Protein AF-0000000068979422 (afdb_homodimer)

Foldseek 3Di:
DPPCVLQQLQVLLQVVLVVVCVVVVDDPDDDDDDGFDDDPDDDPPADDAQDWDAEPVGFTEGEHDSLQVSLVRCLNVQLVVVVVQVVDPPDEAEGEGQGDPVCCVVPNQAEKEKEKAAVQVVVCVQVLLQVLQVVVPHHYDYDYADPLLLVQQADPDDPGGGYSAGHADVPHDPPRVNNSVSVSCVSSVVVCQGPPHPHHYIYIYINCSRNLDDVPDDGPSPPSSSCCSRPPVVVVVD/DPPCVLQQLQVLLQVVLVVVCVVVVDDPDDDDDDGFDDDPDDDPPQDDAQDWDAEPVGFTEGEHDSLQVSLVRCLNVQLVVVVVQVVDPPDEAEGEGQGDPVCCVVPNQAEKEKEKAAVQVVVCVQVLLQVLQVVVPHHYDYDYADPLLLVQQADPDDPGGGYSAGHDDVPHDPPRVNNSVSVSCVSSVVVCQGPPHPHHYIYIYINCSRNLDDVPDDGPSPPSSSCCSRPPVVVVVD

Organism: Fasciola gigantica (NCBI:txid46835)

Nearest PDB structures (foldseek):
  6wvv-assembly2_H  TM=9.192E-01  e=1.329E-12  Plasmodium vivax
  4zy2-assembly1_E  TM=9.187E-01  e=1.016E-11  Plasmodium falciparum FcB1/Columbia
  8svm-assembly1_B  TM=9.261E-01  e=2.810E-11  Plasmodium falciparum
  6eee-assembly1_B  TM=8.766E-01  e=3.915E-12  Plasmodium falciparum HB3
  4x2t-assembly2_H  TM=9.197E-01  e=3.191E-11  Plasmodium falciparum 3D7

pLDDT: mean 90.64, std 10.04, range [38.56, 98.81]

Sequence (476 aa):
MATMHRDKCGAAAVAGFFKILNLLKPTNINVRGSLAFVRNSIGENAYVSDEIITSRAGVRVRVTNTDAEGRMVMTDLLCEAKEKALEVSNPHLMTFATLTGHVILSYGPHYTALVSNGPAQRSGVNEELRDAGSLLGDMHEISTLRREDFEAHASQDEYSDLVNSARPVNGRRCRGHQSPAAFMITASGLDAHMCNGKRPLPYTHFDIAGSQGPSPGFPTGVPILTLCSRYLLRQFWRMATMHRDKCGAAAVAGFFKILNLLKPTNINVRGSLAFVRNSIGENAYVSDEIITSRAGVRVRVTNTDAEGRMVMTDLLCEAKEKALEVSNPHLMTFATLTGHVILSYGPHYTALVSNGPAQRSGVNEELRDAGSLLGDMHEISTLRREDFEAHASQDEYSDLVNSARPVNGRRCRGHQSPAAFMITASGLDAHMCNGKRPLPYTHFDIAGSQGPSPGFPTGVPILTLCSRYLLRQFWR

Solvent-accessible surface area (backbone atoms only — not comparable to full-atom values): 26122 Å² total; per-residue (Å²): 122,91,69,52,79,55,56,46,43,25,46,49,21,53,53,52,43,50,52,51,44,67,72,66,57,70,84,89,67,88,86,86,86,85,73,78,85,77,83,93,54,94,51,94,84,42,85,53,81,69,39,72,47,67,38,79,56,66,37,32,29,26,30,75,41,82,86,46,46,66,57,60,61,45,19,46,56,50,24,51,49,52,60,56,41,74,75,50,81,88,55,71,47,73,47,55,33,47,76,29,72,42,38,21,39,50,65,22,63,64,26,26,38,39,35,37,42,60,32,22,55,73,70,44,48,60,60,49,46,34,55,28,5,50,77,73,70,43,44,55,41,75,43,82,66,53,74,64,37,46,56,32,20,49,44,91,56,91,86,36,57,27,33,62,46,67,57,58,55,94,86,34,76,42,29,54,56,46,27,53,51,35,47,36,33,53,43,20,46,48,62,67,18,30,70,85,31,97,60,54,50,26,32,39,34,36,38,34,44,11,28,38,46,54,83,81,70,67,66,64,51,53,59,36,65,21,52,39,34,53,73,72,39,46,80,74,76,107,121,92,68,52,80,55,55,47,43,25,46,48,20,53,54,51,42,50,52,50,42,67,72,64,57,68,85,88,67,88,87,85,86,85,72,78,86,78,82,94,54,94,50,96,84,42,86,52,81,70,38,73,46,69,37,81,58,64,38,33,31,26,30,75,42,82,85,46,45,68,55,60,61,45,19,45,56,49,24,52,50,50,61,55,41,73,75,50,80,87,57,72,47,72,47,56,34,48,74,29,72,44,39,22,39,50,65,23,63,63,27,25,40,38,35,39,43,60,34,21,53,72,69,45,49,59,60,49,46,32,54,27,4,50,77,73,70,42,44,55,40,74,41,80,65,53,72,64,36,45,55,31,20,48,43,91,54,91,85,35,57,28,34,61,46,65,56,59,56,96,84,34,75,42,29,53,58,46,27,56,51,35,46,35,33,53,43,20,47,48,64,67,18,30,69,86,32,97,59,54,52,27,31,40,32,35,37,33,45,11,29,37,45,56,83,81,68,67,66,62,53,53,60,35,65,22,53,39,34,54,73,71,40,47,80,74,76,108

Secondary structure (DSSP, 8-state):
-TTGGGGGHHHHHHHHHHHHHHHH--SS--------------STTS--TT-EEE-TTS-EEE-S-TT-HHHHHHHHHHHHHHHHHTTSSS--EEEEE---THHHHHH-TT-EEEEE-HHHHHHTHHHHHHHHHHTTT--EEEEE--HHHHHTTB-SSSS-SEESSPPPBTTB--STTTHHHHHHHHHTTGGGGSTTSSS---EEEEE-TTTT--SSS----TTHHHHHHHHTSHHHH-/-TTGGGGGHHHHHHHHHHHHHHHH--SS--------------STTS--TT-EEE-TTS-EEE-S-TT-HHHHHHHHHHHHHHHHHTTSSS--EEEEE---THHHHHH-TT-EEEEE-HHHHHHTHHHHHHHHHHTTT--EEEEE--HHHHHTTB-SSSS-SEESSPPPBTTB--STTTHHHHHHHHHTTGGGGSTTSSS---EEEEE-TTTT--SSS----TTHHHHHHHHTSHHHH-

InterPro domains:
  IPR000819 Peptidase M17, leucyl aminopeptidase, C-terminal [PF00883] (1-227)
  IPR000819 Peptidase M17, leucyl aminopeptidase, C-terminal [PS00631] (65-72)
  IPR011356 Peptidase M17, leucine aminopeptidase/peptidase B [PR00481] (1-21)
  IPR011356 Peptidase M17, leucine aminopeptidase/peptidase B [PR00481] (39-60)
  IPR011356 Peptidase M17, leucine aminopeptidase/peptidase B [PR00481] (61-81)
  IPR011356 Peptidase M17, leucine aminopeptidase/peptidase B [PR00481] (93-108)
  IPR011356 Peptidase M17, leucine aminopeptidase/peptidase B [PTHR11963] (1-232)

Radius of gyration: 23.61 Å; Cα contacts (8 Å, |Δi|>4): 892; chains: 2; bounding box: 50×64×62 Å

Structure (mmCIF, N/CA/C/O backbone):
data_AF-0000000068979422-model_v1
#
loop_
_entity.id
_entity.type
_entity.pdbx_description
1 polymer 'Leucine aminopeptidase'
#
loop_
_atom_site.group_PDB
_atom_site.id
_atom_site.type_symbol
_atom_site.label_atom_id
_atom_site.label_alt_id
_atom_site.label_comp_id
_atom_site.label_asym_id
_atom_site.label_entity_id
_atom_site.label_seq_id
_atom_site.pdbx_PDB_ins_code
_atom_site.Cartn_x
_atom_site.Cartn_y
_atom_site.Cartn_z
_atom_site.occupancy
_atom_site.B_iso_or_equiv
_atom_site.auth_seq_id
_atom_site.auth_comp_id
_atom_site.auth_asym_id
_atom_site.auth_atom_id
_atom_site.pdbx_PDB_model_num
ATOM 1 N N . MET A 1 1 ? -17.766 5.691 22 1 38.56 1 MET A N 1
ATOM 2 C CA . MET A 1 1 ? -17.078 4.84 21.031 1 38.56 1 MET A CA 1
ATOM 3 C C . MET A 1 1 ? -15.898 4.117 21.672 1 38.56 1 MET A C 1
ATOM 5 O O . MET A 1 1 ? -15.008 4.758 22.234 1 38.56 1 MET A O 1
ATOM 9 N N . ALA A 1 2 ? -16.047 2.846 22.062 1 47.03 2 ALA A N 1
ATOM 10 C CA . ALA A 1 2 ? -15.125 1.943 22.734 1 47.03 2 ALA A CA 1
ATOM 11 C C . ALA A 1 2 ? -13.797 1.857 22 1 47.03 2 ALA A C 1
ATOM 13 O O . ALA A 1 2 ? -13.766 1.935 20.766 1 47.03 2 ALA A O 1
ATOM 14 N N . THR A 1 3 ? -12.617 1.956 22.594 1 52.59 3 THR A N 1
ATOM 15 C CA . THR A 1 3 ? -11.234 1.749 22.188 1 52.59 3 THR A CA 1
ATOM 16 C C . THR A 1 3 ? -10.609 3.059 21.719 1 52.59 3 THR A C 1
ATOM 18 O O . THR A 1 3 ? -9.469 3.074 21.25 1 52.59 3 THR A O 1
ATOM 21 N N . MET A 1 4 ? -11.484 4.152 21.922 1 56.34 4 MET A N 1
ATOM 22 C CA . MET A 1 4 ? -10.992 5.438 21.438 1 56.34 4 MET A CA 1
ATOM 23 C C . MET A 1 4 ? -9.836 5.945 22.281 1 56.34 4 MET A C 1
ATOM 25 O O . MET A 1 4 ? -9.102 6.844 21.875 1 56.34 4 MET A O 1
ATOM 29 N N . HIS A 1 5 ? -9.695 5.293 23.453 1 55.19 5 HIS A N 1
ATOM 30 C CA . HIS A 1 5 ? -8.531 5.676 24.25 1 55.19 5 HIS A CA 1
ATOM 31 C C . HIS A 1 5 ? -7.234 5.43 23.484 1 55.19 5 HIS A C 1
ATOM 33 O O . HIS A 1 5 ? -6.199 6.023 23.812 1 55.19 5 HIS A O 1
ATOM 39 N N . ARG A 1 6 ? -7.301 4.609 22.438 1 64.31 6 ARG A N 1
ATOM 40 C CA . ARG A 1 6 ? -6.113 4.324 21.641 1 64.31 6 ARG A CA 1
ATOM 41 C C . ARG A 1 6 ? -5.836 5.449 20.641 1 64.31 6 ARG A C 1
ATOM 43 O O . ARG A 1 6 ? -4.746 5.527 20.078 1 64.31 6 ARG A O 1
ATOM 50 N N . ASP A 1 7 ? -6.785 6.32 20.609 1 67.19 7 ASP A N 1
ATOM 51 C CA . ASP A 1 7 ? -6.602 7.441 19.688 1 67.19 7 ASP A CA 1
ATOM 52 C C . ASP A 1 7 ? -5.496 8.375 20.172 1 67.19 7 ASP A C 1
ATOM 54 O O . ASP A 1 7 ? -4.992 9.203 19.422 1 67.19 7 ASP A O 1
ATOM 58 N N . LYS A 1 8 ? -4.957 8.086 21.375 1 75.5 8 LYS A N 1
ATOM 59 C CA . LYS A 1 8 ? -3.906 8.914 21.953 1 75.5 8 LYS A CA 1
ATOM 60 C C . LYS A 1 8 ? -2.523 8.352 21.641 1 75.5 8 LYS A C 1
ATOM 62 O O . LYS A 1 8 ? -1.507 8.938 22.016 1 75.5 8 LYS A O 1
ATOM 67 N N . CYS A 1 9 ? -2.531 7.293 20.891 1 80.56 9 CYS A N 1
ATOM 68 C CA . CYS A 1 9 ? -1.273 6.586 20.672 1 80.56 9 CYS A CA 1
ATOM 69 C C . CYS A 1 9 ? -0.303 7.426 19.859 1 80.56 9 CYS A C 1
ATOM 71 O O . CYS A 1 9 ? 0.914 7.309 20.016 1 80.56 9 CYS A O 1
ATOM 73 N N . GLY A 1 10 ? -0.815 8.281 19.031 1 87.06 10 GLY A N 1
ATOM 74 C CA . GLY A 1 10 ? 0.075 9.18 18.312 1 87.06 10 GLY A CA 1
ATOM 75 C C . GLY A 1 10 ? 0.829 10.125 19.219 1 87.06 10 GLY A C 1
ATOM 76 O O . GLY A 1 10 ? 2.053 10.242 19.141 1 87.06 10 GLY A O 1
ATOM 77 N N . ALA A 1 11 ? 0.092 10.742 20.094 1 87.69 11 ALA A N 1
ATOM 78 C CA . ALA A 1 11 ? 0.703 11.641 21.078 1 87.69 11 ALA A CA 1
ATOM 79 C C . ALA A 1 11 ? 1.656 10.883 22 1 87.69 11 ALA A C 1
ATOM 81 O O . ALA A 1 11 ? 2.738 11.375 22.328 1 87.69 11 ALA A O 1
ATOM 82 N N . ALA A 1 12 ? 1.293 9.68 22.375 1 89 12 ALA A N 1
ATOM 83 C CA . ALA A 1 12 ? 2.135 8.844 23.234 1 89 12 ALA A CA 1
ATOM 84 C C . ALA A 1 12 ? 3.453 8.508 22.547 1 89 12 ALA A C 1
ATOM 86 O O . ALA A 1 12 ? 4.504 8.469 23.188 1 89 12 ALA A O 1
ATOM 87 N N . ALA A 1 13 ? 3.406 8.25 21.297 1 91.81 13 ALA A N 1
ATOM 88 C CA . ALA A 1 13 ? 4.613 7.953 20.531 1 91.81 13 ALA A CA 1
ATOM 89 C C . ALA A 1 13 ? 5.582 9.133 20.547 1 91.81 13 ALA A C 1
ATOM 91 O O . ALA A 1 13 ? 6.789 8.953 20.734 1 91.81 13 ALA A O 1
ATOM 92 N N . VAL A 1 14 ? 5.043 10.344 20.406 1 94.12 14 VAL A N 1
ATOM 93 C CA . VAL A 1 14 ? 5.867 11.539 20.438 1 94.12 14 VAL A CA 1
ATOM 94 C C . VAL A 1 14 ? 6.508 11.695 21.812 1 94.12 14 VAL A C 1
ATOM 96 O O . VAL A 1 14 ? 7.723 11.875 21.922 1 94.12 14 VAL A O 1
ATOM 99 N N . ALA A 1 15 ? 5.676 11.547 22.812 1 94.88 15 ALA A N 1
ATOM 100 C CA . ALA A 1 15 ? 6.18 11.672 24.188 1 94.88 15 ALA A CA 1
ATOM 101 C C . ALA A 1 15 ? 7.25 10.617 24.469 1 94.88 15 ALA A C 1
ATOM 103 O O . ALA A 1 15 ? 8.281 10.914 25.062 1 94.88 15 ALA A O 1
ATOM 104 N N . GLY A 1 16 ? 7.02 9.414 24.047 1 95.38 16 GLY A N 1
ATOM 105 C CA . GLY A 1 16 ? 7.98 8.344 24.25 1 95.38 16 GLY A CA 1
ATOM 106 C C . GLY A 1 16 ? 9.305 8.594 23.547 1 95.38 16 GLY A C 1
ATOM 107 O O . GLY A 1 16 ? 10.367 8.344 24.109 1 95.38 16 GLY A O 1
ATOM 108 N N . PHE A 1 17 ? 9.258 9.062 22.391 1 97 17 PHE A N 1
ATOM 109 C CA . PHE A 1 17 ? 10.484 9.359 21.656 1 97 17 PHE A CA 1
ATOM 110 C C . PHE A 1 17 ? 11.281 10.453 22.359 1 97 17 PHE A C 1
ATOM 112 O O . PHE A 1 17 ? 12.508 10.375 22.453 1 97 17 PHE A O 1
ATOM 119 N N . PHE A 1 18 ? 10.594 11.43 22.844 1 97.31 18 PHE A N 1
ATOM 120 C CA . PHE A 1 18 ? 11.281 12.516 23.547 1 97.31 18 PHE A CA 1
ATOM 121 C C . PHE A 1 18 ? 11.914 12.008 24.844 1 97.31 18 PHE A C 1
ATOM 123 O O . PHE A 1 18 ? 12.969 12.5 25.25 1 97.31 18 PHE A O 1
ATOM 130 N N . LYS A 1 19 ? 11.273 11.031 25.5 1 97.44 19 LYS A N 1
ATOM 131 C CA . LYS A 1 19 ? 11.906 10.414 26.672 1 97.44 19 LYS A CA 1
ATOM 132 C C . LYS A 1 19 ? 13.234 9.766 26.297 1 97.44 19 LYS A C 1
ATOM 134 O O . LYS A 1 19 ? 14.227 9.914 27.016 1 97.44 19 LYS A O 1
ATOM 139 N N . ILE A 1 20 ? 13.227 9.125 25.188 1 97.06 20 ILE A N 1
ATOM 140 C CA . ILE A 1 20 ? 14.445 8.469 24.719 1 97.06 20 ILE A CA 1
ATOM 141 C C . ILE A 1 20 ? 15.5 9.523 24.391 1 97.06 20 ILE A C 1
ATOM 143 O O . ILE A 1 20 ? 16.672 9.367 24.75 1 97.06 20 ILE A O 1
ATOM 147 N N . LEU A 1 21 ? 15.086 10.594 23.766 1 96.81 21 LEU A N 1
ATOM 148 C CA . LEU A 1 21 ? 16.016 11.68 23.453 1 96.81 21 LEU A CA 1
ATOM 149 C C . LEU A 1 21 ? 16.609 12.266 24.719 1 96.81 21 LEU A C 1
ATOM 151 O O . LEU A 1 21 ? 17.812 12.57 24.766 1 96.81 21 LEU A O 1
ATOM 155 N N . ASN A 1 22 ? 15.805 12.398 25.688 1 97.38 22 ASN A N 1
ATOM 156 C CA . ASN A 1 22 ? 16.266 12.938 26.969 1 97.38 22 ASN A CA 1
ATOM 157 C C . ASN A 1 22 ? 17.281 12.016 27.625 1 97.38 22 ASN A C 1
ATOM 159 O O . ASN A 1 22 ? 18.203 12.484 28.297 1 97.38 22 ASN A O 1
ATOM 163 N N . LEU A 1 23 ? 17.078 10.766 27.469 1 96.81 23 LEU A N 1
ATOM 164 C CA . LEU A 1 23 ? 17.969 9.781 28.062 1 96.81 23 LEU A CA 1
ATOM 165 C C . LEU A 1 23 ? 19.297 9.711 27.312 1 96.81 23 LEU A C 1
ATOM 167 O O . LEU A 1 23 ? 20.359 9.648 27.938 1 96.81 23 LEU A O 1
ATOM 171 N N . LEU A 1 24 ? 19.203 9.781 26 1 95.12 24 LEU A N 1
ATOM 172 C CA . LEU A 1 24 ? 20.391 9.539 25.172 1 95.12 24 LEU A CA 1
ATOM 173 C C . LEU A 1 24 ? 21.109 10.844 24.859 1 95.12 24 LEU A C 1
ATOM 175 O O . LEU A 1 24 ? 22.312 10.836 24.547 1 95.12 24 LEU A O 1
ATOM 179 N N . LYS A 1 25 ? 20.438 11.953 24.844 1 95.88 25 LYS A N 1
ATOM 180 C CA . LYS A 1 25 ? 20.938 13.305 24.594 1 95.88 25 LYS A CA 1
ATOM 181 C C . LYS A 1 25 ? 21.812 13.344 23.344 1 95.88 25 LYS A C 1
ATOM 183 O O . LYS A 1 25 ? 22.953 13.805 23.406 1 95.88 25 LYS A O 1
ATOM 188 N N . PRO A 1 26 ? 21.234 12.883 22.234 1 94.19 26 PRO A N 1
ATOM 189 C CA . PRO A 1 26 ? 22.031 12.977 21 1 94.19 26 PRO A CA 1
ATOM 190 C C . PRO A 1 26 ? 22.359 14.422 20.625 1 94.19 26 PRO A C 1
ATOM 192 O O . PRO A 1 26 ? 21.578 15.328 20.906 1 94.19 26 PRO A O 1
ATOM 195 N N . THR A 1 27 ? 23.516 14.719 19.891 1 92.38 27 THR A N 1
ATOM 196 C CA . THR A 1 27 ? 23.969 16.078 19.641 1 92.38 27 THR A CA 1
ATOM 197 C C . THR A 1 27 ? 23.781 16.453 18.172 1 92.38 27 THR A C 1
ATOM 199 O O . THR A 1 27 ? 23.859 17.641 17.812 1 92.38 27 THR A O 1
ATOM 202 N N . ASN A 1 28 ? 23.484 15.57 17.344 1 91.06 28 ASN A N 1
ATOM 203 C CA . ASN A 1 28 ? 23.469 15.852 15.922 1 91.06 28 ASN A CA 1
ATOM 204 C C . ASN A 1 28 ? 22.047 15.922 15.375 1 91.06 28 ASN A C 1
ATOM 206 O O . ASN A 1 28 ? 21.828 15.711 14.18 1 91.06 28 ASN A O 1
ATOM 210 N N . ILE A 1 29 ? 21.047 16.172 16.266 1 93.69 29 ILE A N 1
ATOM 211 C CA . ILE A 1 29 ? 19.672 16.234 15.812 1 93.69 29 ILE A CA 1
ATOM 212 C C . ILE A 1 29 ? 18.906 17.281 16.625 1 93.69 29 ILE A C 1
ATOM 214 O O . ILE A 1 29 ? 19.141 17.438 17.828 1 93.69 29 ILE A O 1
ATOM 218 N N . ASN A 1 30 ? 18.078 18.062 15.977 1 95.81 30 ASN A N 1
ATOM 219 C CA . ASN A 1 30 ? 17.109 18.969 16.594 1 95.81 30 ASN A CA 1
ATOM 220 C C . ASN A 1 30 ? 15.68 18.469 16.406 1 95.81 30 ASN A C 1
ATOM 222 O O . ASN A 1 30 ? 15.227 18.281 15.273 1 95.81 30 ASN A O 1
ATOM 226 N N . VAL A 1 31 ? 15.039 18.156 17.484 1 96.81 31 VAL A N 1
ATOM 227 C CA . VAL A 1 31 ? 13.695 17.594 17.422 1 96.81 31 VAL A CA 1
ATOM 228 C C . VAL A 1 31 ? 12.711 18.516 18.141 1 96.81 31 VAL A C 1
ATOM 230 O O . VAL A 1 31 ? 12.961 18.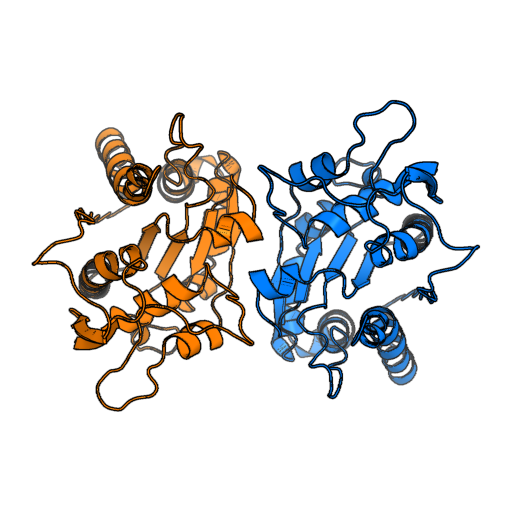938 19.266 1 96.81 31 VAL A O 1
ATOM 233 N N . ARG A 1 32 ? 11.625 18.859 17.453 1 96.69 32 ARG A N 1
ATOM 234 C CA . ARG A 1 32 ? 10.508 19.609 18.031 1 96.69 32 ARG A CA 1
ATOM 235 C C . ARG A 1 32 ? 9.227 18.781 17.984 1 96.69 32 ARG A C 1
ATOM 237 O O . ARG A 1 32 ? 8.93 18.141 16.969 1 96.69 32 ARG A O 1
ATOM 244 N N . GLY A 1 33 ? 8.531 18.688 19.062 1 95.94 33 GLY A N 1
ATOM 245 C CA . GLY A 1 33 ? 7.312 17.906 19.156 1 95.94 33 GLY A CA 1
ATOM 246 C C . GLY A 1 33 ? 6.121 18.719 19.625 1 95.94 33 GLY A C 1
ATOM 247 O O . GLY A 1 33 ? 6.266 19.609 20.469 1 95.94 33 GLY A O 1
ATOM 248 N N . SER A 1 34 ? 5.016 18.5 19.078 1 95.06 34 SER A N 1
ATOM 249 C CA . SER A 1 34 ? 3.74 19.062 19.516 1 95.06 34 SER A CA 1
ATOM 250 C C . SER A 1 34 ? 2.699 17.969 19.719 1 95.06 34 SER A C 1
ATOM 252 O O . SER A 1 34 ? 2.639 17 18.953 1 95.06 34 SER A O 1
ATOM 254 N N . LEU A 1 35 ? 1.948 18.062 20.766 1 92.19 35 LEU A N 1
ATOM 255 C CA . LEU A 1 35 ? 0.917 17.094 21.094 1 92.19 35 LEU A CA 1
ATOM 256 C C . LEU A 1 35 ? -0.458 17.75 21.156 1 92.19 35 LEU A C 1
ATOM 258 O O . LEU A 1 35 ? -0.608 18.844 21.703 1 92.19 35 LEU A O 1
ATOM 262 N N . ALA A 1 36 ? -1.378 17.094 20.469 1 84.31 36 ALA A N 1
ATOM 263 C CA . ALA A 1 36 ? -2.768 17.547 20.547 1 84.31 36 ALA A CA 1
ATOM 264 C C . ALA A 1 36 ? -3.582 16.656 21.484 1 84.31 36 ALA A C 1
ATOM 266 O O . ALA A 1 36 ? -3.613 15.438 21.312 1 84.31 36 ALA A O 1
ATOM 267 N N . PHE A 1 37 ? -4.18 17.266 22.5 1 81.5 37 PHE A N 1
ATOM 268 C CA . PHE A 1 37 ? -5.09 16.578 23.406 1 81.5 37 PHE A CA 1
ATOM 269 C C . PHE A 1 37 ? -6.484 17.188 23.344 1 81.5 37 PHE A C 1
ATOM 271 O O . PHE A 1 37 ? -6.664 18.359 23.672 1 81.5 37 PHE A O 1
ATOM 278 N N . VAL A 1 38 ? -7.359 16.406 22.781 1 74.94 38 VAL A N 1
ATOM 279 C CA . VAL A 1 38 ? -8.719 16.922 22.688 1 74.94 38 VAL A CA 1
ATOM 280 C C . VAL A 1 38 ? -9.703 15.922 23.266 1 74.94 38 VAL A C 1
ATOM 282 O O . VAL A 1 38 ? -9.445 14.719 23.266 1 74.94 38 VAL A O 1
ATOM 285 N N . ARG A 1 39 ? -10.664 16.422 23.938 1 70.88 39 ARG A N 1
ATOM 286 C CA . ARG A 1 39 ? -11.773 15.586 24.391 1 70.88 39 ARG A CA 1
ATOM 287 C C . ARG A 1 39 ? -12.883 15.539 23.344 1 70.88 39 ARG A C 1
ATOM 289 O O . ARG A 1 39 ? -13.32 16.578 22.844 1 70.88 39 ARG A O 1
ATOM 296 N N . ASN A 1 40 ? -13.07 14.258 22.844 1 64.5 40 ASN A N 1
ATOM 297 C CA . ASN A 1 40 ? -14.141 14.078 21.875 1 64.5 40 ASN A CA 1
ATOM 298 C C . ASN A 1 40 ? -15.492 13.875 22.562 1 64.5 40 ASN A C 1
ATOM 300 O O . ASN A 1 40 ? -15.898 12.742 22.812 1 64.5 40 ASN A O 1
ATOM 304 N N . SER A 1 41 ? -15.984 14.945 23.062 1 64.19 41 SER A N 1
ATOM 305 C CA . SER A 1 41 ? -17.281 14.836 23.734 1 64.19 41 SER A CA 1
ATOM 306 C C . SER A 1 41 ? -18.344 15.625 22.984 1 64.19 41 SER A C 1
ATOM 308 O O . SER A 1 41 ? -18.078 16.688 22.422 1 64.19 41 SER A O 1
ATOM 310 N N . ILE A 1 42 ? -19.406 14.789 22.812 1 65.75 42 ILE A N 1
ATOM 311 C CA . ILE A 1 42 ? -20.578 15.477 22.25 1 65.75 42 ILE A CA 1
ATOM 312 C C . ILE A 1 42 ? -21.156 16.438 23.281 1 65.75 42 ILE A C 1
ATOM 314 O O . ILE A 1 42 ? -21.312 16.078 24.453 1 65.75 42 ILE A O 1
ATOM 318 N N . GLY A 1 43 ? -21.016 17.688 22.891 1 64.62 43 GLY A N 1
ATOM 319 C CA . GLY A 1 43 ? -21.609 18.703 23.75 1 64.62 43 GLY A CA 1
ATOM 320 C C . GLY A 1 43 ? -21.844 20.031 23.031 1 64.62 43 GLY A C 1
ATOM 321 O O . GLY A 1 43 ? -21.672 20.109 21.812 1 64.62 43 GLY A O 1
ATOM 322 N N . GLU A 1 44 ? -22.281 20.984 23.844 1 66.06 44 GLU A N 1
ATOM 323 C CA . GLU A 1 44 ? -22.656 22.297 23.297 1 66.06 44 GLU A CA 1
ATOM 324 C C . GLU A 1 44 ? -21.484 22.984 22.625 1 66.06 44 GLU A C 1
ATOM 326 O O . GLU A 1 44 ? -21.672 23.812 21.734 1 66.06 44 GLU A O 1
ATOM 331 N N . ASN A 1 45 ? -20.266 22.547 22.969 1 69.31 45 ASN A N 1
ATOM 332 C CA . ASN A 1 45 ? -19.078 23.219 22.438 1 69.31 45 ASN A CA 1
ATOM 333 C C . ASN A 1 45 ? -18.469 22.422 21.281 1 69.31 45 ASN A C 1
ATOM 335 O O . ASN A 1 45 ? -17.422 22.812 20.75 1 69.31 45 ASN A O 1
ATOM 339 N N . ALA A 1 46 ? -19.094 21.406 20.891 1 74.5 46 ALA A N 1
ATOM 340 C CA . ALA A 1 46 ? -18.609 20.594 19.781 1 74.5 46 ALA A CA 1
ATOM 341 C C . ALA A 1 46 ? -18.969 21.219 18.438 1 74.5 46 ALA A C 1
ATOM 343 O O . ALA A 1 46 ? -19.953 21.969 18.328 1 74.5 46 ALA A O 1
ATOM 344 N N . TYR A 1 47 ? -17.938 21.047 17.516 1 76.81 47 TYR A N 1
ATOM 345 C CA . TYR A 1 47 ? -18.391 21.484 16.188 1 76.81 47 TYR A CA 1
ATOM 346 C C . TYR A 1 47 ? -19.453 20.547 15.641 1 76.81 47 TYR A C 1
ATOM 348 O O . TYR A 1 47 ? -19.547 19.391 16.047 1 76.81 47 TYR A O 1
ATOM 356 N N . VAL A 1 48 ? -20.375 21.219 14.812 1 78.56 48 VAL A N 1
ATOM 357 C CA . VAL A 1 48 ? -21.516 20.469 14.281 1 78.56 48 VAL A CA 1
ATOM 358 C C . VAL A 1 48 ? -21.391 20.344 12.766 1 78.56 48 VAL A C 1
ATOM 360 O O . VAL A 1 48 ? -20.578 21.031 12.141 1 78.56 48 VAL A O 1
ATOM 363 N N . SER A 1 49 ? -22.141 19.469 12.273 1 82.94 49 SER A N 1
ATOM 364 C CA . SER A 1 49 ? -22.156 19.266 10.828 1 82.94 49 SER A CA 1
ATOM 365 C C . SER A 1 49 ? -22.469 20.562 10.086 1 82.94 49 SER A C 1
ATOM 367 O O . SER A 1 49 ? -23.328 21.328 10.516 1 82.94 49 SER A O 1
ATOM 369 N N . ASP A 1 50 ? -21.672 20.766 9.008 1 85.69 50 ASP A N 1
ATOM 370 C CA . ASP A 1 50 ? -21.828 21.859 8.062 1 85.69 50 ASP A CA 1
ATOM 371 C C . ASP A 1 50 ? -21.266 23.156 8.625 1 85.69 50 ASP A C 1
ATOM 373 O O . ASP A 1 50 ? -21.359 24.203 7.977 1 85.69 50 ASP A O 1
ATOM 377 N N . GLU A 1 51 ? -20.766 23.078 9.727 1 89.38 51 GLU A N 1
ATOM 378 C CA . GLU A 1 51 ? -20 24.234 10.203 1 89.38 51 GLU A CA 1
ATOM 379 C C . GLU A 1 51 ? -18.734 24.438 9.383 1 89.38 51 GLU A C 1
ATOM 381 O O . GLU A 1 51 ? -18.156 23.484 8.875 1 89.38 51 GLU A O 1
ATOM 386 N N . ILE A 1 52 ? -18.484 25.703 9.18 1 93.5 52 ILE A N 1
ATOM 387 C CA . ILE A 1 52 ? -17.234 26.031 8.484 1 93.5 52 ILE A CA 1
ATOM 388 C C . ILE A 1 52 ? -16.219 26.578 9.477 1 93.5 52 ILE A C 1
ATOM 390 O O . ILE A 1 52 ? -16.484 27.562 10.172 1 93.5 52 ILE A O 1
ATOM 394 N N . ILE A 1 53 ? -15.086 25.953 9.594 1 94.06 53 ILE A N 1
ATOM 395 C CA . ILE A 1 53 ? -14.008 26.344 10.5 1 94.06 53 ILE A CA 1
ATOM 396 C C . ILE A 1 53 ? -12.789 26.766 9.688 1 94.06 53 ILE A C 1
ATOM 398 O O . ILE A 1 53 ? -12.383 26.078 8.75 1 94.06 53 ILE A O 1
ATOM 402 N N . THR A 1 54 ? -12.211 27.891 10.023 1 96.88 54 THR A N 1
ATOM 403 C CA . THR A 1 54 ? -11.016 28.359 9.328 1 96.88 54 THR A CA 1
ATOM 404 C C . THR A 1 54 ? -9.75 27.875 10.031 1 96.88 54 THR A C 1
ATOM 406 O O . THR A 1 54 ? -9.57 28.109 11.227 1 96.88 54 THR A O 1
ATOM 409 N N . SER A 1 55 ? -8.906 27.219 9.312 1 97.19 55 SER A N 1
ATOM 410 C CA . SER A 1 55 ? -7.668 26.703 9.883 1 97.19 55 SER A CA 1
ATOM 411 C C . SER A 1 55 ? -6.664 27.812 10.148 1 97.19 55 SER A C 1
ATOM 413 O O . SER A 1 55 ? -6.863 28.953 9.711 1 97.19 55 SER A O 1
ATOM 415 N N . ARG A 1 56 ? -5.59 27.453 10.859 1 97.38 56 ARG A N 1
ATOM 416 C CA . ARG A 1 56 ? -4.5 28.375 11.117 1 97.38 56 ARG A CA 1
ATOM 417 C C . ARG A 1 56 ? -3.91 28.906 9.812 1 97.38 56 ARG A C 1
ATOM 419 O O . ARG A 1 56 ? -3.498 30.062 9.734 1 97.38 56 ARG A O 1
ATOM 426 N N . ALA A 1 57 ? -3.898 28.156 8.758 1 98.06 57 ALA A N 1
ATOM 427 C CA . ALA A 1 57 ? -3.324 28.547 7.477 1 98.06 57 ALA A CA 1
ATOM 428 C C . ALA A 1 57 ? -4.312 29.375 6.664 1 98.06 57 ALA A C 1
ATOM 430 O O . ALA A 1 57 ? -4.023 29.75 5.527 1 98.06 57 ALA A O 1
ATOM 431 N N . GLY A 1 58 ? -5.566 29.547 7.195 1 98.06 58 GLY A N 1
ATOM 432 C CA . GLY A 1 58 ? -6.551 30.391 6.531 1 98.06 58 GLY A CA 1
ATOM 433 C C . GLY A 1 58 ? -7.453 29.625 5.59 1 98.06 58 GLY A C 1
ATOM 434 O O . GLY A 1 58 ? -8.18 30.219 4.789 1 98.06 58 GLY A O 1
ATOM 435 N N . VAL A 1 59 ? -7.438 28.328 5.656 1 97.88 59 VAL A N 1
ATOM 436 C CA . VAL A 1 59 ? -8.258 27.5 4.789 1 97.88 59 VAL A CA 1
ATOM 437 C C . VAL A 1 59 ? -9.633 27.281 5.422 1 97.88 59 VAL A C 1
ATOM 439 O O . VAL A 1 59 ? -9.734 26.891 6.586 1 97.88 59 VAL A O 1
ATOM 442 N N . ARG A 1 60 ? -10.758 27.578 4.707 1 97.25 60 ARG A N 1
ATOM 443 C CA . ARG A 1 60 ? -12.117 27.375 5.195 1 97.25 60 ARG A CA 1
ATOM 444 C C . ARG A 1 60 ? -12.539 25.906 5.027 1 97.25 60 ARG A C 1
ATOM 446 O O . ARG A 1 60 ? -12.719 25.438 3.904 1 97.25 60 ARG A O 1
ATOM 453 N N . VAL A 1 61 ? -12.68 25.219 6.129 1 96.69 61 VAL A N 1
ATOM 454 C CA . VAL A 1 61 ? -12.977 23.781 6.121 1 96.69 61 VAL A CA 1
ATOM 455 C C . VAL A 1 61 ? -14.422 23.547 6.539 1 96.69 61 VAL A C 1
ATOM 457 O O . VAL A 1 61 ? -14.828 23.938 7.637 1 96.69 61 VAL A O 1
ATOM 460 N N . ARG A 1 62 ? -15.195 22.953 5.691 1 95.25 62 ARG A N 1
ATOM 461 C CA . ARG A 1 62 ? -16.547 22.516 6.039 1 95.25 62 ARG A CA 1
ATOM 462 C C . ARG A 1 62 ? -16.531 21.156 6.711 1 95.25 62 ARG A C 1
ATOM 464 O O . ARG A 1 62 ? -15.93 20.203 6.195 1 95.25 62 ARG A O 1
ATOM 471 N N . VAL A 1 63 ? -17.203 21.094 7.824 1 92.44 63 VAL A N 1
ATOM 472 C CA . VAL A 1 63 ? -17.297 19.828 8.555 1 92.44 63 VAL A CA 1
ATOM 473 C C . VAL A 1 63 ? -18.422 18.969 7.984 1 92.44 63 VAL A C 1
ATOM 475 O O . VAL A 1 63 ? -19.594 19.297 8.141 1 92.44 63 VAL A O 1
ATOM 478 N N . THR A 1 64 ? -17.984 17.891 7.34 1 91.62 64 THR A N 1
ATOM 479 C CA . THR A 1 64 ? -18.969 16.984 6.77 1 91.62 64 THR A CA 1
ATOM 480 C C . THR A 1 64 ? -19.062 15.695 7.582 1 91.62 64 THR A C 1
ATOM 482 O O . THR A 1 64 ? -20.031 14.938 7.449 1 91.62 64 THR A O 1
ATOM 485 N N . ASN A 1 65 ? -18.062 15.414 8.352 1 88.5 65 ASN A N 1
ATOM 486 C CA . ASN A 1 65 ? -18 14.258 9.242 1 88.5 65 ASN A CA 1
ATOM 487 C C . ASN A 1 65 ? -17.375 14.617 10.586 1 88.5 65 ASN A C 1
ATOM 489 O O . ASN A 1 65 ? -16.172 14.859 10.664 1 88.5 65 ASN A O 1
ATOM 493 N N . THR A 1 66 ? -18.109 14.531 11.609 1 80.94 66 THR A N 1
ATOM 494 C CA . THR A 1 66 ? -17.641 14.961 12.922 1 80.94 66 THR A CA 1
ATOM 495 C C . THR A 1 66 ? -16.719 13.914 13.531 1 80.94 66 THR A C 1
ATOM 497 O O . THR A 1 66 ? -16.016 14.188 14.508 1 80.94 66 THR A O 1
ATOM 500 N N . ASP A 1 67 ? -16.688 12.711 12.984 1 78.62 67 ASP A N 1
ATOM 501 C CA . ASP A 1 67 ? -15.812 11.641 13.461 1 78.62 67 ASP A CA 1
ATOM 502 C C . ASP A 1 67 ? -14.438 11.727 12.797 1 78.62 67 ASP A C 1
ATOM 504 O O . ASP A 1 67 ? -13.539 10.945 13.117 1 78.62 67 ASP A O 1
ATOM 508 N N . ALA A 1 68 ? -14.234 12.641 11.953 1 84.38 68 ALA A N 1
ATOM 509 C CA . ALA A 1 68 ? -12.93 12.914 11.367 1 84.38 68 ALA A CA 1
ATOM 510 C C . ALA A 1 68 ? -12.172 13.961 12.172 1 84.38 68 ALA A C 1
ATOM 512 O O . ALA A 1 68 ? -11.633 14.914 11.609 1 84.38 68 ALA A O 1
ATOM 513 N N . GLU A 1 69 ? -12.133 13.758 13.453 1 81.12 69 GLU A N 1
ATOM 514 C CA . GLU A 1 69 ? -11.656 14.781 14.383 1 81.12 69 GLU A CA 1
ATOM 515 C C . GLU A 1 69 ? -10.133 14.766 14.492 1 81.12 69 GLU A C 1
ATOM 517 O O . GLU A 1 69 ? -9.508 15.805 14.703 1 81.12 69 GLU A O 1
ATOM 522 N N . GLY A 1 70 ? -9.461 13.633 14.32 1 85.62 70 GLY A N 1
ATOM 523 C CA . GLY A 1 70 ? -8.016 13.531 14.453 1 85.62 70 GLY A CA 1
ATOM 524 C C . GLY A 1 70 ? -7.266 14.445 13.508 1 85.62 70 GLY A C 1
ATOM 525 O O . GLY A 1 70 ? -6.391 15.203 13.93 1 85.62 70 GLY A O 1
ATOM 526 N N . ARG A 1 71 ? -7.688 14.367 12.289 1 90.25 71 ARG A N 1
ATOM 527 C CA . ARG A 1 71 ? -7.016 15.188 11.289 1 90.25 71 ARG A CA 1
ATOM 528 C C . ARG A 1 71 ? -7.281 16.672 11.539 1 90.25 71 ARG A C 1
ATOM 530 O O . ARG A 1 71 ? -6.414 17.516 11.289 1 90.25 71 ARG A O 1
ATOM 537 N N . MET A 1 72 ? -8.445 17 12.062 1 89.94 72 MET A N 1
ATOM 538 C CA . MET A 1 72 ? -8.797 18.391 12.344 1 89.94 72 MET A CA 1
ATOM 539 C C . MET A 1 72 ? -7.918 18.953 13.453 1 89.94 72 MET A C 1
ATOM 541 O O . MET A 1 72 ? -7.43 20.078 13.352 1 89.94 72 MET A O 1
ATOM 545 N N . VAL A 1 73 ? -7.691 18.156 14.422 1 89.12 73 VAL A N 1
ATOM 546 C CA . VAL A 1 73 ? -6.973 18.656 15.594 1 89.12 73 VAL A CA 1
ATOM 547 C C . VAL A 1 73 ? -5.484 18.75 15.281 1 89.12 73 VAL A C 1
ATOM 549 O O . VAL A 1 73 ? -4.789 19.625 15.805 1 89.12 73 VAL A O 1
ATOM 552 N N . MET A 1 74 ? -4.984 17.984 14.391 1 94.19 74 MET A N 1
ATOM 553 C CA . MET A 1 74 ? -3.555 17.953 14.102 1 94.19 74 MET A CA 1
ATOM 554 C C . MET A 1 74 ? -3.176 19.016 13.07 1 94.19 74 MET A C 1
ATOM 556 O O . MET A 1 74 ? -2.008 19.391 12.961 1 94.19 74 MET A O 1
ATOM 560 N N . THR A 1 75 ? -4.102 19.484 12.328 1 96.06 75 THR A N 1
ATOM 561 C CA . THR A 1 75 ? -3.859 20.344 11.188 1 96.06 75 THR A CA 1
ATOM 562 C C . THR A 1 75 ? -3.176 21.641 11.625 1 96.06 75 THR A C 1
ATOM 564 O O . THR A 1 75 ? -2.176 22.047 11.031 1 96.06 75 THR A O 1
ATOM 567 N N . ASP A 1 76 ? -3.695 22.312 12.625 1 96.56 76 ASP A N 1
ATOM 568 C CA . ASP A 1 76 ? -3.125 23.578 13.047 1 96.56 76 ASP A CA 1
ATOM 569 C C . ASP A 1 76 ? -1.729 23.391 13.641 1 96.56 76 ASP A C 1
ATOM 571 O O . ASP A 1 76 ? -0.865 24.25 13.5 1 96.56 76 ASP A O 1
ATOM 575 N N . LEU A 1 77 ? -1.544 22.281 14.344 1 96.88 77 LEU A N 1
ATOM 576 C CA . LEU A 1 77 ? -0.206 21.969 14.836 1 96.88 77 LEU A CA 1
ATOM 577 C C . LEU A 1 77 ? 0.757 21.734 13.68 1 96.88 77 LEU A C 1
ATOM 579 O O . LEU A 1 77 ? 1.921 22.141 13.742 1 96.88 77 LEU A O 1
ATOM 583 N N . LEU A 1 78 ? 0.308 21.094 12.664 1 98.19 78 LEU A N 1
ATOM 584 C CA . LEU A 1 78 ? 1.126 20.875 11.477 1 98.19 78 LEU A CA 1
ATOM 585 C C . LEU A 1 78 ? 1.469 22.203 10.805 1 98.19 78 LEU A C 1
ATOM 587 O O . LEU A 1 78 ? 2.596 22.391 10.336 1 98.19 78 LEU A O 1
ATOM 591 N N . CYS A 1 79 ? 0.503 23.062 10.773 1 98.5 79 CYS A N 1
ATOM 592 C CA . CYS A 1 79 ? 0.753 24.391 10.227 1 98.5 79 CYS A CA 1
ATOM 593 C C . CYS A 1 79 ? 1.848 25.094 11.016 1 98.5 79 CYS A C 1
ATOM 595 O O . CYS A 1 79 ? 2.771 25.672 10.422 1 98.5 79 CYS A O 1
ATOM 597 N N . GLU A 1 80 ? 1.691 25.078 12.281 1 98.25 80 GLU A N 1
ATOM 598 C CA . GLU A 1 80 ? 2.709 25.703 13.117 1 98.25 80 GLU A CA 1
ATOM 599 C C . GLU A 1 80 ? 4.082 25.078 12.867 1 98.25 80 GLU A C 1
ATOM 601 O O . GLU A 1 80 ? 5.078 25.797 12.75 1 98.25 80 GLU A O 1
ATOM 606 N N . ALA A 1 81 ? 4.16 23.797 12.844 1 98.31 81 ALA A N 1
ATOM 607 C CA . ALA A 1 81 ? 5.41 23.094 12.578 1 98.31 81 ALA A CA 1
ATOM 608 C C . ALA A 1 81 ? 5.992 23.5 11.227 1 98.31 81 ALA A C 1
ATOM 610 O O . ALA A 1 81 ? 7.203 23.672 11.094 1 98.31 81 ALA A O 1
ATOM 611 N N . LYS A 1 82 ? 5.113 23.578 10.227 1 98.25 82 LYS A N 1
ATOM 612 C CA . LYS A 1 82 ? 5.516 24.031 8.898 1 98.25 82 LYS A CA 1
ATOM 613 C C . LYS A 1 82 ? 6.172 25.406 8.969 1 98.25 82 LYS A C 1
ATOM 615 O O . LYS A 1 82 ? 7.234 25.609 8.375 1 98.25 82 LYS A O 1
ATOM 620 N N . GLU A 1 83 ? 5.602 26.281 9.688 1 98.06 83 GLU A N 1
ATOM 621 C CA . GLU A 1 83 ? 6.137 27.625 9.828 1 98.06 83 GLU A CA 1
ATOM 622 C C . GLU A 1 83 ? 7.523 27.609 10.469 1 98.06 83 GLU A C 1
ATOM 624 O O . GLU A 1 83 ? 8.43 28.312 10.016 1 98.06 83 GLU A O 1
ATOM 629 N N . LYS A 1 84 ? 7.688 26.812 11.43 1 97.69 84 LYS A N 1
ATOM 630 C CA . LYS A 1 84 ? 8.977 26.688 12.102 1 97.69 84 LYS A CA 1
ATOM 631 C C . LYS A 1 84 ? 10 26 11.195 1 97.69 84 LYS A C 1
ATOM 633 O O . LYS A 1 84 ? 11.188 26.312 11.234 1 97.69 84 LYS A O 1
ATOM 638 N N . ALA A 1 85 ? 9.555 25.031 10.406 1 97.75 85 ALA A N 1
ATOM 639 C CA . ALA A 1 85 ? 10.422 24.25 9.523 1 97.75 85 ALA A CA 1
ATOM 640 C C . ALA A 1 85 ? 11.078 25.156 8.477 1 97.75 85 ALA A C 1
ATOM 642 O O . ALA A 1 85 ? 12.188 24.859 8.016 1 97.75 85 ALA A O 1
ATOM 643 N N . LEU A 1 86 ? 10.43 26.219 8.156 1 96.44 86 LEU A N 1
ATOM 644 C CA . LEU A 1 86 ? 10.945 27.141 7.152 1 96.44 86 LEU A CA 1
ATOM 645 C C . LEU A 1 86 ? 12.188 27.859 7.664 1 96.44 86 LEU A C 1
ATOM 647 O O . LEU A 1 86 ? 12.945 28.422 6.879 1 96.44 86 LEU A O 1
ATOM 651 N N . GLU A 1 87 ? 12.477 27.781 8.922 1 95.75 87 GLU A N 1
ATOM 652 C CA . GLU A 1 87 ? 13.562 28.531 9.539 1 95.75 87 GLU A CA 1
ATOM 653 C C . GLU A 1 87 ? 14.758 27.625 9.844 1 95.75 87 GLU A C 1
ATOM 655 O O . GLU A 1 87 ? 15.742 28.062 10.445 1 95.75 87 GLU A O 1
ATOM 660 N N . VAL A 1 88 ? 14.664 26.422 9.508 1 95.5 88 VAL A N 1
ATOM 661 C CA . VAL A 1 88 ? 15.742 25.5 9.859 1 95.5 88 VAL A CA 1
ATOM 662 C C . VAL A 1 88 ? 16.219 24.781 8.602 1 95.5 88 VAL A C 1
ATOM 664 O O . VAL A 1 88 ? 15.539 24.766 7.578 1 95.5 88 VAL A O 1
ATOM 667 N N . SER A 1 89 ? 17.391 24.156 8.789 1 93.25 89 SER A N 1
ATOM 668 C CA . SER A 1 89 ? 17.984 23.406 7.684 1 93.25 89 SER A CA 1
ATOM 669 C C . SER A 1 89 ? 17.547 21.953 7.707 1 93.25 89 SER A C 1
ATOM 671 O O . SER A 1 89 ? 17.438 21.344 8.773 1 93.25 89 SER A O 1
ATOM 673 N N . ASN A 1 90 ? 17.219 21.375 6.547 1 94.12 90 ASN A N 1
ATOM 674 C CA . ASN A 1 90 ? 16.938 19.953 6.312 1 94.12 90 ASN A CA 1
ATOM 675 C C . ASN A 1 90 ? 15.805 19.469 7.211 1 94.12 90 ASN A C 1
ATOM 677 O O . ASN A 1 90 ? 15.953 18.453 7.906 1 94.12 90 ASN A O 1
ATOM 681 N N . PRO A 1 91 ? 14.719 20.109 7.262 1 97.06 91 PRO A N 1
ATOM 682 C CA . PRO A 1 91 ? 13.602 19.672 8.094 1 97.06 91 PRO A CA 1
ATOM 683 C C . PRO A 1 91 ? 12.875 18.469 7.512 1 97.06 91 PRO A C 1
ATOM 685 O O . PRO A 1 91 ? 12.922 18.234 6.301 1 97.06 91 PRO A O 1
ATOM 688 N N . HIS A 1 92 ? 12.273 17.719 8.344 1 98 92 HIS A N 1
ATOM 689 C CA . HIS A 1 92 ? 11.32 16.688 7.988 1 98 92 HIS A CA 1
ATOM 690 C C . HIS A 1 92 ? 10.109 16.703 8.922 1 98 92 HIS A C 1
ATOM 692 O O . HIS A 1 92 ? 10.25 16.453 10.125 1 98 92 HIS A O 1
ATOM 698 N N . LEU A 1 93 ? 8.984 17.078 8.383 1 98.62 93 LEU A N 1
ATOM 699 C CA . LEU A 1 93 ? 7.742 17.109 9.148 1 98.62 93 LEU A CA 1
ATOM 700 C C . LEU A 1 93 ? 7.113 15.734 9.227 1 98.62 93 LEU A C 1
ATOM 702 O O . LEU A 1 93 ? 7.113 14.984 8.25 1 98.62 93 LEU A O 1
ATOM 706 N N . MET A 1 94 ? 6.57 15.391 10.43 1 98.25 94 MET A N 1
ATOM 707 C CA . MET A 1 94 ? 5.926 14.094 10.617 1 98.25 94 MET A CA 1
ATOM 708 C C . MET A 1 94 ? 4.672 14.227 11.477 1 98.25 94 MET A C 1
ATOM 710 O O . MET A 1 94 ? 4.641 15.023 12.414 1 98.25 94 MET A O 1
ATOM 714 N N . THR A 1 95 ? 3.666 13.5 11.172 1 97.25 95 THR A N 1
ATOM 715 C CA . THR A 1 95 ? 2.506 13.336 12.039 1 97.25 95 THR A CA 1
ATOM 716 C C . THR A 1 95 ? 2.256 11.859 12.336 1 97.25 95 THR A C 1
ATOM 718 O O . THR A 1 95 ? 2.504 11 11.492 1 97.25 95 THR A O 1
ATOM 721 N N . PHE A 1 96 ? 1.79 11.57 13.508 1 95.62 96 PHE A N 1
ATOM 722 C CA . PHE A 1 96 ? 1.459 10.227 13.977 1 95.62 96 PHE A CA 1
ATOM 723 C C . PHE A 1 96 ? 0.009 10.156 14.438 1 95.62 96 PHE A C 1
ATOM 725 O O . PHE A 1 96 ? -0.409 10.922 15.312 1 95.62 96 PHE A O 1
ATOM 732 N N . ALA A 1 97 ? -0.741 9.234 13.805 1 90.06 97 ALA A N 1
ATOM 733 C CA . ALA A 1 97 ? -2.15 9.203 14.188 1 90.06 97 ALA A CA 1
ATOM 734 C C . ALA A 1 97 ? -2.742 7.809 13.984 1 90.06 97 ALA A C 1
ATOM 736 O O . ALA A 1 97 ? -2.199 7 13.227 1 90.06 97 ALA A O 1
ATOM 737 N N . THR A 1 98 ? -3.834 7.535 14.727 1 81.38 98 THR A N 1
ATOM 738 C CA . THR A 1 98 ? -4.684 6.367 14.516 1 81.38 98 THR A CA 1
ATOM 739 C C . THR A 1 98 ? -5.934 6.746 13.727 1 81.38 98 THR A C 1
ATOM 741 O O . THR A 1 98 ? -7.051 6.633 14.227 1 81.38 98 THR A O 1
ATOM 744 N N . LEU A 1 99 ? -5.801 7.082 12.594 1 69.12 99 LEU A N 1
ATOM 745 C CA . LEU A 1 99 ? -6.867 7.789 11.891 1 69.12 99 LEU A CA 1
ATOM 746 C C . LEU A 1 99 ? -7.801 6.809 11.188 1 69.12 99 LEU A C 1
ATOM 748 O O . LEU A 1 99 ? -8.984 7.098 11.008 1 69.12 99 LEU A O 1
ATOM 752 N N . THR A 1 100 ? -7.219 5.793 10.773 1 73.75 100 THR A N 1
ATOM 753 C CA . THR A 1 100 ? -8.086 5.168 9.781 1 73.75 100 THR A CA 1
ATOM 754 C C . THR A 1 100 ? -8.086 3.65 9.945 1 73.75 100 THR A C 1
ATOM 756 O O . THR A 1 100 ? -7.031 3.02 9.961 1 73.75 100 THR A O 1
ATOM 759 N N . GLY A 1 101 ? -9.234 3.143 10.023 1 83.06 101 GLY A N 1
ATOM 760 C CA . GLY A 1 101 ? -9.398 1.699 9.953 1 83.06 101 GLY A CA 1
ATOM 761 C C . GLY A 1 101 ? -9.008 1.119 8.609 1 83.06 101 GLY A C 1
ATOM 762 O O . GLY A 1 101 ? -8.773 -0.085 8.492 1 83.06 101 GLY A O 1
ATOM 763 N N . HIS A 1 102 ? -8.891 1.976 7.676 1 88.38 102 HIS A N 1
ATOM 764 C CA . HIS A 1 102 ? -8.586 1.537 6.32 1 88.38 102 HIS A CA 1
ATOM 765 C C . HIS A 1 102 ? -7.184 0.952 6.227 1 88.38 102 HIS A C 1
ATOM 767 O O . HIS A 1 102 ? -6.914 0.102 5.375 1 88.38 102 HIS A O 1
ATOM 773 N N . VAL A 1 103 ? -6.324 1.437 7.066 1 92 103 VAL A N 1
ATOM 774 C CA . VAL A 1 103 ? -4.973 0.886 7.09 1 92 103 VAL A CA 1
ATOM 775 C C . VAL A 1 103 ? -5.027 -0.601 7.43 1 92 103 VAL A C 1
ATOM 777 O O . VAL A 1 103 ? -4.289 -1.403 6.855 1 92 103 VAL A O 1
ATOM 780 N N . ILE A 1 104 ? -5.875 -0.936 8.328 1 90.62 104 ILE A N 1
ATOM 781 C CA . ILE A 1 104 ? -6.008 -2.328 8.75 1 90.62 104 ILE A CA 1
ATOM 782 C C . ILE A 1 104 ? -6.574 -3.16 7.602 1 90.62 104 ILE A C 1
ATOM 784 O O . ILE A 1 104 ? -6.098 -4.266 7.336 1 90.62 104 ILE A O 1
ATOM 788 N N . LEU A 1 105 ? -7.52 -2.631 6.934 1 89.5 105 LEU A N 1
ATOM 789 C CA . LEU A 1 105 ? -8.102 -3.33 5.793 1 89.5 105 LEU A CA 1
ATOM 790 C C . LEU A 1 105 ? -7.059 -3.572 4.711 1 89.5 105 LEU A C 1
ATOM 792 O O . LEU A 1 105 ? -7 -4.656 4.129 1 89.5 105 LEU A O 1
ATOM 796 N N . SER A 1 106 ? -6.266 -2.613 4.496 1 92.5 106 SER A N 1
ATOM 797 C CA . SER A 1 106 ? -5.324 -2.637 3.381 1 92.5 106 SER A CA 1
ATOM 798 C C . SER A 1 106 ? -4.086 -3.463 3.721 1 92.5 106 SER A C 1
ATOM 800 O O . SER A 1 106 ? -3.588 -4.219 2.885 1 92.5 106 SER A O 1
ATOM 802 N N . TYR A 1 107 ? -3.611 -3.279 4.992 1 93.38 107 TYR A N 1
ATOM 803 C CA . TYR A 1 107 ? -2.279 -3.801 5.277 1 93.38 107 TYR A CA 1
ATOM 804 C C . TYR A 1 107 ? -2.32 -4.805 6.422 1 93.38 107 TYR A C 1
ATOM 806 O O . TYR A 1 107 ? -1.353 -5.535 6.652 1 93.38 107 TYR A O 1
ATOM 814 N N . GLY A 1 108 ? -3.434 -4.883 7.172 1 90.31 108 GLY A N 1
ATOM 815 C CA . GLY A 1 108 ? -3.545 -5.77 8.32 1 90.31 108 GLY A CA 1
ATOM 816 C C . GLY 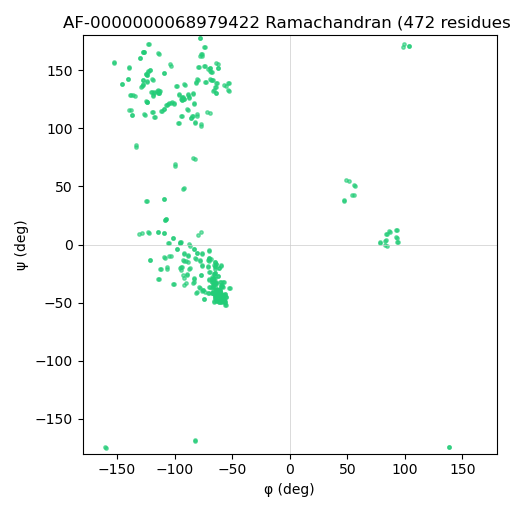A 1 108 ? -3.311 -5.066 9.641 1 90.31 108 GLY A C 1
ATOM 817 O O . GLY A 1 108 ? -2.91 -3.9 9.672 1 90.31 108 GLY A O 1
ATOM 818 N N . PRO A 1 109 ? -3.512 -5.695 10.836 1 88.69 109 PRO A N 1
ATOM 819 C CA . PRO A 1 109 ? -3.527 -5.082 12.172 1 88.69 109 PRO A CA 1
ATOM 820 C C . PRO A 1 109 ? -2.127 -4.836 12.719 1 88.69 109 PRO A C 1
ATOM 822 O O . PRO A 1 109 ? -1.978 -4.289 13.82 1 88.69 109 PRO A O 1
ATOM 825 N N . HIS A 1 110 ? -1.056 -5.004 11.984 1 90.88 110 HIS A N 1
ATOM 826 C CA . HIS A 1 110 ? 0.268 -4.914 12.594 1 90.88 110 HIS A CA 1
ATOM 827 C C . HIS A 1 110 ? 1.163 -3.951 11.82 1 90.88 110 HIS A C 1
ATOM 829 O O . HIS A 1 110 ? 2.348 -3.812 12.133 1 90.88 110 HIS A O 1
ATOM 835 N N . TYR A 1 111 ? 0.578 -3.299 10.969 1 94.44 111 TYR A N 1
ATOM 836 C CA . TYR A 1 111 ? 1.448 -2.561 10.062 1 94.44 111 TYR A CA 1
ATOM 837 C C . TYR A 1 111 ? 1.097 -1.076 10.062 1 94.44 111 TYR A C 1
ATOM 839 O O . TYR A 1 111 ? -0.063 -0.706 10.258 1 94.44 111 TYR A O 1
ATOM 847 N N . THR A 1 112 ? 2.092 -0.222 9.883 1 96.31 112 THR A N 1
ATOM 848 C CA . THR A 1 112 ? 1.967 1.227 9.773 1 96.31 112 THR A CA 1
ATOM 849 C C . THR A 1 112 ? 1.978 1.66 8.312 1 96.31 112 THR A C 1
ATOM 851 O O . THR A 1 112 ? 2.762 1.145 7.508 1 96.31 112 THR A O 1
ATOM 854 N N . ALA A 1 113 ? 1.099 2.564 7.949 1 97.12 113 ALA A N 1
ATOM 855 C CA . ALA A 1 113 ? 1.158 3.168 6.621 1 97.12 113 ALA A CA 1
ATOM 856 C C . ALA A 1 113 ? 1.955 4.469 6.645 1 97.12 113 ALA A C 1
ATOM 858 O O . ALA A 1 113 ? 1.677 5.359 7.453 1 97.12 113 ALA A O 1
ATOM 859 N N . LEU A 1 114 ? 2.963 4.543 5.805 1 97.75 114 LEU A N 1
ATOM 860 C CA . LEU A 1 114 ? 3.676 5.789 5.543 1 97.75 114 LEU A CA 1
ATOM 861 C C . LEU A 1 114 ? 3.1 6.504 4.328 1 97.75 114 LEU A C 1
ATOM 863 O O . LEU A 1 114 ? 3.193 6 3.205 1 97.75 114 LEU A O 1
ATOM 867 N N . VAL A 1 115 ? 2.455 7.617 4.582 1 97.81 115 VAL A N 1
ATOM 868 C CA . VAL A 1 115 ? 1.913 8.438 3.506 1 97.81 115 VAL A CA 1
ATOM 869 C C . VAL A 1 115 ? 2.695 9.75 3.416 1 97.81 115 VAL A C 1
ATOM 871 O O . VAL A 1 115 ? 2.623 10.586 4.32 1 97.81 115 VAL A O 1
ATOM 874 N N . SER A 1 116 ? 3.396 9.938 2.297 1 97.94 116 SER A N 1
ATOM 875 C CA . SER A 1 116 ? 4.316 11.07 2.209 1 97.94 116 SER A CA 1
ATOM 876 C C . SER A 1 116 ? 3.961 11.984 1.039 1 97.94 116 SER A C 1
ATOM 878 O O . SER A 1 116 ? 3.363 11.539 0.057 1 97.94 116 SER A O 1
ATOM 880 N N . ASN A 1 117 ? 4.289 13.289 1.232 1 98.06 117 ASN A N 1
ATOM 881 C CA . ASN A 1 117 ? 4.145 14.211 0.108 1 98.06 117 ASN A CA 1
ATOM 882 C C . ASN A 1 117 ? 5.297 14.07 -0.882 1 98.06 117 ASN A C 1
ATOM 884 O O . ASN A 1 117 ? 6.188 13.242 -0.689 1 98.06 117 ASN A O 1
ATOM 888 N N . GLY A 1 118 ? 5.223 14.82 -1.95 1 96.62 118 GLY A N 1
ATOM 889 C CA . GLY A 1 118 ? 6.18 14.727 -3.039 1 96.62 118 GLY A CA 1
ATOM 890 C C . GLY A 1 118 ? 7.617 14.922 -2.588 1 96.62 118 GLY A C 1
ATOM 891 O O . GLY A 1 118 ? 8.477 14.086 -2.875 1 96.62 118 GLY A O 1
ATOM 892 N N . PRO A 1 119 ? 7.918 15.977 -1.876 1 97.88 119 PRO A N 1
ATOM 893 C CA . PRO A 1 119 ? 9.289 16.219 -1.415 1 97.88 119 PRO A CA 1
ATOM 894 C C . PRO A 1 119 ? 9.852 15.055 -0.599 1 97.88 119 PRO A C 1
ATOM 896 O O . PRO A 1 119 ? 11.016 14.68 -0.769 1 97.88 119 PRO A O 1
ATOM 899 N N . ALA A 1 120 ? 9.055 14.516 0.267 1 98.06 120 ALA A N 1
ATOM 900 C CA . ALA A 1 120 ? 9.508 13.367 1.056 1 98.06 120 ALA A CA 1
ATOM 901 C C . ALA A 1 120 ? 9.766 12.156 0.165 1 98.06 120 ALA A C 1
ATOM 903 O O . ALA A 1 120 ? 10.773 11.469 0.323 1 98.06 120 ALA A O 1
ATOM 904 N N . GLN A 1 121 ? 8.875 11.898 -0.749 1 95.31 121 GLN A N 1
ATOM 905 C CA . GLN A 1 121 ? 9.047 10.781 -1.669 1 95.31 121 GLN A CA 1
ATOM 906 C C . GLN A 1 121 ? 10.344 10.922 -2.463 1 95.31 121 GLN A C 1
ATOM 908 O O . GLN A 1 121 ? 11.102 9.953 -2.6 1 95.31 121 GLN A O 1
ATOM 913 N N . ARG A 1 122 ? 10.578 12.094 -2.951 1 94.06 122 ARG A N 1
ATOM 914 C CA . ARG A 1 122 ? 11.742 12.359 -3.797 1 94.06 122 ARG A CA 1
ATOM 915 C C . ARG A 1 122 ? 13.039 12.203 -3.01 1 94.06 122 ARG A C 1
ATOM 917 O O . ARG A 1 122 ? 14.062 11.82 -3.568 1 94.06 122 ARG A O 1
ATOM 924 N N . SER A 1 123 ? 13.008 12.469 -1.815 1 95.06 123 SER A N 1
ATOM 925 C CA . SER A 1 123 ? 14.211 12.406 -0.992 1 95.06 123 SER A CA 1
ATOM 926 C C . SER A 1 123 ? 14.578 10.969 -0.658 1 95.06 123 SER A C 1
ATOM 928 O O . SER A 1 123 ? 15.688 10.695 -0.193 1 95.06 123 SER A O 1
ATOM 930 N N . GLY A 1 124 ? 13.656 10 -0.799 1 94.06 124 GLY A N 1
ATOM 931 C CA . GLY A 1 124 ? 13.891 8.602 -0.476 1 94.06 124 GLY A CA 1
ATOM 932 C C . GLY A 1 124 ? 13.641 8.273 0.984 1 94.06 124 GLY A C 1
ATOM 933 O O . GLY A 1 124 ? 13.906 7.156 1.431 1 94.06 124 GLY A O 1
ATOM 934 N N . VAL A 1 125 ? 13.039 9.18 1.694 1 95.25 125 VAL A N 1
ATOM 935 C CA . VAL A 1 125 ? 12.914 9.031 3.139 1 95.25 125 VAL A CA 1
ATOM 936 C C . VAL A 1 125 ? 11.93 7.906 3.453 1 95.25 125 VAL A C 1
ATOM 938 O O . VAL A 1 125 ? 12.062 7.223 4.469 1 95.25 125 VAL A O 1
ATOM 941 N N . ASN A 1 126 ? 10.961 7.668 2.637 1 95.31 126 ASN A N 1
ATOM 942 C CA . ASN A 1 126 ? 10 6.59 2.871 1 95.31 126 ASN A CA 1
ATOM 943 C C . ASN A 1 126 ? 10.695 5.234 2.971 1 95.31 126 ASN A C 1
ATOM 945 O O . ASN A 1 126 ? 10.438 4.465 3.898 1 95.31 126 ASN A O 1
ATOM 949 N N . GLU A 1 127 ? 11.531 4.996 2.021 1 93.75 127 GLU A N 1
ATOM 950 C CA . GLU A 1 127 ? 12.289 3.744 2.006 1 93.75 127 GLU A CA 1
ATOM 951 C C . GLU A 1 127 ? 13.227 3.65 3.207 1 93.75 127 GLU A C 1
ATOM 953 O O . GLU A 1 127 ? 13.367 2.586 3.811 1 93.75 127 GLU A O 1
ATOM 958 N N . GLU A 1 128 ? 13.797 4.758 3.521 1 95.69 128 GLU A N 1
ATOM 959 C CA . GLU A 1 128 ? 14.711 4.781 4.664 1 95.69 128 GLU A CA 1
ATOM 960 C C . GLU A 1 128 ? 13.977 4.465 5.961 1 95.69 128 GLU A C 1
ATOM 962 O O . GLU A 1 128 ? 14.469 3.705 6.793 1 95.69 128 GLU A O 1
ATOM 967 N N . LEU A 1 129 ? 12.828 5.062 6.141 1 97.31 129 LEU A N 1
ATOM 968 C CA . LEU A 1 129 ? 12.023 4.82 7.332 1 97.31 129 LEU A CA 1
ATOM 969 C C . LEU A 1 129 ? 11.547 3.373 7.383 1 97.31 129 LEU A C 1
ATOM 971 O O . LEU A 1 129 ? 11.617 2.725 8.43 1 97.31 129 LEU A O 1
ATOM 975 N N . ARG A 1 130 ? 11.055 2.889 6.258 1 95.94 130 ARG A N 1
ATOM 976 C CA . ARG A 1 130 ? 10.617 1.5 6.16 1 95.94 130 ARG A CA 1
ATOM 977 C C . ARG A 1 130 ? 11.742 0.542 6.539 1 95.94 130 ARG A C 1
ATOM 979 O O . ARG A 1 130 ? 11.547 -0.354 7.363 1 95.94 130 ARG A O 1
ATOM 986 N N . ASP A 1 131 ? 12.898 0.765 5.941 1 94.69 131 ASP A N 1
ATOM 987 C CA . ASP A 1 131 ? 14.031 -0.125 6.172 1 94.69 131 ASP A CA 1
ATOM 988 C C . ASP A 1 131 ? 14.508 -0.04 7.621 1 94.69 131 ASP A C 1
ATOM 990 O O . ASP A 1 131 ? 14.797 -1.063 8.25 1 94.69 131 ASP A O 1
ATOM 994 N N . ALA A 1 132 ? 14.562 1.141 8.125 1 96.69 132 ALA A N 1
ATOM 995 C CA . ALA A 1 132 ? 14.977 1.334 9.508 1 96.69 132 ALA A CA 1
ATOM 996 C C . ALA A 1 132 ? 14.031 0.628 10.477 1 96.69 132 ALA A C 1
ATOM 998 O O . ALA A 1 132 ? 14.469 -0.003 11.438 1 96.69 132 ALA A O 1
ATOM 999 N N . GLY A 1 133 ? 12.727 0.797 10.258 1 96.81 133 GLY A N 1
ATOM 1000 C CA . GLY A 1 133 ? 11.742 0.135 11.102 1 96.81 133 GLY A CA 1
ATOM 1001 C C . GLY A 1 133 ? 11.836 -1.378 11.047 1 96.81 133 GLY A C 1
ATOM 1002 O O . GLY A 1 133 ? 11.727 -2.047 12.078 1 96.81 133 GLY A O 1
ATOM 1003 N N . SER A 1 134 ? 12.094 -1.916 9.883 1 93.94 134 SER A N 1
ATOM 1004 C CA . SER A 1 134 ? 12.141 -3.363 9.695 1 93.94 134 SER A CA 1
ATOM 1005 C C . SER A 1 134 ? 13.289 -3.99 10.484 1 93.94 134 SER A C 1
ATOM 1007 O O . SER A 1 134 ? 13.195 -5.141 10.914 1 93.94 134 SER A O 1
ATOM 1009 N N . LEU A 1 135 ? 14.336 -3.27 10.703 1 94.5 135 LEU A N 1
ATOM 1010 C CA . LEU A 1 135 ? 15.5 -3.764 11.422 1 94.5 135 LEU A CA 1
ATOM 1011 C C . LEU A 1 135 ? 15.148 -4.074 12.875 1 94.5 135 LEU A C 1
ATOM 1013 O O . LEU A 1 135 ? 15.82 -4.879 13.523 1 94.5 135 LEU A O 1
ATOM 1017 N N . LEU A 1 136 ? 14.117 -3.424 13.359 1 94.69 136 LEU A N 1
ATOM 1018 C CA . LEU A 1 136 ? 13.773 -3.604 14.773 1 94.69 136 LEU A CA 1
ATOM 1019 C C . LEU A 1 136 ? 12.344 -4.102 14.922 1 94.69 136 LEU A C 1
ATOM 1021 O O . LEU A 1 136 ? 11.758 -3.992 16 1 94.69 136 LEU A O 1
ATOM 1025 N N . GLY A 1 137 ? 11.75 -4.473 13.867 1 92.81 137 GLY A N 1
ATOM 1026 C CA . GLY A 1 137 ? 10.461 -5.148 13.93 1 92.81 137 GLY A CA 1
ATOM 1027 C C . GLY A 1 137 ? 9.289 -4.199 13.812 1 92.81 137 GLY A C 1
ATOM 1028 O O . GLY A 1 137 ? 8.141 -4.586 14.055 1 92.81 137 GLY A O 1
ATOM 1029 N N . ASP A 1 138 ? 9.484 -2.889 13.617 1 95.06 138 ASP A N 1
ATOM 1030 C CA . ASP A 1 138 ? 8.422 -1.96 13.242 1 95.06 138 ASP A CA 1
ATOM 1031 C C . ASP A 1 138 ? 8.164 -1.995 11.734 1 95.06 138 ASP A C 1
ATOM 1033 O O . ASP A 1 138 ? 8.875 -1.348 10.961 1 95.06 138 ASP A O 1
ATOM 1037 N N . MET A 1 139 ? 7.105 -2.609 11.383 1 95.44 139 MET A N 1
ATOM 1038 C CA . MET A 1 139 ? 6.891 -2.869 9.961 1 95.44 139 MET A CA 1
ATOM 1039 C C . MET A 1 139 ? 6.004 -1.797 9.336 1 95.44 139 MET A C 1
ATOM 1041 O O . MET A 1 139 ? 4.93 -1.495 9.859 1 95.44 139 MET A O 1
ATOM 1045 N N . HIS A 1 140 ? 6.465 -1.237 8.234 1 96.81 140 HIS A N 1
ATOM 1046 C CA . HIS A 1 140 ? 5.762 -0.152 7.559 1 96.81 140 HIS A CA 1
ATOM 1047 C C . HIS A 1 140 ? 5.449 -0.515 6.109 1 96.81 140 HIS A C 1
ATOM 1049 O O . HIS A 1 140 ? 6.148 -1.326 5.504 1 96.81 140 HIS A O 1
ATOM 1055 N N . GLU A 1 141 ? 4.398 0.011 5.668 1 96.31 141 GLU A N 1
ATOM 1056 C CA . GLU A 1 141 ? 4.039 0.016 4.254 1 96.31 141 GLU A CA 1
ATOM 1057 C C . GLU A 1 141 ? 4.062 1.431 3.684 1 96.31 141 GLU A C 1
ATOM 1059 O O . GLU A 1 141 ? 3.586 2.371 4.32 1 96.31 141 GLU A O 1
ATOM 1064 N N . ILE A 1 142 ? 4.711 1.562 2.541 1 95.75 142 ILE A N 1
ATOM 1065 C CA . ILE A 1 142 ? 4.688 2.855 1.863 1 95.75 142 ILE A CA 1
ATOM 1066 C C . ILE A 1 142 ? 3.408 2.982 1.039 1 95.75 142 ILE A C 1
ATOM 1068 O O . ILE A 1 142 ? 3.094 2.107 0.23 1 95.75 142 ILE A O 1
ATOM 1072 N N . SER A 1 143 ? 2.656 3.969 1.33 1 95.75 143 SER A N 1
ATOM 1073 C CA . SER A 1 143 ? 1.415 4.258 0.62 1 95.75 143 SER A CA 1
ATOM 1074 C C . SER A 1 143 ? 1.511 5.57 -0.148 1 95.75 143 SER A C 1
ATOM 1076 O O . SER A 1 143 ? 1.818 6.613 0.431 1 95.75 143 SER A O 1
ATOM 1078 N N . THR A 1 144 ? 1.154 5.57 -1.408 1 95.19 144 THR A N 1
ATOM 1079 C CA . THR A 1 144 ? 1.426 6.699 -2.287 1 95.19 144 THR A CA 1
ATOM 1080 C C . THR A 1 144 ? 0.242 7.664 -2.314 1 95.19 144 THR A C 1
ATOM 1082 O O . THR A 1 144 ? -0.896 7.25 -2.541 1 95.19 144 THR A O 1
ATOM 1085 N N . LEU A 1 145 ? 0.534 8.875 -2.055 1 95.75 145 LEU A N 1
ATOM 1086 C CA . LEU A 1 145 ? -0.46 9.93 -2.244 1 95.75 145 LEU A CA 1
ATOM 1087 C C . LEU A 1 145 ? -0.674 10.219 -3.727 1 95.75 145 LEU A C 1
ATOM 1089 O O . LEU A 1 145 ? 0.283 10.234 -4.504 1 95.75 145 LEU A O 1
ATOM 1093 N N . ARG A 1 146 ? -1.899 10.422 -4.043 1 94.81 146 ARG A N 1
ATOM 1094 C CA . ARG A 1 146 ? -2.275 10.688 -5.426 1 94.81 146 ARG A CA 1
ATOM 1095 C C . ARG A 1 146 ? -3.109 11.961 -5.531 1 94.81 146 ARG A C 1
ATOM 1097 O O . ARG A 1 146 ? -3.596 12.477 -4.523 1 94.81 146 ARG A O 1
ATOM 1104 N N . ARG A 1 147 ? -3.273 12.477 -6.77 1 93.38 147 ARG A N 1
ATOM 1105 C CA . ARG A 1 147 ? -4.047 13.695 -7.012 1 93.38 147 ARG A CA 1
ATOM 1106 C C . ARG A 1 147 ? -5.488 13.531 -6.539 1 93.38 147 ARG A C 1
ATOM 1108 O O . ARG A 1 147 ? -6.094 14.484 -6.047 1 93.38 147 ARG A O 1
ATOM 1115 N N . GLU A 1 148 ? -6.031 12.344 -6.676 1 93.06 148 GLU A N 1
ATOM 1116 C CA . GLU A 1 148 ? -7.426 12.094 -6.32 1 93.06 148 GLU A CA 1
ATOM 1117 C C . GLU A 1 148 ? -7.645 12.242 -4.82 1 93.06 148 GLU A C 1
ATOM 1119 O O . GLU A 1 148 ? -8.758 12.547 -4.375 1 93.06 148 GLU A O 1
ATOM 1124 N N . ASP A 1 149 ? -6.605 12.039 -4.066 1 95.5 149 ASP A N 1
ATOM 1125 C CA . ASP A 1 149 ? -6.734 12.211 -2.621 1 95.5 149 ASP A CA 1
ATOM 1126 C C . ASP A 1 149 ? -7.035 13.664 -2.266 1 95.5 149 ASP A C 1
ATOM 1128 O O . ASP A 1 149 ? -7.836 13.938 -1.367 1 95.5 149 ASP A O 1
ATOM 1132 N N . PHE A 1 150 ? -6.383 14.594 -2.941 1 96.44 150 PHE A N 1
ATOM 1133 C CA . PHE A 1 150 ? -6.617 16.016 -2.742 1 96.44 150 PHE A CA 1
ATOM 1134 C C . PHE A 1 150 ? -7.98 16.422 -3.283 1 96.44 150 PHE A C 1
ATOM 1136 O O . PHE A 1 150 ? -8.734 17.141 -2.615 1 96.44 150 PHE A O 1
ATOM 1143 N N . GLU A 1 151 ? -8.32 15.883 -4.434 1 94.81 151 GLU A N 1
ATOM 1144 C CA . GLU A 1 151 ? -9.594 16.203 -5.082 1 94.81 151 GLU A CA 1
ATOM 1145 C C . GLU A 1 151 ? -10.773 15.742 -4.23 1 94.81 151 GLU A C 1
ATOM 1147 O O . GLU A 1 151 ? -11.82 16.391 -4.215 1 94.81 151 GLU A O 1
ATOM 1152 N N . ALA A 1 152 ? -10.57 14.695 -3.555 1 94.19 152 ALA A N 1
ATOM 1153 C CA . ALA A 1 152 ? -11.641 14.117 -2.748 1 94.19 152 ALA A CA 1
ATOM 1154 C C . ALA A 1 152 ? -12.039 15.055 -1.613 1 94.19 152 ALA A C 1
ATOM 1156 O O . ALA A 1 152 ? -13.141 14.945 -1.065 1 94.19 152 ALA A O 1
ATOM 1157 N N . HIS A 1 153 ? -11.211 15.977 -1.254 1 96 153 HIS A N 1
ATOM 1158 C CA . HIS A 1 153 ? -11.484 16.891 -0.155 1 96 153 HIS A CA 1
ATOM 1159 C C . HIS A 1 153 ? -11.867 18.281 -0.673 1 96 153 HIS A C 1
ATOM 1161 O O . HIS A 1 153 ? -12.281 19.141 0.102 1 96 153 HIS A O 1
ATOM 1167 N N . ALA A 1 154 ? -11.695 18.469 -1.946 1 95.25 154 ALA A N 1
ATOM 1168 C CA . ALA A 1 154 ? -12.016 19.781 -2.512 1 95.25 154 ALA A CA 1
ATOM 1169 C C . ALA A 1 154 ? -13.508 20.094 -2.381 1 95.25 154 ALA A C 1
ATOM 1171 O O . ALA A 1 154 ? -14.344 19.25 -2.709 1 95.25 154 ALA A O 1
ATOM 1172 N N . SER A 1 155 ? -13.75 21.266 -1.881 1 94.25 155 SER A N 1
ATOM 1173 C CA . SER A 1 155 ? -15.141 21.672 -1.751 1 94.25 155 SER A CA 1
ATOM 1174 C C . SER A 1 155 ? -15.773 21.922 -3.117 1 94.25 155 SER A C 1
ATOM 1176 O O . SER A 1 155 ? -15.086 22.281 -4.074 1 94.25 155 SER A O 1
ATOM 1178 N N . GLN A 1 156 ? -17.062 21.719 -3.139 1 89.88 156 GLN A N 1
ATOM 1179 C CA . GLN A 1 156 ? -17.828 21.953 -4.367 1 89.88 156 GLN A CA 1
ATOM 1180 C C . GLN A 1 156 ? -18.719 23.172 -4.238 1 89.88 156 GLN A C 1
ATOM 1182 O O . GLN A 1 156 ? -19.609 23.391 -5.062 1 89.88 156 GLN A O 1
ATOM 1187 N N . ASP A 1 157 ? -18.562 23.953 -3.186 1 88.19 157 ASP A N 1
ATOM 1188 C CA . ASP A 1 157 ? -19.328 25.172 -2.973 1 88.19 157 ASP A CA 1
ATOM 1189 C C . ASP A 1 157 ? -18.422 26.375 -2.84 1 88.19 157 ASP A C 1
ATOM 1191 O O . ASP A 1 157 ? -17.188 26.25 -2.828 1 88.19 157 ASP A O 1
ATOM 1195 N N . GLU A 1 158 ? -19.078 27.562 -2.803 1 89.56 158 GLU A N 1
ATOM 1196 C CA . GLU A 1 158 ? -18.312 28.797 -2.814 1 89.56 158 GLU A CA 1
ATOM 1197 C C . GLU A 1 158 ? -17.938 29.234 -1.399 1 89.56 158 GLU A C 1
ATOM 1199 O O . GLU A 1 158 ? -17.094 30.109 -1.213 1 89.56 158 GLU A O 1
ATOM 1204 N N . TYR A 1 159 ? -18.469 28.625 -0.4 1 92.06 159 TYR A N 1
ATOM 1205 C CA . TYR A 1 159 ? -18.344 29.141 0.96 1 92.06 159 TYR A CA 1
ATOM 1206 C C . TYR A 1 159 ? -17.172 28.469 1.688 1 92.06 159 TYR A C 1
ATOM 1208 O O . TYR A 1 159 ? -16.719 28.969 2.719 1 92.06 159 TYR A O 1
ATOM 1216 N N . SER A 1 160 ? -16.766 27.344 1.211 1 95.44 160 SER A N 1
ATOM 1217 C CA . SER A 1 160 ? -15.664 26.609 1.838 1 95.44 160 SER A CA 1
ATOM 1218 C C . SER A 1 160 ? -14.609 26.203 0.811 1 95.44 160 SER A C 1
ATOM 1220 O O . SER A 1 160 ? -14.859 26.266 -0.395 1 95.44 160 SER A O 1
ATOM 1222 N N . ASP A 1 161 ? -13.438 25.906 1.267 1 97 161 ASP A N 1
ATOM 1223 C CA . ASP A 1 161 ? -12.336 25.516 0.397 1 97 161 ASP A CA 1
ATOM 1224 C C . ASP A 1 161 ? -12.148 24 0.417 1 97 161 ASP A C 1
ATOM 1226 O O . ASP A 1 161 ? -11.734 23.406 -0.582 1 97 161 ASP A O 1
ATOM 1230 N N . LEU A 1 162 ? -12.414 23.438 1.592 1 97.12 162 LEU A N 1
ATOM 1231 C CA . LEU A 1 162 ? -12.148 22.016 1.835 1 97.12 162 LEU A CA 1
ATOM 1232 C C . LEU A 1 162 ? -13.273 21.375 2.648 1 97.12 162 LEU A C 1
ATOM 1234 O O . LEU A 1 162 ? -13.938 22.062 3.426 1 97.12 162 LEU A O 1
ATOM 1238 N N . VAL A 1 163 ? -13.445 20.078 2.445 1 95.69 163 VAL A N 1
ATOM 1239 C CA . VAL A 1 163 ? -14.281 19.297 3.354 1 95.69 163 VAL A CA 1
ATOM 1240 C C . VAL A 1 163 ? -13.406 18.375 4.195 1 95.69 163 VAL A C 1
ATOM 1242 O O . VAL A 1 163 ? -12.406 17.844 3.709 1 95.69 163 VAL A O 1
ATOM 1245 N N . ASN A 1 164 ? -13.82 18.109 5.418 1 94.06 164 ASN A N 1
ATOM 1246 C CA . ASN A 1 164 ? -12.93 17.438 6.355 1 94.06 164 ASN A CA 1
ATOM 1247 C C . ASN A 1 164 ? -12.945 15.93 6.148 1 94.06 164 ASN A C 1
ATOM 1249 O O . ASN A 1 164 ? -12.109 15.211 6.703 1 94.06 164 ASN A O 1
ATOM 1253 N N . SER A 1 165 ? -13.852 15.414 5.398 1 92.81 165 SER A N 1
ATOM 1254 C CA . SER A 1 165 ? -13.906 14 5.059 1 92.81 165 SER A CA 1
ATOM 1255 C C . SER A 1 165 ? -14.031 13.789 3.555 1 92.81 165 SER A C 1
ATOM 1257 O O . SER A 1 165 ? -14.805 14.484 2.889 1 92.81 165 SER A O 1
ATOM 1259 N N . ALA A 1 166 ? -13.234 12.844 3.08 1 91.75 166 ALA A N 1
ATOM 1260 C CA . ALA A 1 166 ? -13.156 12.602 1.642 1 91.75 166 ALA A CA 1
ATOM 1261 C C . ALA A 1 166 ? -14.5 12.133 1.089 1 91.75 166 ALA A C 1
ATOM 1263 O O . ALA A 1 166 ? -15.188 11.328 1.719 1 91.75 166 ALA A O 1
ATOM 1264 N N . ARG A 1 167 ? -14.82 12.633 -0.012 1 89.75 167 ARG A N 1
ATOM 1265 C CA . ARG A 1 167 ? -16 12.164 -0.716 1 89.75 167 ARG A CA 1
ATOM 1266 C C . ARG A 1 167 ? -15.812 10.734 -1.223 1 89.75 167 ARG A C 1
ATOM 1268 O O . ARG A 1 167 ? -14.727 10.383 -1.691 1 89.75 167 ARG A O 1
ATOM 1275 N N . PRO A 1 168 ? -16.906 9.945 -1.144 1 85.19 168 PRO A N 1
ATOM 1276 C CA . PRO A 1 168 ? -16.781 8.578 -1.652 1 85.19 168 PRO A CA 1
ATOM 1277 C C . PRO A 1 168 ? -16.641 8.523 -3.172 1 85.19 168 PRO A C 1
ATOM 1279 O O . PRO A 1 168 ? -17.062 9.461 -3.865 1 85.19 168 PRO A O 1
ATOM 1282 N N . VAL A 1 169 ? -15.977 7.578 -3.635 1 75.88 169 VAL A N 1
ATOM 1283 C CA . VAL A 1 169 ? -15.875 7.262 -5.055 1 75.88 169 VAL A CA 1
ATOM 1284 C C . VAL A 1 169 ? -16.812 6.109 -5.398 1 75.88 169 VAL A C 1
ATOM 1286 O O . VAL A 1 169 ? -16.656 4.996 -4.895 1 75.88 169 VAL A O 1
ATOM 1289 N N . ASN A 1 170 ? -17.719 6.34 -6.312 1 73.06 170 ASN A N 1
ATOM 1290 C CA . ASN A 1 170 ? -18.719 5.348 -6.691 1 73.06 170 ASN A CA 1
ATOM 1291 C C . ASN A 1 170 ? -19.375 4.719 -5.465 1 73.06 170 ASN A C 1
ATOM 1293 O O . ASN A 1 170 ? -19.516 3.496 -5.387 1 73.06 170 ASN A O 1
ATOM 1297 N N . GLY A 1 171 ? -19.578 5.496 -4.496 1 77.56 171 GLY A N 1
ATOM 1298 C CA . GLY A 1 171 ? -20.312 5.062 -3.312 1 77.56 171 GLY A CA 1
ATOM 1299 C C . GLY A 1 171 ? -19.438 4.348 -2.305 1 77.56 171 GLY A C 1
ATOM 1300 O O . GLY A 1 171 ? -19.906 3.895 -1.264 1 77.56 171 GLY A O 1
ATOM 1301 N N . ARG A 1 172 ? -18.172 4.176 -2.604 1 82.06 172 ARG A N 1
ATOM 1302 C CA . ARG A 1 172 ? -17.266 3.469 -1.701 1 82.06 172 ARG A CA 1
ATOM 1303 C C . ARG A 1 172 ? -16.125 4.371 -1.246 1 82.06 172 ARG A C 1
ATOM 1305 O O . ARG A 1 172 ? -15.664 5.227 -2.006 1 82.06 172 ARG A O 1
ATOM 1312 N N . ARG A 1 173 ? -15.812 4.172 0.034 1 83.19 173 ARG A N 1
ATOM 1313 C CA . ARG A 1 173 ? -14.625 4.855 0.53 1 83.19 173 ARG A CA 1
ATOM 1314 C C . ARG A 1 173 ? -13.352 4.145 0.073 1 83.19 173 ARG A C 1
ATOM 1316 O O . ARG A 1 173 ? -13.062 3.037 0.523 1 83.19 173 ARG A O 1
ATOM 1323 N N . CYS A 1 174 ? -12.758 4.734 -0.886 1 90.25 174 CYS A N 1
ATOM 1324 C CA . CYS A 1 174 ? -11.477 4.223 -1.362 1 90.25 174 CYS A CA 1
ATOM 1325 C C . CYS A 1 174 ? -10.328 5.094 -0.874 1 90.25 174 CYS A C 1
ATOM 1327 O O . CYS A 1 174 ? -10.531 6.242 -0.481 1 90.25 174 CYS A O 1
ATOM 1329 N N . ARG A 1 175 ? -9.172 4.457 -0.806 1 92.56 175 ARG A N 1
ATOM 1330 C CA . ARG A 1 175 ? -7.977 5.199 -0.426 1 92.56 175 ARG A CA 1
ATOM 1331 C C . ARG A 1 175 ? -8.18 5.922 0.901 1 92.56 175 ARG A C 1
ATOM 1333 O O . ARG A 1 175 ? -7.793 7.086 1.047 1 92.56 175 ARG A O 1
ATOM 1340 N N . GLY A 1 176 ? -8.773 5.254 1.811 1 91.62 176 GLY A N 1
ATOM 1341 C CA . GLY A 1 176 ? -9.203 5.836 3.072 1 91.62 176 GLY A CA 1
ATOM 1342 C C . GLY A 1 176 ? -8.055 6.273 3.953 1 91.62 176 GLY A C 1
ATOM 1343 O O . GLY A 1 176 ? -8.195 7.199 4.754 1 91.62 176 GLY A O 1
ATOM 1344 N N . HIS A 1 177 ? -6.934 5.648 3.879 1 92.69 177 HIS A N 1
ATOM 1345 C CA . HIS A 1 177 ? -5.84 5.996 4.777 1 92.69 177 HIS A CA 1
ATOM 1346 C C . HIS A 1 177 ? -4.926 7.043 4.152 1 92.69 177 HIS A C 1
ATOM 1348 O O . HIS A 1 177 ? -4.113 7.656 4.844 1 92.69 177 HIS A O 1
ATOM 1354 N N . GLN A 1 178 ? -5.02 7.297 2.867 1 95.81 178 GLN A N 1
ATOM 1355 C CA . GLN A 1 178 ? -4.242 8.336 2.193 1 95.81 178 GLN A CA 1
ATOM 1356 C C . GLN A 1 178 ? -4.898 9.703 2.346 1 95.81 178 GLN A C 1
ATOM 1358 O O . GLN A 1 178 ? -4.211 10.711 2.523 1 95.81 178 GLN A O 1
ATOM 1363 N N . SER A 1 179 ? -6.188 9.68 2.4 1 93.25 179 SER A N 1
ATOM 1364 C CA . SER A 1 179 ? -6.992 10.898 2.299 1 93.25 179 SER A CA 1
ATOM 1365 C C . SER A 1 179 ? -6.707 11.844 3.457 1 93.25 179 SER A C 1
ATOM 1367 O O . SER A 1 179 ? -6.594 13.055 3.26 1 93.25 179 SER A O 1
ATOM 1369 N N . PRO A 1 180 ? -6.598 11.359 4.645 1 94.69 180 PRO A N 1
ATOM 1370 C CA . PRO A 1 180 ? -6.332 12.297 5.742 1 94.69 180 PRO A CA 1
ATOM 1371 C C . PRO A 1 180 ? -5.027 13.062 5.559 1 94.69 180 PRO A C 1
ATOM 1373 O O . PRO A 1 180 ? -4.941 14.242 5.918 1 94.69 180 PRO A O 1
ATOM 1376 N N . ALA A 1 181 ? -4.062 12.43 5.039 1 96.94 181 ALA A N 1
ATOM 1377 C CA . ALA A 1 181 ? -2.799 13.117 4.781 1 96.94 181 ALA A CA 1
ATOM 1378 C C . ALA A 1 181 ? -2.982 14.242 3.773 1 96.94 181 ALA A C 1
ATOM 1380 O O . ALA A 1 181 ? -2.451 15.344 3.957 1 96.94 181 ALA A O 1
ATOM 1381 N N . ALA A 1 182 ? -3.727 13.961 2.73 1 97.56 182 ALA A N 1
ATOM 1382 C CA . ALA A 1 182 ? -4.004 14.984 1.724 1 97.56 182 ALA A CA 1
ATOM 1383 C C . ALA A 1 182 ? -4.746 16.172 2.336 1 97.56 182 ALA A C 1
ATOM 1385 O O . ALA A 1 182 ? -4.426 17.328 2.051 1 97.56 182 ALA A O 1
ATOM 1386 N N . PHE A 1 183 ? -5.738 15.859 3.158 1 97.75 183 PHE A N 1
ATOM 1387 C CA . PHE A 1 183 ? -6.48 16.906 3.859 1 97.75 183 PHE A CA 1
ATOM 1388 C C . PHE A 1 183 ? -5.547 17.781 4.684 1 97.75 183 PHE A C 1
ATOM 1390 O O . PHE A 1 183 ? -5.586 19 4.582 1 97.75 183 PHE A O 1
ATOM 1397 N N . MET A 1 184 ? -4.676 17.172 5.473 1 98.06 184 MET A N 1
ATOM 1398 C CA . MET A 1 184 ? -3.805 17.906 6.383 1 98.06 184 MET A CA 1
ATOM 1399 C C . MET A 1 184 ? -2.779 18.734 5.605 1 98.06 184 MET A C 1
ATOM 1401 O O . MET A 1 184 ? -2.43 19.844 6.012 1 98.06 184 MET A O 1
ATOM 1405 N N . ILE A 1 185 ? -2.285 18.172 4.508 1 98.62 185 ILE A N 1
ATOM 1406 C CA . ILE A 1 185 ? -1.347 18.906 3.658 1 98.62 185 ILE A CA 1
ATOM 1407 C C . ILE A 1 185 ? -1.992 20.203 3.17 1 98.62 185 ILE A C 1
ATOM 1409 O O . ILE A 1 185 ? -1.409 21.281 3.299 1 98.62 185 ILE A O 1
ATOM 1413 N N . THR A 1 186 ? -3.244 20.094 2.725 1 98.44 186 THR A N 1
ATOM 1414 C CA . THR A 1 186 ? -3.934 21.25 2.166 1 98.44 186 THR A CA 1
ATOM 1415 C C . THR A 1 186 ? -4.359 22.219 3.271 1 98.44 186 THR A C 1
ATOM 1417 O O . THR A 1 186 ? -4.098 23.422 3.193 1 98.44 186 THR A O 1
ATOM 1420 N N . ALA A 1 187 ? -4.957 21.719 4.332 1 98.5 187 ALA A N 1
ATOM 1421 C CA . ALA A 1 187 ? -5.547 22.531 5.395 1 98.5 187 ALA A CA 1
ATOM 1422 C C . ALA A 1 187 ? -4.465 23.234 6.211 1 98.5 187 ALA A C 1
ATOM 1424 O O . ALA A 1 187 ? -4.73 24.25 6.844 1 98.5 187 ALA A O 1
ATOM 1425 N N . SER A 1 188 ? -3.281 22.719 6.215 1 98.44 188 SER A N 1
ATOM 1426 C CA . SER A 1 188 ? -2.184 23.328 6.965 1 98.44 188 SER A CA 1
ATOM 1427 C C . SER A 1 188 ? -1.398 24.312 6.102 1 98.44 188 SER A C 1
ATOM 1429 O O . SER A 1 188 ? -0.5 25 6.594 1 98.44 188 SER A O 1
ATOM 1431 N N . GLY A 1 189 ? -1.673 24.359 4.832 1 98.06 189 GLY A N 1
ATOM 1432 C CA . GLY A 1 189 ? -0.93 25.219 3.928 1 98.06 189 GLY A CA 1
ATOM 1433 C C . GLY A 1 189 ? 0.357 24.594 3.428 1 98.06 189 GLY A C 1
ATOM 1434 O O . GLY A 1 189 ? 1.157 25.25 2.76 1 98.06 189 GLY A O 1
ATOM 1435 N N . LEU A 1 190 ? 0.561 23.375 3.689 1 98.25 190 LEU A N 1
ATOM 1436 C CA . LEU A 1 190 ? 1.775 22.672 3.287 1 98.25 190 LEU A CA 1
ATOM 1437 C C . LEU A 1 190 ? 1.805 22.453 1.778 1 98.25 190 LEU A C 1
ATOM 1439 O O . LEU A 1 190 ? 2.865 22.188 1.206 1 98.25 190 LEU A O 1
ATOM 1443 N N . ASP A 1 191 ? 0.649 22.547 1.136 1 97.5 191 ASP A N 1
ATOM 1444 C CA . ASP A 1 191 ? 0.578 22.344 -0.309 1 97.5 191 ASP A CA 1
ATOM 1445 C C . ASP A 1 191 ? 1.37 23.422 -1.047 1 97.5 191 ASP A C 1
ATOM 1447 O O . ASP A 1 191 ? 1.733 23.25 -2.211 1 97.5 191 ASP A O 1
ATOM 1451 N N . ALA A 1 192 ? 1.688 24.5 -0.394 1 97.31 192 ALA A N 1
ATOM 1452 C CA . ALA A 1 192 ? 2.52 25.562 -0.962 1 97.31 192 ALA A CA 1
ATOM 1453 C C . ALA A 1 192 ? 3.99 25.156 -0.977 1 97.31 192 ALA A C 1
ATOM 1455 O O . ALA A 1 192 ? 4.816 25.812 -1.615 1 97.31 192 ALA A O 1
ATOM 1456 N N . HIS A 1 193 ? 4.359 24.094 -0.385 1 98.19 193 HIS A N 1
ATOM 1457 C CA . HIS A 1 193 ? 5.75 23.672 -0.213 1 98.19 193 HIS A CA 1
ATOM 1458 C C . HIS A 1 193 ? 5.98 22.281 -0.773 1 98.19 193 HIS A C 1
ATOM 1460 O O . HIS A 1 193 ? 6.719 21.484 -0.187 1 98.19 193 HIS A O 1
ATOM 1466 N N . MET A 1 194 ? 5.332 22 -1.885 1 97.5 194 MET A N 1
ATOM 1467 C CA . MET A 1 194 ? 5.508 20.75 -2.598 1 97.5 194 MET A CA 1
ATOM 1468 C C . MET A 1 194 ? 6.742 20.781 -3.49 1 97.5 194 MET A C 1
ATOM 1470 O O . MET A 1 194 ? 7.594 21.672 -3.336 1 97.5 194 MET A O 1
ATOM 1474 N N . CYS A 1 195 ? 6.918 19.844 -4.355 1 96 195 CYS A N 1
ATOM 1475 C CA . CYS A 1 195 ? 8.148 19.641 -5.109 1 96 195 CYS A CA 1
ATOM 1476 C C . CYS A 1 195 ? 8.477 20.859 -5.961 1 96 195 CYS A C 1
ATOM 1478 O O . CYS A 1 195 ? 9.648 21.188 -6.168 1 96 195 CYS A O 1
ATOM 1480 N N . ASN A 1 196 ? 7.477 21.547 -6.422 1 93.81 196 ASN A N 1
ATOM 1481 C CA . ASN A 1 196 ? 7.699 22.672 -7.328 1 93.81 196 ASN A CA 1
ATOM 1482 C C . ASN A 1 196 ? 7.754 24 -6.578 1 93.81 196 ASN A C 1
ATOM 1484 O O . ASN A 1 196 ? 7.871 25.062 -7.195 1 93.81 196 ASN A O 1
ATOM 1488 N N . GLY A 1 197 ? 7.629 23.984 -5.293 1 93.81 197 GLY A N 1
ATOM 1489 C CA . GLY A 1 197 ? 7.688 25.203 -4.496 1 93.81 197 GLY A CA 1
ATOM 1490 C C . GLY A 1 197 ? 9.102 25.719 -4.309 1 93.81 197 GLY A C 1
ATOM 1491 O O . GLY A 1 197 ? 10.07 25.016 -4.59 1 93.81 197 GLY A O 1
ATOM 1492 N N . LYS A 1 198 ? 9.195 26.984 -3.879 1 94.44 198 LYS A N 1
ATOM 1493 C CA . LYS A 1 198 ? 10.484 27.625 -3.619 1 94.44 198 LYS A CA 1
ATOM 1494 C C . LYS A 1 198 ? 11.219 26.938 -2.473 1 94.44 198 LYS A C 1
ATOM 1496 O O . LYS A 1 198 ? 12.445 26.844 -2.484 1 94.44 198 LYS A O 1
ATOM 1501 N N . ARG A 1 199 ? 10.414 26.484 -1.562 1 96.19 199 ARG A N 1
ATOM 1502 C CA . ARG A 1 199 ? 10.961 25.797 -0.399 1 96.19 199 ARG A CA 1
ATOM 1503 C C . ARG A 1 199 ? 10.195 24.5 -0.13 1 96.19 199 ARG A C 1
ATOM 1505 O O . ARG A 1 199 ? 9.32 24.453 0.738 1 96.19 199 ARG A O 1
ATOM 1512 N N . PRO A 1 200 ? 10.57 23.484 -0.798 1 97.75 200 PRO A N 1
ATOM 1513 C CA . PRO A 1 200 ? 9.906 22.203 -0.546 1 97.75 200 PRO A CA 1
ATOM 1514 C C . PRO A 1 200 ? 10.133 21.688 0.875 1 97.75 200 PRO A C 1
ATOM 1516 O O . PRO A 1 200 ? 11.234 21.812 1.413 1 97.75 200 PRO A O 1
ATOM 1519 N N . LEU A 1 201 ? 9.117 21.234 1.481 1 98.44 201 LEU A N 1
ATOM 1520 C CA . LEU A 1 201 ? 9.188 20.672 2.828 1 98.44 201 LEU A CA 1
ATOM 1521 C C . LEU A 1 201 ? 8.742 19.219 2.84 1 98.44 201 LEU A C 1
ATOM 1523 O O . LEU A 1 201 ? 7.57 18.922 2.582 1 98.44 201 LEU A O 1
ATOM 1527 N N . PRO A 1 202 ? 9.648 18.266 3.137 1 98.56 202 PRO A N 1
ATOM 1528 C CA . PRO A 1 202 ? 9.234 16.875 3.248 1 98.56 202 PRO A CA 1
ATOM 1529 C C . PRO A 1 202 ? 8.289 16.625 4.426 1 98.56 202 PRO A C 1
ATOM 1531 O O . PRO A 1 202 ? 8.523 17.141 5.523 1 98.56 202 PRO A O 1
ATOM 1534 N N . TYR A 1 203 ? 7.266 15.938 4.141 1 98.81 203 TYR A N 1
ATOM 1535 C CA . TYR A 1 203 ? 6.25 15.594 5.133 1 98.81 203 TYR A CA 1
ATOM 1536 C C . TYR A 1 203 ? 5.844 14.133 5.008 1 98.81 203 TYR A C 1
ATOM 1538 O O . TYR A 1 203 ? 5.562 13.648 3.906 1 98.81 203 TYR A O 1
ATOM 1546 N N . THR A 1 204 ? 5.883 13.391 6.145 1 98.62 204 THR A N 1
ATOM 1547 C CA . THR A 1 204 ? 5.43 12 6.191 1 98.62 204 THR A CA 1
ATOM 1548 C C . THR A 1 204 ? 4.371 11.812 7.273 1 98.62 204 THR A C 1
ATOM 1550 O O . THR A 1 204 ? 4.598 12.164 8.438 1 98.62 204 THR A O 1
ATOM 1553 N N . HIS A 1 205 ? 3.217 11.328 6.902 1 98.06 205 HIS A N 1
ATOM 1554 C CA . HIS A 1 205 ? 2.182 10.953 7.859 1 98.06 205 HIS A CA 1
ATOM 1555 C C . HIS A 1 205 ? 2.256 9.461 8.188 1 98.06 205 HIS A C 1
ATOM 1557 O O . HIS A 1 205 ? 2.24 8.625 7.289 1 98.06 205 HIS A O 1
ATOM 1563 N N . PHE A 1 206 ? 2.354 9.164 9.477 1 97.31 206 PHE A N 1
ATOM 1564 C CA . PHE A 1 206 ? 2.297 7.797 9.984 1 97.31 206 PHE A CA 1
ATOM 1565 C C . PHE A 1 206 ? 0.886 7.449 10.445 1 97.31 206 PHE A C 1
ATOM 1567 O O . PHE A 1 206 ? 0.423 7.945 11.477 1 97.31 206 PHE A O 1
ATOM 1574 N N . ASP A 1 207 ? 0.218 6.699 9.688 1 96.19 207 ASP A N 1
ATOM 1575 C CA . ASP A 1 207 ? -1.015 6.113 10.203 1 96.19 207 ASP A CA 1
ATOM 1576 C C . ASP A 1 207 ? -0.731 4.816 10.961 1 96.19 207 ASP A C 1
ATOM 1578 O O . ASP A 1 207 ? -0.434 3.787 10.352 1 96.19 207 ASP A O 1
ATOM 1582 N N . ILE A 1 208 ? -0.876 4.863 12.242 1 94.56 208 ILE A N 1
ATOM 1583 C CA . ILE A 1 208 ? -0.454 3.744 13.078 1 94.56 208 ILE A CA 1
ATOM 1584 C C . ILE A 1 208 ? -1.681 3.02 13.633 1 94.56 208 ILE A C 1
ATOM 1586 O O . ILE A 1 208 ? -1.599 2.338 14.656 1 94.56 208 ILE A O 1
ATOM 1590 N N . ALA A 1 209 ? -2.793 3.195 12.984 1 90.69 209 ALA A N 1
ATOM 1591 C CA . ALA A 1 209 ? -4.027 2.564 13.438 1 90.69 209 ALA A CA 1
ATOM 1592 C C . ALA A 1 209 ? -3.881 1.046 13.5 1 90.69 209 ALA A C 1
ATOM 1594 O O . ALA A 1 209 ? -4.414 0.398 14.398 1 90.69 209 ALA A O 1
ATOM 1595 N N . GLY A 1 210 ? -3.182 0.512 12.609 1 89.75 210 GLY A N 1
ATOM 1596 C CA . GLY A 1 210 ? -2.984 -0.929 12.578 1 89.75 210 GLY A CA 1
ATOM 1597 C C . GLY A 1 210 ? -1.952 -1.408 13.586 1 89.75 210 GLY A C 1
ATOM 1598 O O . GLY A 1 210 ? -2.146 -2.434 14.242 1 89.75 210 GLY A O 1
ATOM 1599 N N . SER A 1 211 ? -0.979 -0.682 13.758 1 91.81 211 SER A N 1
ATOM 1600 C CA . SER A 1 211 ? 0.209 -1.154 14.461 1 91.81 211 SER A CA 1
ATOM 1601 C C . SER A 1 211 ? 0.194 -0.722 15.922 1 91.81 211 SER A C 1
ATOM 1603 O O . SER A 1 211 ? 1.066 -1.115 16.703 1 91.81 211 SER A O 1
ATOM 1605 N N . GLN A 1 212 ? -0.748 0.019 16.312 1 88.88 212 GLN A N 1
ATOM 1606 C CA . GLN A 1 212 ? -0.76 0.586 17.656 1 88.88 212 GLN A CA 1
ATOM 1607 C C . GLN A 1 212 ? -1.004 -0.493 18.703 1 88.88 212 GLN A C 1
ATOM 1609 O O . GLN A 1 212 ? -0.806 -0.26 19.906 1 88.88 212 GLN A O 1
ATOM 1614 N N . GLY A 1 213 ? -1.413 -1.722 18.266 1 84.25 213 GLY A N 1
ATOM 1615 C CA . GLY A 1 213 ? -1.63 -2.816 19.188 1 84.25 213 GLY A CA 1
ATOM 1616 C C . GLY A 1 213 ? -3.098 -3.086 19.469 1 84.25 213 GLY A C 1
ATOM 1617 O O . GLY A 1 213 ? -3.963 -2.303 19.062 1 84.25 213 GLY A O 1
ATOM 1618 N N . PRO A 1 214 ? -3.291 -4.223 20.172 1 78.12 214 PRO A N 1
ATOM 1619 C CA . PRO A 1 214 ? -4.672 -4.648 20.406 1 78.12 214 PRO A CA 1
ATOM 1620 C C . PRO A 1 214 ? -5.348 -3.863 21.531 1 78.12 214 PRO A C 1
ATOM 1622 O O . PRO A 1 214 ? -4.668 -3.266 22.359 1 78.12 214 PRO A O 1
ATOM 1625 N N . SER A 1 215 ? -6.672 -3.736 21.484 1 71.75 215 SER A N 1
ATOM 1626 C CA . SER A 1 215 ? -7.5 -3.205 22.562 1 71.75 215 SER A CA 1
ATOM 1627 C C . SER A 1 215 ? -8.609 -4.18 22.922 1 71.75 215 SER A C 1
ATOM 1629 O O . SER A 1 215 ? -9.523 -4.426 22.125 1 71.75 215 SER A O 1
ATOM 1631 N N . PRO A 1 216 ? -8.594 -4.777 24.094 1 78.81 216 PRO A N 1
ATOM 1632 C CA . PRO A 1 216 ? -7.691 -4.504 25.203 1 78.81 216 PRO A CA 1
ATOM 1633 C C . PRO A 1 216 ? -6.297 -5.086 25 1 78.81 216 PRO A C 1
ATOM 1635 O O . PRO A 1 216 ? -6.094 -5.906 24.109 1 78.81 216 PRO A O 1
ATOM 1638 N N . GLY A 1 217 ? -5.367 -4.602 25.734 1 80.75 217 GLY A N 1
ATOM 1639 C CA . GLY A 1 217 ? -3.996 -5.074 25.641 1 80.75 217 GLY A CA 1
ATOM 1640 C C . GLY A 1 217 ? -2.973 -3.957 25.703 1 80.75 217 GLY A C 1
ATOM 1641 O O . GLY A 1 217 ? -3.324 -2.797 25.922 1 80.75 217 GLY A O 1
ATOM 1642 N N . PHE A 1 218 ? -1.717 -4.348 25.5 1 83.06 218 PHE A N 1
ATOM 1643 C CA . PHE A 1 218 ? -0.616 -3.4 25.625 1 83.06 218 PHE A CA 1
ATOM 1644 C C . PHE A 1 218 ? -0.354 -2.703 24.297 1 83.06 218 PHE A C 1
ATOM 1646 O O . PHE A 1 218 ? -0.285 -3.352 23.25 1 83.06 218 PHE A O 1
ATOM 1653 N N . PRO A 1 219 ? -0.293 -1.4 24.328 1 87 219 PRO A N 1
ATOM 1654 C CA . PRO A 1 219 ? 0.122 -0.697 23.109 1 87 219 PRO A CA 1
ATOM 1655 C C . PRO A 1 219 ? 1.554 -1.03 22.703 1 87 219 PRO A C 1
ATOM 1657 O O . PRO A 1 219 ? 2.361 -1.442 23.531 1 87 219 PRO A O 1
ATOM 1660 N N . THR A 1 220 ? 1.871 -0.884 21.469 1 89 220 THR A N 1
ATOM 1661 C CA . THR A 1 220 ? 3.162 -1.312 20.938 1 89 220 THR A CA 1
ATOM 1662 C C . THR A 1 220 ? 4.191 -0.19 21.047 1 89 220 THR A C 1
ATOM 1664 O O . THR A 1 220 ? 5.395 -0.445 21.078 1 89 220 THR A O 1
ATOM 1667 N N . GLY A 1 221 ? 3.697 1.121 21.062 1 91.31 221 GLY A N 1
ATOM 1668 C CA . GLY A 1 221 ? 4.609 2.254 21.078 1 91.31 221 GLY A CA 1
ATOM 1669 C C . GLY A 1 221 ? 5.113 2.625 19.688 1 91.31 221 GLY A C 1
ATOM 1670 O O . GLY A 1 221 ? 5.965 3.502 19.547 1 91.31 221 GLY A O 1
ATOM 1671 N N . VAL A 1 222 ? 4.68 1.99 18.625 1 93.5 222 VAL A N 1
ATOM 1672 C CA . VAL A 1 222 ? 5.051 2.354 17.266 1 93.5 222 VAL A CA 1
ATOM 1673 C C . VAL A 1 222 ? 4.781 3.838 17.031 1 93.5 222 VAL A C 1
ATOM 1675 O O . VAL A 1 222 ? 3.809 4.387 17.562 1 93.5 222 VAL A O 1
ATOM 1678 N N . PRO A 1 223 ? 5.645 4.539 16.359 1 96.56 223 PRO A N 1
ATOM 1679 C CA . PRO A 1 223 ? 6.816 4.078 15.609 1 96.56 223 PRO A CA 1
ATOM 1680 C C . PRO A 1 223 ? 8.133 4.461 16.281 1 96.56 223 PRO A C 1
ATOM 1682 O O . PRO A 1 223 ? 9.086 4.863 15.617 1 96.56 223 PRO A O 1
ATOM 1685 N N . ILE A 1 224 ? 8.18 4.375 17.609 1 96.31 224 ILE A N 1
ATOM 1686 C CA . ILE A 1 224 ? 9.336 4.824 18.375 1 96.31 224 ILE A CA 1
ATOM 1687 C C . ILE A 1 224 ? 10.594 4.098 17.891 1 96.31 224 ILE A C 1
ATOM 1689 O O . ILE A 1 224 ? 11.633 4.723 17.672 1 96.31 224 ILE A O 1
ATOM 1693 N N . LEU A 1 225 ? 10.531 2.812 17.75 1 96.56 225 LEU A N 1
ATOM 1694 C CA . LEU A 1 225 ? 11.695 2.031 17.344 1 96.56 225 LEU A CA 1
ATOM 1695 C C . LEU A 1 225 ? 12.172 2.443 15.961 1 96.56 225 LEU A C 1
ATOM 1697 O O . LEU A 1 225 ? 13.375 2.48 15.695 1 96.56 225 LEU A O 1
ATOM 1701 N N . THR A 1 226 ? 11.234 2.699 15.062 1 97.75 226 THR A N 1
ATOM 1702 C CA . THR A 1 226 ? 11.586 3.18 13.727 1 97.75 226 THR A CA 1
ATOM 1703 C C . THR A 1 226 ? 12.352 4.496 13.812 1 97.75 226 THR A C 1
ATOM 1705 O O . THR A 1 226 ? 13.391 4.66 13.172 1 97.75 226 THR A O 1
ATOM 1708 N N . LEU A 1 227 ? 11.844 5.453 14.633 1 97.44 227 LEU A N 1
ATOM 1709 C CA . LEU A 1 227 ? 12.477 6.754 14.781 1 97.44 227 LEU A CA 1
ATOM 1710 C C . LEU A 1 227 ? 13.875 6.613 15.383 1 97.44 227 LEU A C 1
ATOM 1712 O O . LEU A 1 227 ? 14.828 7.242 14.922 1 97.44 227 LEU A O 1
ATOM 1716 N N . CYS A 1 228 ? 14 5.73 16.344 1 96.94 228 CYS A N 1
ATOM 1717 C CA . CYS A 1 228 ? 15.305 5.488 16.953 1 96.94 228 CYS A CA 1
ATOM 1718 C C . CYS A 1 228 ? 16.266 4.879 15.945 1 96.94 228 CYS A C 1
ATOM 1720 O O . CYS A 1 228 ? 17.406 5.328 15.82 1 96.94 228 CYS A O 1
ATOM 1722 N N . SER A 1 229 ? 15.812 3.896 15.305 1 97.25 229 SER A N 1
ATOM 1723 C CA . SER A 1 229 ? 16.641 3.213 14.312 1 97.25 229 SER A CA 1
ATOM 1724 C C . SER A 1 229 ? 17.141 4.18 13.242 1 97.25 229 SER A C 1
ATOM 1726 O O . SER A 1 229 ? 18.312 4.148 12.859 1 97.25 229 SER A O 1
ATOM 1728 N N . ARG A 1 230 ? 16.281 5.02 12.766 1 96.31 230 ARG A N 1
ATOM 1729 C CA . ARG A 1 230 ? 16.578 5.922 11.656 1 96.31 230 ARG A CA 1
ATOM 1730 C C . ARG A 1 230 ? 17.453 7.078 12.117 1 96.31 230 ARG A C 1
ATOM 1732 O O . ARG A 1 230 ? 18.359 7.508 11.383 1 96.31 230 ARG A O 1
ATOM 1739 N N . TYR A 1 231 ? 17.219 7.613 13.289 1 95.44 231 TYR A N 1
ATOM 1740 C CA . TYR A 1 231 ? 17.812 8.906 13.609 1 95.44 231 TYR A CA 1
ATOM 1741 C C .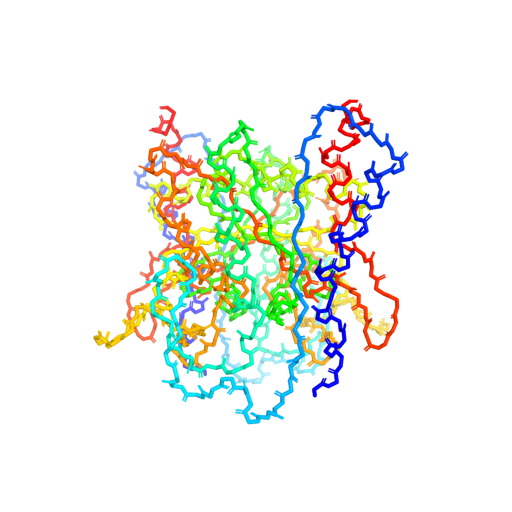 TYR A 1 231 ? 18.859 8.766 14.703 1 95.44 231 TYR A C 1
ATOM 1743 O O . TYR A 1 231 ? 19.734 9.633 14.867 1 95.44 231 TYR A O 1
ATOM 1751 N N . LEU A 1 232 ? 18.797 7.688 15.477 1 95.12 232 LEU A N 1
ATOM 1752 C CA . LEU A 1 232 ? 19.688 7.598 16.625 1 95.12 232 LEU A CA 1
ATOM 1753 C C . LEU A 1 232 ? 20.688 6.453 16.438 1 95.12 232 LEU A C 1
ATOM 1755 O O . LEU A 1 232 ? 21.797 6.516 16.953 1 95.12 232 LEU A O 1
ATOM 1759 N N . LEU A 1 233 ? 20.312 5.395 15.711 1 92.75 233 LEU A N 1
ATOM 1760 C CA . LEU A 1 233 ? 21.109 4.18 15.695 1 92.75 233 LEU A CA 1
ATOM 1761 C C . LEU A 1 233 ? 21.703 3.93 14.312 1 92.75 233 LEU A C 1
ATOM 1763 O O . LEU A 1 233 ? 22.188 2.83 14.023 1 92.75 233 LEU A O 1
ATOM 1767 N N . ARG A 1 234 ? 21.641 4.824 13.43 1 86.94 234 ARG A N 1
ATOM 1768 C CA . ARG A 1 234 ? 22.047 4.641 12.039 1 86.94 234 ARG A CA 1
ATOM 1769 C C . ARG A 1 234 ? 23.469 4.09 11.961 1 86.94 234 ARG A C 1
ATOM 1771 O O . ARG A 1 234 ? 23.781 3.279 11.086 1 86.94 234 ARG A O 1
ATOM 1778 N N . GLN A 1 235 ? 24.328 4.551 12.867 1 83.38 235 GLN A N 1
ATOM 1779 C CA . GLN A 1 235 ? 25.734 4.156 12.852 1 83.38 235 GLN A CA 1
ATOM 1780 C C . GLN A 1 235 ? 25.891 2.664 13.133 1 83.38 235 GLN A C 1
ATOM 1782 O O . GLN A 1 235 ? 26.891 2.061 12.766 1 83.38 235 GLN A O 1
ATOM 1787 N N . PHE A 1 236 ? 24.891 2.07 13.695 1 84.19 236 PHE A N 1
ATOM 1788 C CA . PHE A 1 236 ? 24.969 0.662 14.055 1 84.19 236 PHE A CA 1
ATOM 1789 C C . PHE A 1 236 ? 24.531 -0.225 12.906 1 84.19 236 PHE A C 1
ATOM 1791 O O . PHE A 1 236 ? 24.703 -1.443 12.938 1 84.19 236 PHE A O 1
ATOM 1798 N N . TRP A 1 237 ? 23.844 0.321 11.859 1 79.75 237 TRP A N 1
ATOM 1799 C CA . TRP A 1 237 ? 23.328 -0.488 10.766 1 79.75 237 TRP A CA 1
ATOM 1800 C C . TRP A 1 237 ? 24.312 -0.545 9.602 1 79.75 237 TRP A C 1
ATOM 1802 O O . TRP A 1 237 ? 24.172 -1.367 8.695 1 79.75 237 TRP A O 1
ATOM 1812 N N . ARG A 1 238 ? 25.281 0.365 9.469 1 65.88 238 ARG A N 1
ATOM 1813 C CA . ARG A 1 238 ? 26.312 0.37 8.445 1 65.88 238 ARG A CA 1
ATOM 1814 C C . ARG A 1 238 ? 27.406 -0.629 8.773 1 65.88 238 ARG A C 1
ATOM 1816 O O . ARG A 1 238 ? 27.703 -0.885 9.945 1 65.88 238 ARG A O 1
ATOM 1823 N N . MET B 1 1 ? -22.828 -12.945 -12.711 1 38.97 1 MET B N 1
ATOM 1824 C CA . MET B 1 1 ? -22.219 -11.789 -12.062 1 38.97 1 MET B CA 1
ATOM 1825 C C . MET B 1 1 ? -21.734 -10.781 -13.102 1 38.97 1 MET B C 1
ATOM 1827 O O . MET B 1 1 ? -21 -11.141 -14.023 1 38.97 1 MET B O 1
ATOM 1831 N N . ALA B 1 2 ? -22.422 -9.656 -13.273 1 47.34 2 ALA B N 1
ATOM 1832 C CA . ALA B 1 2 ? -22.219 -8.562 -14.227 1 47.34 2 ALA B CA 1
ATOM 1833 C C . ALA B 1 2 ? -20.781 -8.031 -14.148 1 47.34 2 ALA B C 1
ATOM 1835 O O . ALA B 1 2 ? -20.172 -8.008 -13.078 1 47.34 2 ALA B O 1
ATOM 1836 N N . THR B 1 3 ? -20.047 -7.809 -15.211 1 52.72 3 THR B N 1
ATOM 1837 C CA . THR B 1 3 ? -18.766 -7.16 -15.453 1 52.72 3 THR B CA 1
ATOM 1838 C C . THR B 1 3 ? -17.625 -8.18 -15.398 1 52.72 3 THR B C 1
ATOM 1840 O O . THR B 1 3 ? -16.453 -7.809 -15.484 1 52.72 3 THR B O 1
ATOM 1843 N N . MET B 1 4 ? -18.125 -9.5 -15.273 1 56.97 4 MET B N 1
ATOM 1844 C CA . MET B 1 4 ? -17.094 -10.531 -15.133 1 56.97 4 MET B CA 1
ATOM 1845 C C . MET B 1 4 ? -16.344 -10.727 -16.453 1 56.97 4 MET B C 1
ATOM 1847 O O . MET B 1 4 ? -15.266 -11.32 -16.469 1 56.97 4 MET B O 1
ATOM 1851 N N . HIS B 1 5 ? -16.953 -10.141 -17.531 1 56.41 5 HIS B N 1
ATOM 1852 C CA . HIS B 1 5 ? -16.219 -10.211 -18.781 1 56.41 5 HIS B CA 1
ATOM 1853 C C . HIS B 1 5 ? -14.852 -9.531 -18.656 1 56.41 5 HIS B C 1
ATOM 1855 O O . HIS B 1 5 ? -13.945 -9.805 -19.453 1 56.41 5 HIS B O 1
ATOM 1861 N N . ARG B 1 6 ? -14.695 -8.688 -17.625 1 64.5 6 ARG B N 1
ATOM 1862 C CA . ARG B 1 6 ? -13.43 -8 -17.422 1 64.5 6 ARG B CA 1
ATOM 1863 C C . ARG B 1 6 ? -12.414 -8.906 -16.734 1 64.5 6 ARG B C 1
ATOM 1865 O O . ARG B 1 6 ? -11.219 -8.609 -16.703 1 64.5 6 ARG B O 1
ATOM 1872 N N . ASP B 1 7 ? -12.93 -10.023 -16.344 1 67.88 7 ASP B N 1
ATOM 1873 C CA . ASP B 1 7 ? -12.031 -10.969 -15.68 1 67.88 7 ASP B CA 1
ATOM 1874 C C . ASP B 1 7 ? -11.031 -11.555 -16.672 1 67.88 7 ASP B C 1
ATOM 1876 O O . ASP B 1 7 ? -10.016 -12.133 -16.266 1 67.88 7 ASP B O 1
ATOM 1880 N N . LYS B 1 8 ? -11.195 -11.227 -17.953 1 75.75 8 LYS B N 1
ATOM 1881 C CA . LYS B 1 8 ? -10.312 -11.742 -19 1 75.75 8 LYS B CA 1
ATOM 1882 C C . LYS B 1 8 ? -9.18 -10.766 -19.297 1 75.75 8 LYS B C 1
ATOM 1884 O O . LYS B 1 8 ? -8.305 -11.047 -20.125 1 75.75 8 LYS B O 1
ATOM 1889 N N . CYS B 1 9 ? -9.18 -9.695 -18.547 1 80.81 9 CYS B N 1
ATOM 1890 C CA . CYS B 1 9 ? -8.234 -8.625 -18.859 1 80.81 9 CYS B CA 1
ATOM 1891 C C . CYS B 1 9 ? -6.801 -9.07 -18.609 1 80.81 9 CYS B C 1
ATOM 1893 O O . CYS B 1 9 ? -5.875 -8.609 -19.281 1 80.81 9 CYS B O 1
ATOM 1895 N N . GLY B 1 10 ? -6.605 -9.977 -17.703 1 87.12 10 GLY B N 1
ATOM 1896 C CA . GLY B 1 10 ? -5.266 -10.516 -17.516 1 87.12 10 GLY B CA 1
ATOM 1897 C C . GLY B 1 10 ? -4.75 -11.266 -18.734 1 87.12 10 GLY B C 1
ATOM 1898 O O . GLY B 1 10 ? -3.637 -11.008 -19.203 1 87.12 10 GLY B O 1
ATOM 1899 N N . ALA B 1 11 ? -5.586 -12.133 -19.234 1 87.75 11 ALA B N 1
ATOM 1900 C CA . ALA B 1 11 ? -5.234 -12.875 -20.438 1 87.75 11 ALA B CA 1
ATOM 1901 C C . ALA B 1 11 ? -5.062 -11.938 -21.625 1 87.75 11 ALA B C 1
ATOM 1903 O O . ALA B 1 11 ? -4.141 -12.109 -22.438 1 87.75 11 ALA B O 1
ATOM 1904 N N . ALA B 1 12 ? -5.895 -10.93 -21.734 1 88.94 12 ALA B N 1
ATOM 1905 C CA . ALA B 1 12 ? -5.809 -9.945 -22.812 1 88.94 12 ALA B CA 1
ATOM 1906 C C . ALA B 1 12 ? -4.488 -9.18 -22.75 1 88.94 12 ALA B C 1
ATOM 1908 O O . ALA B 1 12 ? -3.895 -8.875 -23.781 1 88.94 12 ALA B O 1
ATOM 1909 N N . ALA B 1 13 ? -4.051 -8.867 -21.594 1 91.81 13 ALA B N 1
ATOM 1910 C CA . ALA B 1 13 ? -2.779 -8.164 -21.422 1 91.81 13 ALA B CA 1
ATOM 1911 C C . ALA B 1 13 ? -1.617 -9 -21.953 1 91.81 13 ALA B C 1
ATOM 1913 O O . ALA B 1 13 ? -0.734 -8.477 -22.641 1 91.81 13 ALA B O 1
ATOM 1914 N N . VAL B 1 14 ? -1.652 -10.289 -21.656 1 94.12 14 VAL B N 1
ATOM 1915 C CA . VAL B 1 14 ? -0.604 -11.188 -22.141 1 94.12 14 VAL B CA 1
ATOM 1916 C C . VAL B 1 14 ? -0.626 -11.242 -23.656 1 94.12 14 VAL B C 1
ATOM 1918 O O . VAL B 1 14 ? 0.404 -11.055 -24.312 1 94.12 14 VAL B O 1
ATOM 1921 N N . ALA B 1 15 ? -1.81 -11.43 -24.188 1 94.81 15 ALA B N 1
ATOM 1922 C CA . ALA B 1 15 ? -1.948 -11.492 -25.641 1 94.81 15 ALA B CA 1
ATOM 1923 C C . ALA B 1 15 ? -1.487 -10.188 -26.281 1 94.81 15 ALA B C 1
ATOM 1925 O O . ALA B 1 15 ? -0.791 -10.211 -27.297 1 94.81 15 ALA B O 1
ATOM 1926 N N . GLY B 1 16 ? -1.865 -9.078 -25.734 1 95.38 16 GLY B N 1
ATOM 1927 C CA . GLY B 1 16 ? -1.46 -7.781 -26.25 1 95.38 16 GLY B CA 1
ATOM 1928 C C . GLY B 1 16 ? 0.043 -7.574 -26.234 1 95.38 16 GLY B C 1
ATOM 1929 O O . GLY B 1 16 ? 0.616 -7.059 -27.188 1 95.38 16 GLY B O 1
ATOM 1930 N N . PHE B 1 17 ? 0.654 -7.957 -25.203 1 96.94 17 PHE B N 1
ATOM 1931 C CA . PHE B 1 17 ? 2.102 -7.816 -25.109 1 96.94 17 PHE B CA 1
ATOM 1932 C C . PHE B 1 17 ? 2.793 -8.664 -26.172 1 96.94 17 PHE B C 1
ATOM 1934 O O . PHE B 1 17 ? 3.77 -8.227 -26.781 1 96.94 17 PHE B O 1
ATOM 1941 N N . PHE B 1 18 ? 2.295 -9.836 -26.391 1 97.31 18 PHE B N 1
ATOM 1942 C CA . PHE B 1 18 ? 2.891 -10.711 -27.391 1 97.31 18 PHE B CA 1
ATOM 1943 C C . PHE B 1 18 ? 2.707 -10.133 -28.781 1 97.31 18 PHE B C 1
ATOM 1945 O O . PHE B 1 18 ? 3.562 -10.312 -29.656 1 97.31 18 PHE B O 1
ATOM 1952 N N . LYS B 1 19 ? 1.574 -9.461 -29.016 1 97.44 19 LYS B N 1
ATOM 1953 C CA . LYS B 1 19 ? 1.404 -8.766 -30.297 1 97.44 19 LYS B CA 1
ATOM 1954 C C . LYS B 1 19 ? 2.494 -7.719 -30.5 1 97.44 19 LYS B C 1
ATOM 1956 O O . LYS B 1 19 ? 3.062 -7.613 -31.594 1 97.44 19 LYS B O 1
ATOM 1961 N N . ILE B 1 20 ? 2.791 -7.027 -29.453 1 97.06 20 ILE B N 1
ATOM 1962 C CA . ILE B 1 20 ? 3.83 -6.004 -29.531 1 97.06 20 ILE B CA 1
ATOM 1963 C C . ILE B 1 20 ? 5.184 -6.664 -29.781 1 97.06 20 ILE B C 1
ATOM 1965 O O . ILE B 1 20 ? 5.965 -6.191 -30.609 1 97.06 20 ILE B O 1
ATOM 1969 N N . LEU B 1 21 ? 5.434 -7.762 -29.109 1 96.75 21 LEU B N 1
ATOM 1970 C CA . LEU B 1 21 ? 6.676 -8.492 -29.328 1 96.75 21 LEU B CA 1
ATOM 1971 C C . LEU B 1 21 ? 6.801 -8.961 -30.766 1 96.75 21 LEU B C 1
ATOM 1973 O O . LEU B 1 21 ? 7.883 -8.898 -31.359 1 96.75 21 LEU B O 1
ATOM 1977 N N . ASN B 1 22 ? 5.734 -9.391 -31.281 1 97.38 22 ASN B N 1
ATOM 1978 C CA . ASN B 1 22 ? 5.723 -9.859 -32.656 1 97.38 22 ASN B CA 1
ATOM 1979 C C . ASN B 1 22 ? 6.008 -8.719 -33.656 1 97.38 22 ASN B C 1
ATOM 1981 O O . ASN B 1 22 ? 6.637 -8.93 -34.688 1 97.38 22 ASN B O 1
ATOM 1985 N N . LEU B 1 23 ? 5.547 -7.582 -33.312 1 96.88 23 LEU B N 1
ATOM 1986 C CA . LEU B 1 23 ? 5.734 -6.422 -34.188 1 96.88 23 LEU B CA 1
ATOM 1987 C C . LEU B 1 23 ? 7.164 -5.902 -34.094 1 96.88 23 LEU B C 1
ATOM 1989 O O . LEU B 1 23 ? 7.773 -5.559 -35.094 1 96.88 23 LEU B O 1
ATOM 1993 N N . LEU B 1 24 ? 7.695 -5.902 -32.875 1 95.12 24 LEU B N 1
ATOM 1994 C CA . LEU B 1 24 ? 8.984 -5.254 -32.625 1 95.12 24 LEU B CA 1
ATOM 1995 C C . LEU B 1 24 ? 10.125 -6.258 -32.781 1 95.12 24 LEU B C 1
ATOM 1997 O O . LEU B 1 24 ? 11.273 -5.871 -33 1 95.12 24 LEU B O 1
ATOM 2001 N N . LYS B 1 25 ? 9.891 -7.508 -32.531 1 95.81 25 LYS B N 1
ATOM 2002 C CA . LYS B 1 25 ? 10.828 -8.617 -32.656 1 95.81 25 LYS B CA 1
ATOM 2003 C C . LYS B 1 25 ? 12.133 -8.312 -31.922 1 95.81 25 LYS B C 1
ATOM 2005 O O . LYS B 1 25 ? 13.211 -8.414 -32.5 1 95.81 25 LYS B O 1
ATOM 2010 N N . PRO B 1 26 ? 12.008 -7.973 -30.625 1 94.19 26 PRO B N 1
ATOM 2011 C CA . PRO B 1 26 ? 13.25 -7.746 -29.875 1 94.19 26 PRO B CA 1
ATOM 2012 C C . PRO B 1 26 ? 14.125 -8.992 -29.797 1 94.19 26 PRO B C 1
ATOM 2014 O O . PRO B 1 26 ? 13.617 -10.109 -29.781 1 94.19 26 PRO B O 1
ATOM 2017 N N . THR B 1 27 ? 15.516 -8.867 -29.672 1 92.56 27 THR B N 1
ATOM 2018 C CA . THR B 1 27 ? 16.422 -10.008 -29.75 1 92.56 27 THR B CA 1
ATOM 2019 C C . THR B 1 27 ? 17 -10.328 -28.375 1 92.56 27 THR B C 1
ATOM 2021 O O . THR B 1 27 ? 17.594 -11.398 -28.172 1 92.56 27 THR B O 1
ATOM 2024 N N . ASN B 1 28 ? 16.859 -9.531 -27.438 1 91.19 28 ASN B N 1
ATOM 2025 C CA . ASN B 1 28 ? 17.562 -9.703 -26.172 1 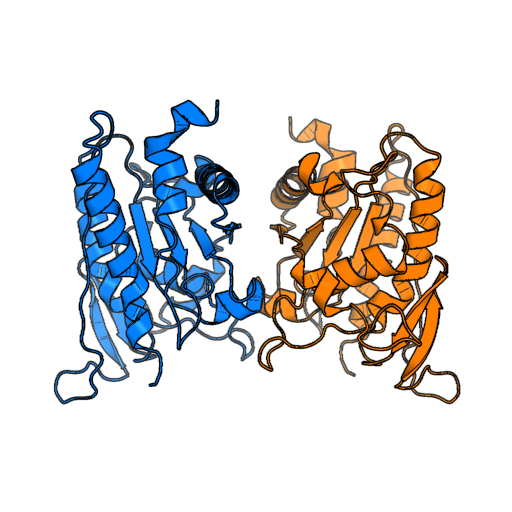91.19 28 ASN B CA 1
ATOM 2026 C C . ASN B 1 28 ? 16.625 -10.148 -25.062 1 91.19 28 ASN B C 1
ATOM 2028 O O . ASN B 1 28 ? 16.891 -9.93 -23.875 1 91.19 28 ASN B O 1
ATOM 2032 N N . ILE B 1 29 ? 15.469 -10.742 -25.438 1 93.81 29 ILE B N 1
ATOM 2033 C CA . ILE B 1 29 ? 14.516 -11.188 -24.422 1 93.81 29 ILE B CA 1
ATOM 2034 C C . ILE B 1 29 ? 13.82 -12.469 -24.891 1 93.81 29 ILE B C 1
ATOM 2036 O O . ILE B 1 29 ? 13.547 -12.633 -26.078 1 93.81 29 ILE B O 1
ATOM 2040 N N . ASN B 1 30 ? 13.648 -13.414 -24 1 95.81 30 ASN B N 1
ATOM 2041 C CA . ASN B 1 30 ? 12.828 -14.609 -24.188 1 95.81 30 ASN B CA 1
ATOM 2042 C C . ASN B 1 30 ? 11.555 -14.547 -23.344 1 95.81 30 ASN B C 1
ATOM 2044 O O . ASN B 1 30 ? 11.617 -14.43 -22.125 1 95.81 30 ASN B O 1
ATOM 2048 N N . VAL B 1 31 ? 10.445 -14.531 -24.031 1 96.81 31 VAL B N 1
ATOM 2049 C CA . VAL B 1 31 ? 9.164 -14.391 -23.344 1 96.81 31 VAL B CA 1
ATOM 2050 C C . VAL B 1 31 ? 8.297 -15.609 -23.609 1 96.81 31 VAL B C 1
ATOM 2052 O O . VAL B 1 31 ? 8.133 -16.016 -24.766 1 96.81 31 VAL B O 1
ATOM 2055 N N . ARG B 1 32 ? 7.785 -16.219 -22.547 1 96.69 32 ARG B N 1
ATOM 2056 C CA . ARG B 1 32 ? 6.805 -17.297 -22.625 1 96.69 32 ARG B CA 1
ATOM 2057 C C . ARG B 1 32 ? 5.496 -16.891 -21.953 1 96.69 32 ARG B C 1
ATOM 2059 O O . ARG B 1 32 ? 5.5 -16.312 -20.875 1 96.69 32 ARG B O 1
ATOM 2066 N N . GLY B 1 33 ? 4.402 -17.078 -22.609 1 95.94 33 GLY B N 1
ATOM 2067 C CA . GLY B 1 33 ? 3.094 -16.703 -22.078 1 95.94 33 GLY B CA 1
ATOM 2068 C C . GLY B 1 33 ? 2.119 -17.875 -22.047 1 95.94 33 GLY B C 1
ATOM 2069 O O . GLY B 1 33 ? 2.141 -18.734 -22.922 1 95.94 33 GLY B O 1
ATOM 2070 N N . SER B 1 34 ? 1.366 -17.953 -21.047 1 95.06 34 SER B N 1
ATOM 2071 C CA . SER B 1 34 ? 0.264 -18.906 -20.922 1 95.06 34 SER B CA 1
ATOM 2072 C C . SER B 1 34 ? -1.038 -18.188 -20.562 1 95.06 34 SER B C 1
ATOM 2074 O O . SER B 1 34 ? -1.038 -17.25 -19.781 1 95.06 34 SER B O 1
ATOM 2076 N N . LEU B 1 35 ? -2.104 -18.594 -21.172 1 92.19 35 LEU B N 1
ATOM 2077 C CA . LEU B 1 35 ? -3.418 -18 -20.953 1 92.19 35 LEU B CA 1
ATOM 2078 C C . LEU B 1 35 ? -4.406 -19.047 -20.438 1 92.19 35 LEU B C 1
ATOM 2080 O O . LEU B 1 35 ? -4.457 -20.172 -20.953 1 92.19 35 LEU B O 1
ATOM 2084 N N . ALA B 1 36 ? -5.074 -18.656 -19.391 1 84.19 36 ALA B N 1
ATOM 2085 C CA . ALA B 1 36 ? -6.145 -19.516 -18.875 1 84.19 36 ALA B CA 1
ATOM 2086 C C . ALA B 1 36 ? -7.516 -18.969 -19.281 1 84.19 36 ALA B C 1
ATOM 2088 O O . ALA B 1 36 ? -7.844 -17.812 -19.016 1 84.19 36 ALA B O 1
ATOM 2089 N N . PHE B 1 37 ? -8.281 -19.797 -20 1 81.31 37 PHE B N 1
ATOM 2090 C CA . PHE B 1 37 ? -9.656 -19.484 -20.359 1 81.31 37 PHE B CA 1
ATOM 2091 C C . PHE B 1 37 ? -10.625 -20.484 -19.75 1 81.31 37 PHE B C 1
ATOM 2093 O O . PHE B 1 37 ? -10.562 -21.672 -20.047 1 81.31 37 PHE B O 1
ATOM 2100 N N . VAL B 1 38 ? -11.352 -19.953 -18.797 1 74.88 38 VAL B N 1
ATOM 2101 C CA . VAL B 1 38 ? -12.297 -20.859 -18.141 1 74.88 38 VAL B CA 1
ATOM 2102 C C . VAL B 1 38 ? -13.695 -20.234 -18.156 1 74.88 38 VAL B C 1
ATOM 2104 O O . VAL B 1 38 ? -13.836 -19.016 -18.172 1 74.88 38 VAL B O 1
ATOM 2107 N N . ARG B 1 39 ? -14.641 -21.062 -18.359 1 70.94 39 ARG B N 1
ATOM 2108 C CA . ARG B 1 39 ? -16.031 -20.641 -18.203 1 70.94 39 ARG B CA 1
ATOM 2109 C C . ARG B 1 39 ? -16.516 -20.828 -16.766 1 70.94 39 ARG B C 1
ATOM 2111 O O . ARG B 1 39 ? -16.344 -21.906 -16.188 1 70.94 39 ARG B O 1
ATOM 2118 N N . ASN B 1 40 ? -16.828 -19.641 -16.156 1 64.62 40 ASN B N 1
ATOM 2119 C CA . ASN B 1 40 ? -17.359 -19.703 -14.805 1 64.62 40 ASN B CA 1
ATOM 2120 C C . ASN B 1 40 ? -18.859 -19.984 -14.805 1 64.62 40 ASN B C 1
ATOM 2122 O O . ASN B 1 40 ? -19.672 -19.062 -14.773 1 64.62 40 ASN B O 1
ATOM 2126 N N . SER B 1 41 ? -19.156 -21.203 -15.117 1 64.69 41 SER B N 1
ATOM 2127 C CA . SER B 1 41 ? -20.578 -21.547 -15.156 1 64.69 41 SER B CA 1
ATOM 2128 C C . SER B 1 41 ? -20.922 -22.562 -14.055 1 64.69 41 SER B C 1
ATOM 2130 O O . SER B 1 41 ? -20.109 -23.438 -13.734 1 64.69 41 SER B O 1
ATOM 2132 N N . ILE B 1 42 ? -22.016 -22.094 -13.406 1 66.12 42 ILE B N 1
ATOM 2133 C CA . ILE B 1 42 ? -22.547 -23.047 -12.438 1 66.12 42 ILE B CA 1
ATOM 2134 C C . ILE B 1 42 ? -23.219 -24.203 -13.172 1 66.12 42 ILE B C 1
ATOM 2136 O O . ILE B 1 42 ? -23.969 -23.984 -14.125 1 66.12 42 ILE B O 1
ATOM 2140 N N . GLY B 1 43 ? -22.562 -25.312 -12.977 1 65.06 43 GLY B N 1
ATOM 2141 C CA . GLY B 1 43 ? -23.141 -26.516 -13.555 1 65.06 43 GLY B CA 1
ATOM 2142 C C . GLY B 1 43 ? -22.625 -27.797 -12.914 1 65.06 43 GLY B C 1
ATOM 2143 O O . GLY B 1 43 ? -21.938 -27.75 -11.898 1 65.06 43 GLY B O 1
ATOM 2144 N N . GLU B 1 44 ? -23.078 -28.891 -13.531 1 66.56 44 GLU B N 1
ATOM 2145 C CA . GLU B 1 44 ? -22.781 -30.203 -12.977 1 66.56 44 GLU B CA 1
ATOM 2146 C C . GLU B 1 44 ? -21.281 -30.469 -12.938 1 66.56 44 GLU B C 1
ATOM 2148 O O . GLU B 1 44 ? -20.797 -31.25 -12.117 1 66.56 44 GLU B O 1
ATOM 2153 N N . ASN B 1 45 ? -20.516 -29.719 -13.75 1 69.31 45 ASN B N 1
ATOM 2154 C CA . ASN B 1 45 ? -19.094 -29.969 -13.828 1 69.31 45 ASN B CA 1
ATOM 2155 C C . ASN B 1 45 ? -18.297 -28.953 -13.008 1 69.31 45 ASN B C 1
ATOM 2157 O O . ASN B 1 45 ? -17.062 -28.969 -13.016 1 69.31 45 ASN B O 1
ATOM 2161 N N . ALA B 1 46 ? -18.984 -28.141 -12.312 1 74.75 46 ALA B N 1
ATOM 2162 C CA . ALA B 1 46 ? -18.328 -27.141 -11.469 1 74.75 46 ALA B CA 1
ATOM 2163 C C . ALA B 1 46 ? -17.844 -27.75 -10.156 1 74.75 46 ALA B C 1
ATOM 2165 O O . ALA B 1 46 ? -18.406 -28.75 -9.688 1 74.75 46 ALA B O 1
ATOM 2166 N N . TYR B 1 47 ? -16.609 -27.234 -9.758 1 76.94 47 TYR B N 1
ATOM 2167 C CA . TYR B 1 47 ? -16.281 -27.672 -8.414 1 76.94 47 TYR B CA 1
ATOM 2168 C C . TYR B 1 47 ? -17.219 -27.062 -7.387 1 76.94 47 TYR B C 1
ATOM 2170 O O . TYR B 1 47 ? -17.812 -26.016 -7.633 1 76.94 47 TYR B O 1
ATOM 2178 N N . VAL B 1 48 ? -17.438 -27.891 -6.277 1 78.75 48 VAL B N 1
ATOM 2179 C CA . VAL B 1 48 ? -18.391 -27.469 -5.25 1 78.75 48 VAL B CA 1
ATOM 2180 C C . VAL B 1 48 ? -17.656 -27.203 -3.943 1 78.75 48 VAL B C 1
ATOM 2182 O O . VAL B 1 48 ? -16.484 -27.562 -3.791 1 78.75 48 VAL B O 1
ATOM 2185 N N . SER B 1 49 ? -18.344 -26.562 -3.107 1 83 49 SER B N 1
ATOM 2186 C CA . SER B 1 49 ? -17.766 -26.266 -1.796 1 83 49 SER B CA 1
ATOM 2187 C C . SER B 1 49 ? -17.328 -27.547 -1.083 1 83 49 SER B C 1
ATOM 2189 O O . SER B 1 49 ? -18.016 -28.562 -1.138 1 83 49 SER B O 1
ATOM 2191 N N . ASP B 1 50 ? -16.109 -27.422 -0.474 1 85.75 50 ASP B N 1
ATOM 2192 C CA . ASP B 1 50 ? -15.516 -28.438 0.376 1 85.75 50 ASP B CA 1
ATOM 2193 C C . ASP B 1 50 ? -14.898 -29.562 -0.463 1 85.75 50 ASP B C 1
ATOM 2195 O O . ASP B 1 50 ? -14.375 -30.531 0.081 1 85.75 50 ASP B O 1
ATOM 2199 N N . GLU B 1 51 ? -14.969 -29.406 -1.667 1 89.44 51 GLU B N 1
ATOM 2200 C CA . GLU B 1 51 ? -14.195 -30.297 -2.512 1 89.44 51 GLU B CA 1
ATOM 2201 C C . GLU B 1 51 ? -12.695 -30.062 -2.35 1 89.44 51 GLU B C 1
ATOM 2203 O O . GLU B 1 51 ? -12.266 -28.938 -2.08 1 89.44 51 GLU B O 1
ATOM 2208 N N . ILE B 1 52 ? -12.008 -31.172 -2.371 1 93.56 52 ILE B N 1
ATOM 2209 C CA . ILE B 1 52 ? -10.547 -31.062 -2.314 1 93.56 52 ILE B CA 1
ATOM 2210 C C . ILE B 1 52 ? -9.961 -31.359 -3.691 1 93.56 52 ILE B C 1
ATOM 2212 O O . ILE B 1 52 ? -10.188 -32.438 -4.262 1 93.56 52 ILE B O 1
ATOM 2216 N N . ILE B 1 53 ? -9.242 -30.406 -4.254 1 94.19 53 ILE B N 1
ATOM 2217 C CA . ILE B 1 53 ? -8.609 -30.531 -5.566 1 94.19 53 ILE B CA 1
ATOM 2218 C C . ILE B 1 53 ? -7.09 -30.5 -5.406 1 94.19 53 ILE B C 1
ATOM 2220 O O . ILE B 1 53 ? -6.543 -29.672 -4.691 1 94.19 53 ILE B O 1
ATOM 2224 N N . THR B 1 54 ? -6.414 -31.422 -6.047 1 96.94 54 THR B N 1
ATOM 2225 C CA . THR B 1 54 ? -4.957 -31.469 -5.98 1 96.94 54 THR B CA 1
ATOM 2226 C C . THR B 1 54 ? -4.34 -30.672 -7.133 1 96.94 54 THR B C 1
ATOM 2228 O O . THR B 1 54 ? -4.645 -30.938 -8.297 1 96.94 54 THR B O 1
ATOM 2231 N N . SER B 1 55 ? -3.502 -29.75 -6.824 1 97.19 55 SER B N 1
ATOM 2232 C CA . SER B 1 55 ? -2.865 -28.922 -7.844 1 97.19 55 SER B CA 1
ATOM 2233 C C . SER B 1 55 ? -1.794 -29.703 -8.594 1 97.19 55 SER B C 1
ATOM 2235 O O . SER B 1 55 ? -1.431 -30.812 -8.203 1 97.19 55 SER B O 1
ATOM 2237 N N . ARG B 1 56 ? -1.308 -29.078 -9.68 1 97.44 56 ARG B N 1
ATOM 2238 C CA . ARG B 1 56 ? -0.216 -29.656 -10.453 1 97.44 56 ARG B CA 1
ATOM 2239 C C . ARG B 1 56 ? 1.013 -29.891 -9.586 1 97.44 56 ARG B C 1
ATOM 2241 O O . ARG B 1 56 ? 1.742 -30.859 -9.781 1 97.44 56 ARG B O 1
ATOM 2248 N N . ALA B 1 57 ? 1.259 -29.094 -8.594 1 98.06 57 ALA B N 1
ATOM 2249 C CA . ALA B 1 57 ? 2.426 -29.203 -7.727 1 98.06 57 ALA B CA 1
ATOM 2250 C C . ALA B 1 57 ? 2.197 -30.234 -6.625 1 98.06 57 ALA B C 1
ATOM 2252 O O . ALA B 1 57 ? 3.057 -30.438 -5.766 1 98.06 57 ALA B O 1
ATOM 2253 N N . GLY B 1 58 ? 0.954 -30.812 -6.57 1 98.06 58 GLY B N 1
ATOM 2254 C CA . GLY B 1 58 ? 0.667 -31.859 -5.602 1 98.06 58 GLY B CA 1
ATOM 2255 C C . GLY B 1 58 ? 0.083 -31.328 -4.305 1 98.06 58 GLY B C 1
ATOM 2256 O O . GLY B 1 58 ? 0.004 -32.062 -3.312 1 98.06 58 GLY B O 1
ATOM 2257 N N . VAL B 1 59 ? -0.32 -30.109 -4.277 1 97.94 59 VAL B N 1
ATOM 2258 C CA . VAL B 1 59 ? -0.881 -29.5 -3.078 1 97.94 59 VAL B CA 1
ATOM 2259 C C . VAL B 1 59 ? -2.387 -29.766 -3.025 1 97.94 59 VAL B C 1
ATOM 2261 O O . VAL B 1 59 ? -3.102 -29.5 -3.992 1 97.94 59 VAL B O 1
ATOM 2264 N N . ARG B 1 60 ? -2.936 -30.328 -1.917 1 97.31 60 ARG B N 1
ATOM 2265 C CA . ARG B 1 60 ? -4.363 -30.562 -1.74 1 97.31 60 ARG B CA 1
ATOM 2266 C C . ARG B 1 60 ? -5.082 -29.281 -1.301 1 97.31 60 ARG B C 1
ATOM 2268 O O . ARG B 1 60 ? -4.875 -28.812 -0.183 1 97.31 60 ARG B O 1
ATOM 2275 N N . VAL B 1 61 ? -5.902 -28.75 -2.158 1 96.69 61 VAL B N 1
ATOM 2276 C CA . VAL B 1 61 ? -6.574 -27.484 -1.92 1 96.69 61 VAL B CA 1
ATOM 2277 C C . VAL B 1 61 ? -8.055 -27.719 -1.636 1 96.69 61 VAL B C 1
ATOM 2279 O O . VAL B 1 61 ? -8.773 -28.281 -2.471 1 96.69 61 VAL B O 1
ATOM 2282 N N . ARG B 1 62 ? -8.516 -27.328 -0.506 1 95.31 62 ARG B N 1
ATOM 2283 C CA . ARG B 1 62 ? -9.938 -27.344 -0.19 1 95.31 62 ARG B CA 1
ATOM 2284 C C . ARG B 1 62 ? -10.633 -26.094 -0.702 1 95.31 62 ARG B C 1
ATOM 2286 O O . ARG B 1 62 ? -10.172 -24.969 -0.442 1 95.31 62 ARG B O 1
ATOM 2293 N N . VAL B 1 63 ? -11.711 -26.312 -1.377 1 92.62 63 VAL B N 1
ATOM 2294 C CA . VAL B 1 63 ? -12.477 -25.188 -1.909 1 92.62 63 VAL B CA 1
ATOM 2295 C C . VAL B 1 63 ? -13.438 -24.656 -0.842 1 92.62 63 VAL B C 1
ATOM 2297 O O . VAL B 1 63 ? -14.414 -25.328 -0.492 1 92.62 63 VAL B O 1
ATOM 2300 N N . THR B 1 64 ? -13.102 -23.469 -0.39 1 91.69 64 THR B N 1
ATOM 2301 C CA . THR B 1 64 ? -13.961 -22.859 0.622 1 91.69 64 THR B CA 1
ATOM 2302 C C . THR B 1 64 ? -14.789 -21.719 0.024 1 91.69 64 THR B C 1
ATOM 2304 O O . THR B 1 64 ? -15.773 -21.281 0.618 1 91.69 64 THR B O 1
ATOM 2307 N N . ASN B 1 65 ? -14.352 -21.188 -1.072 1 88.62 65 ASN B N 1
ATOM 2308 C CA . ASN B 1 65 ? -15.047 -20.141 -1.813 1 88.62 65 ASN B CA 1
ATOM 2309 C C . ASN B 1 65 ? -14.992 -20.391 -3.318 1 88.62 65 ASN B C 1
ATOM 2311 O O . ASN B 1 65 ? -13.938 -20.266 -3.936 1 88.62 65 ASN B O 1
ATOM 2315 N N . THR B 1 66 ? -16.109 -20.609 -3.912 1 81 66 THR B N 1
ATOM 2316 C CA . THR B 1 66 ? -16.156 -20.969 -5.328 1 81 66 THR B CA 1
ATOM 2317 C C . THR B 1 66 ? -15.953 -19.734 -6.203 1 81 66 THR B C 1
ATOM 2319 O O . THR B 1 66 ? -15.695 -19.859 -7.402 1 81 66 THR B O 1
ATOM 2322 N N . ASP B 1 67 ? -16.047 -18.547 -5.629 1 78.56 67 ASP B N 1
ATOM 2323 C CA . ASP B 1 67 ? -15.836 -17.312 -6.363 1 78.56 67 ASP B CA 1
ATOM 2324 C C . ASP B 1 67 ? -14.359 -16.922 -6.375 1 78.56 67 ASP B C 1
ATOM 2326 O O . ASP B 1 67 ? -13.977 -15.922 -6.977 1 78.56 67 ASP B O 1
ATOM 2330 N N . ALA B 1 68 ? -13.547 -17.672 -5.785 1 84.5 68 ALA B N 1
ATOM 2331 C CA . ALA B 1 68 ? -12.094 -17.5 -5.852 1 84.5 68 ALA B CA 1
ATOM 2332 C C . ALA B 1 68 ? -11.492 -18.328 -6.984 1 84.5 68 ALA B C 1
ATOM 2334 O O . ALA B 1 68 ? -10.492 -19.016 -6.789 1 84.5 68 ALA B O 1
ATOM 2335 N N . GLU B 1 69 ? -12.094 -18.219 -8.133 1 81 69 GLU B N 1
ATOM 2336 C CA . GLU B 1 69 ? -11.781 -19.109 -9.242 1 81 69 GLU B CA 1
ATOM 2337 C C . GLU B 1 69 ? -10.555 -18.641 -10.008 1 81 69 GLU B C 1
ATOM 2339 O O . GLU B 1 69 ? -9.797 -19.453 -10.547 1 81 69 GLU B O 1
ATOM 2344 N N . GLY B 1 70 ? -10.242 -17.359 -10.07 1 85.75 70 GLY B N 1
ATOM 2345 C CA . GLY B 1 70 ? -9.109 -16.828 -10.812 1 85.75 70 GLY B CA 1
ATOM 2346 C C . GLY B 1 70 ? -7.781 -17.406 -10.367 1 85.75 70 GLY B C 1
ATOM 2347 O O . GLY B 1 70 ? -7 -17.891 -11.188 1 85.75 70 GLY B O 1
ATOM 2348 N N . ARG B 1 71 ? -7.633 -17.375 -9.094 1 90.31 71 ARG B N 1
ATOM 2349 C CA . ARG B 1 71 ? -6.379 -17.891 -8.555 1 90.31 71 ARG B CA 1
ATOM 2350 C C . ARG B 1 71 ? -6.27 -19.391 -8.766 1 90.31 71 ARG B C 1
ATOM 2352 O O . ARG B 1 71 ? -5.176 -19.922 -8.977 1 90.31 71 ARG B O 1
ATOM 2359 N N . MET B 1 72 ? -7.395 -20.094 -8.75 1 89.94 72 MET B N 1
ATOM 2360 C CA . MET B 1 72 ? -7.402 -21.531 -8.953 1 89.94 72 MET B CA 1
ATOM 2361 C C . MET B 1 72 ? -6.973 -21.891 -10.367 1 89.94 72 MET B C 1
ATOM 2363 O O . MET B 1 72 ? -6.18 -22.812 -10.57 1 89.94 72 MET B O 1
ATOM 2367 N N . VAL B 1 73 ? -7.445 -21.125 -11.289 1 89.12 73 VAL B N 1
ATOM 2368 C CA . VAL B 1 73 ? -7.199 -21.469 -12.688 1 89.12 73 VAL B CA 1
ATOM 2369 C C . VAL B 1 73 ? -5.77 -21.094 -13.062 1 89.12 73 VAL B C 1
ATOM 2371 O O . VAL B 1 73 ? -5.148 -21.75 -13.906 1 89.12 73 VAL B O 1
ATOM 2374 N N . MET B 1 74 ? -5.188 -20.156 -12.414 1 94.25 74 MET B N 1
ATOM 2375 C CA . MET B 1 74 ? -3.861 -19.656 -12.781 1 94.25 74 MET B CA 1
ATOM 2376 C C . MET B 1 74 ? -2.77 -20.484 -12.102 1 94.25 74 MET B C 1
ATOM 2378 O O . MET B 1 74 ? -1.622 -20.484 -12.555 1 94.25 74 MET B O 1
ATOM 2382 N N . THR B 1 75 ? -3.08 -21.156 -11.07 1 96.06 75 THR B N 1
ATOM 2383 C CA . THR B 1 75 ? -2.111 -21.828 -10.219 1 96.06 75 THR B CA 1
ATOM 2384 C C . THR B 1 75 ? -1.337 -22.891 -11 1 96.06 75 THR B C 1
ATOM 2386 O O . THR B 1 75 ? -0.107 -22.938 -10.945 1 96.06 75 THR B O 1
ATOM 2389 N N . ASP B 1 76 ? -2.02 -23.75 -11.719 1 96.62 76 ASP B N 1
ATOM 2390 C CA . ASP B 1 76 ? -1.342 -24.812 -12.445 1 96.62 76 ASP B CA 1
ATOM 2391 C C . ASP B 1 76 ? -0.479 -24.25 -13.57 1 96.62 76 ASP B C 1
ATOM 2393 O O . ASP B 1 76 ? 0.576 -24.797 -13.891 1 96.62 76 ASP B O 1
ATOM 2397 N N . LEU B 1 77 ? -0.968 -23.188 -14.203 1 96.88 77 LEU B N 1
ATOM 2398 C CA . LEU B 1 77 ? -0.145 -22.516 -15.211 1 96.88 77 LEU B CA 1
ATOM 2399 C C . LEU B 1 77 ? 1.11 -21.938 -14.578 1 96.88 77 LEU B C 1
ATOM 2401 O O . LEU B 1 77 ? 2.189 -21.969 -15.172 1 96.88 77 LEU B O 1
ATOM 2405 N N . LEU B 1 78 ? 0.993 -21.391 -13.422 1 98.19 78 LEU B N 1
ATOM 2406 C CA . LEU B 1 78 ? 2.145 -20.844 -12.703 1 98.19 78 LEU B CA 1
ATOM 2407 C C . LEU B 1 78 ? 3.127 -21.953 -12.344 1 98.19 78 LEU B C 1
ATOM 2409 O O . LEU B 1 78 ? 4.344 -21.766 -12.438 1 98.19 78 LEU B O 1
ATOM 2413 N N . CYS B 1 79 ? 2.578 -23.062 -11.961 1 98.5 79 CYS B N 1
ATOM 2414 C CA . CYS B 1 79 ? 3.428 -24.219 -11.68 1 98.5 79 CYS B CA 1
ATOM 2415 C C . CYS B 1 79 ? 4.223 -24.625 -12.914 1 98.5 79 CYS B C 1
ATOM 2417 O O . CYS B 1 79 ? 5.434 -24.844 -12.836 1 98.5 79 CYS B O 1
ATOM 2419 N N . GLU B 1 80 ? 3.525 -24.734 -13.969 1 98.25 80 GLU B N 1
ATOM 2420 C CA . GLU B 1 80 ? 4.203 -25.078 -15.219 1 98.25 80 GLU B CA 1
ATOM 2421 C C . GLU B 1 80 ? 5.293 -24.062 -15.547 1 98.25 80 GLU B C 1
ATOM 2423 O O . GLU B 1 80 ? 6.402 -24.438 -15.93 1 98.25 80 GLU B O 1
ATOM 2428 N N . ALA B 1 81 ? 4.973 -22.797 -15.477 1 98.31 81 ALA B N 1
ATOM 2429 C CA . ALA B 1 81 ? 5.941 -21.734 -15.742 1 98.31 81 ALA B CA 1
ATOM 2430 C C . ALA B 1 81 ? 7.148 -21.859 -14.812 1 98.31 81 ALA B C 1
ATOM 2432 O O . ALA B 1 81 ? 8.289 -21.656 -15.234 1 98.31 81 ALA B O 1
ATOM 2433 N N . LYS B 1 82 ? 6.871 -22.125 -13.539 1 98.25 82 LYS B N 1
ATOM 2434 C CA . LYS B 1 82 ? 7.93 -22.344 -12.555 1 98.25 82 LYS B CA 1
ATOM 2435 C C . LYS B 1 82 ? 8.875 -23.453 -13 1 98.25 82 LYS B C 1
ATOM 2437 O O . LYS B 1 82 ? 10.094 -23.297 -12.953 1 98.25 82 LYS B O 1
ATOM 2442 N N . GLU B 1 83 ? 8.336 -24.516 -13.461 1 98.06 83 GLU B N 1
ATOM 2443 C CA . GLU B 1 83 ? 9.133 -25.641 -13.922 1 98.06 83 GLU B CA 1
ATOM 2444 C C . GLU B 1 83 ? 10.016 -25.25 -15.102 1 98.06 83 GLU B C 1
ATOM 2446 O O . GLU B 1 83 ? 11.195 -25.609 -15.141 1 98.06 83 GLU B O 1
ATOM 2451 N N . LYS B 1 84 ? 9.492 -24.531 -15.977 1 97.75 84 LYS B N 1
ATOM 2452 C CA . LYS B 1 84 ? 10.25 -24.062 -17.125 1 97.75 84 LYS B CA 1
ATOM 2453 C C . LYS B 1 84 ? 11.305 -23.031 -16.719 1 97.75 84 LYS B C 1
ATOM 2455 O O . LYS B 1 84 ? 12.391 -22.984 -17.297 1 97.75 84 LYS B O 1
ATOM 2460 N N . ALA B 1 85 ? 10.984 -22.188 -15.75 1 97.81 85 ALA B N 1
ATOM 2461 C CA . ALA B 1 85 ? 11.875 -21.125 -15.289 1 97.81 85 ALA B CA 1
ATOM 2462 C C . ALA B 1 85 ? 13.164 -21.719 -14.703 1 97.81 85 ALA B C 1
ATOM 2464 O O . ALA B 1 85 ? 14.219 -21.078 -14.758 1 97.81 85 ALA B O 1
ATOM 2465 N N . LEU B 1 86 ? 13.07 -22.906 -14.219 1 96.5 86 LEU B N 1
ATOM 2466 C CA . LEU B 1 86 ? 14.234 -23.547 -13.609 1 96.5 86 LEU B CA 1
ATOM 2467 C C . LEU B 1 86 ? 15.273 -23.906 -14.672 1 96.5 86 LEU B C 1
ATOM 2469 O O . LEU B 1 86 ? 16.438 -24.156 -14.344 1 96.5 86 LEU B O 1
ATOM 2473 N N . GLU B 1 87 ? 14.93 -23.828 -15.914 1 95.75 87 GLU B N 1
ATOM 2474 C CA . GLU B 1 87 ? 15.797 -24.266 -17 1 95.75 87 GLU B CA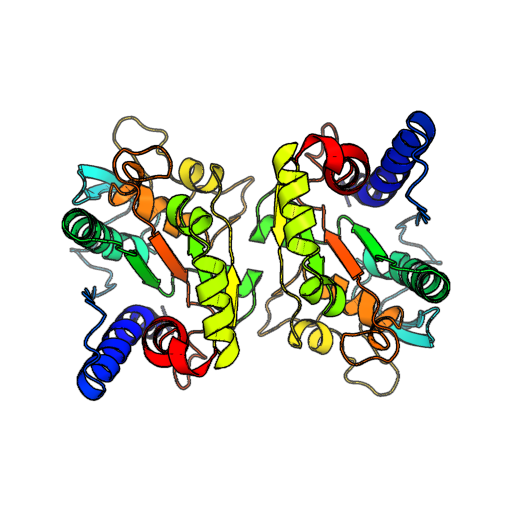 1
ATOM 2475 C C . GLU B 1 87 ? 16.406 -23.078 -17.734 1 95.75 87 GLU B C 1
ATOM 2477 O O . GLU B 1 87 ? 17.094 -23.234 -18.734 1 95.75 87 GLU B O 1
ATOM 2482 N N . VAL B 1 88 ? 16.125 -21.938 -17.312 1 95.56 88 VAL B N 1
ATOM 2483 C CA . VAL B 1 88 ? 16.594 -20.766 -18.031 1 95.56 88 VAL B CA 1
ATOM 2484 C C . VAL B 1 88 ? 17.344 -19.844 -17.078 1 95.56 88 VAL B C 1
ATOM 2486 O O . VAL B 1 88 ? 17.219 -19.969 -15.852 1 95.56 88 VAL B O 1
ATOM 2489 N N . SER B 1 89 ? 18.062 -18.906 -17.703 1 93.38 89 SER B N 1
ATOM 2490 C CA . SER B 1 89 ? 18.828 -17.938 -16.922 1 93.38 89 SER B CA 1
ATOM 2491 C C . SER B 1 89 ? 18.016 -16.688 -16.656 1 93.38 89 SER B C 1
ATOM 2493 O O . SER B 1 89 ? 17.266 -16.219 -17.516 1 93.38 89 SER B O 1
ATOM 2495 N N . ASN B 1 90 ? 18.078 -16.141 -15.43 1 94.19 90 ASN B N 1
ATOM 2496 C CA . ASN B 1 90 ? 17.516 -14.875 -14.992 1 94.19 90 ASN B CA 1
ATOM 2497 C C . ASN B 1 90 ? 16.016 -14.797 -15.266 1 94.19 90 ASN B C 1
ATOM 2499 O O . ASN B 1 90 ? 15.531 -13.844 -15.883 1 94.19 90 ASN B O 1
ATOM 2503 N N . PRO B 1 91 ? 15.266 -15.75 -14.875 1 97.12 91 PRO B N 1
ATOM 2504 C CA . PRO B 1 91 ? 13.82 -15.727 -15.086 1 97.12 91 PRO B CA 1
ATOM 2505 C C . PRO B 1 91 ? 13.102 -14.75 -14.156 1 97.12 91 PRO B C 1
ATOM 2507 O O . PRO B 1 91 ? 13.602 -14.438 -13.078 1 97.12 91 PRO B O 1
ATOM 2510 N N . HIS B 1 92 ? 12.008 -14.281 -14.586 1 98.06 92 HIS B N 1
ATOM 2511 C CA . HIS B 1 92 ? 11.039 -13.555 -13.773 1 98.06 92 HIS B CA 1
ATOM 2512 C C . HIS B 1 92 ? 9.617 -14 -14.078 1 98.06 92 HIS B C 1
ATOM 2514 O O . HIS B 1 92 ? 9.125 -13.812 -15.195 1 98.06 92 HIS B O 1
ATOM 2520 N N . LEU B 1 93 ? 9.008 -14.664 -13.125 1 98.62 93 LEU B N 1
ATOM 2521 C CA . LEU B 1 93 ? 7.633 -15.125 -13.266 1 98.62 93 LEU B CA 1
ATOM 2522 C C . LEU B 1 93 ? 6.648 -14 -12.969 1 98.62 93 LEU B C 1
ATOM 2524 O O . LEU B 1 93 ? 6.855 -13.219 -12.039 1 98.62 93 LEU B O 1
ATOM 2528 N N . MET B 1 94 ? 5.566 -13.922 -13.781 1 98.25 94 MET B N 1
ATOM 2529 C CA . MET B 1 94 ? 4.551 -12.898 -13.57 1 98.25 94 MET B CA 1
ATOM 2530 C C . MET B 1 94 ? 3.15 -13.461 -13.797 1 98.25 94 MET B C 1
ATOM 2532 O O . MET B 1 94 ? 2.947 -14.289 -14.68 1 98.25 94 MET B O 1
ATOM 2536 N N . THR B 1 95 ? 2.213 -13.055 -13.031 1 97.25 95 THR B N 1
ATOM 2537 C CA . THR B 1 95 ? 0.799 -13.305 -13.281 1 97.25 95 THR B CA 1
ATOM 2538 C C . THR B 1 95 ? 0.013 -12 -13.336 1 97.25 95 THR B C 1
ATOM 2540 O O . THR B 1 95 ? 0.341 -11.047 -12.625 1 97.25 95 THR B O 1
ATOM 2543 N N . PHE B 1 96 ? -0.985 -11.953 -14.156 1 95.62 96 PHE B N 1
ATOM 2544 C CA . PHE B 1 96 ? -1.87 -10.805 -14.336 1 95.62 96 PHE B CA 1
ATOM 2545 C C . PHE B 1 96 ? -3.322 -11.203 -14.102 1 95.62 96 PHE B C 1
ATOM 2547 O O . PHE B 1 96 ? -3.832 -12.117 -14.75 1 95.62 96 PHE B O 1
ATOM 2554 N N . ALA B 1 97 ? -3.957 -10.5 -13.141 1 90.06 97 ALA B N 1
ATOM 2555 C CA . ALA B 1 97 ? -5.324 -10.922 -12.852 1 90.06 97 ALA B CA 1
ATOM 2556 C C . ALA B 1 97 ? -6.156 -9.758 -12.32 1 90.06 97 ALA B C 1
ATOM 2558 O O . ALA B 1 97 ? -5.605 -8.766 -11.828 1 90.06 97 ALA B O 1
ATOM 2559 N N . THR B 1 98 ? -7.488 -9.883 -12.5 1 81.75 98 THR B N 1
ATOM 2560 C CA . THR B 1 98 ? -8.469 -9.023 -11.852 1 81.75 98 THR B CA 1
ATOM 2561 C C . THR B 1 98 ? -9.07 -9.711 -10.633 1 81.75 98 THR B C 1
ATOM 2563 O O . THR B 1 98 ? -10.266 -10.008 -10.602 1 81.75 98 THR B O 1
ATOM 2566 N N . LEU B 1 99 ? -8.367 -9.875 -9.688 1 69.25 99 LEU B N 1
ATOM 2567 C CA . LEU B 1 99 ? -8.742 -10.82 -8.641 1 69.25 99 LEU B CA 1
ATOM 2568 C C . LEU B 1 99 ? -9.531 -10.117 -7.539 1 69.25 99 LEU B C 1
ATOM 2570 O O . LEU B 1 99 ? -10.367 -10.734 -6.875 1 69.25 99 LEU B O 1
ATOM 2574 N N . THR B 1 100 ? -9.156 -8.953 -7.344 1 74.12 100 THR B N 1
ATOM 2575 C CA . THR B 1 100 ? -9.641 -8.547 -6.031 1 74.12 100 THR B CA 1
ATOM 2576 C C . THR B 1 100 ? -10.18 -7.121 -6.07 1 74.12 100 THR B C 1
ATOM 2578 O O . THR B 1 100 ? -9.484 -6.207 -6.52 1 74.12 100 THR B O 1
ATOM 2581 N N . GLY B 1 101 ? -11.328 -6.969 -5.602 1 83.25 101 GLY B N 1
ATOM 2582 C CA . GLY B 1 101 ? -11.867 -5.641 -5.359 1 83.25 101 GLY B CA 1
ATOM 2583 C C . GLY B 1 101 ? -11.117 -4.879 -4.281 1 83.25 101 GLY B C 1
ATOM 2584 O O . GLY B 1 101 ? -11.219 -3.656 -4.191 1 83.25 101 GLY B O 1
ATOM 2585 N N . HIS B 1 102 ? -10.352 -5.609 -3.561 1 88.44 102 HIS B N 1
ATOM 2586 C CA . HIS B 1 102 ? -9.633 -5.012 -2.441 1 88.44 102 HIS B CA 1
ATOM 2587 C C . HIS B 1 102 ? -8.578 -4.027 -2.932 1 88.44 102 HIS B C 1
ATOM 2589 O O . HIS B 1 102 ? -8.227 -3.078 -2.223 1 88.44 102 HIS B O 1
ATOM 2595 N N . VAL B 1 103 ? -8.07 -4.281 -4.102 1 92.06 103 VAL B N 1
ATOM 2596 C CA . VAL B 1 103 ? -7.102 -3.354 -4.676 1 92.06 103 VAL B CA 1
ATOM 2597 C C . VAL B 1 103 ? -7.742 -1.979 -4.848 1 92.06 103 VAL B C 1
ATOM 2599 O O . VAL B 1 103 ? -7.102 -0.954 -4.598 1 92.06 103 VAL B O 1
ATOM 2602 N N . ILE B 1 104 ? -8.953 -1.965 -5.25 1 90.62 104 ILE B N 1
ATOM 2603 C CA . ILE B 1 104 ? -9.672 -0.711 -5.469 1 90.62 104 ILE B CA 1
ATOM 2604 C C . ILE B 1 104 ? -9.898 -0.01 -4.129 1 90.62 104 ILE B C 1
ATOM 2606 O O . ILE B 1 104 ? -9.711 1.204 -4.02 1 90.62 104 ILE B O 1
ATOM 2610 N N . LEU B 1 105 ? -10.234 -0.763 -3.162 1 89.31 105 LEU B N 1
ATOM 2611 C CA . LEU B 1 105 ? -10.445 -0.197 -1.834 1 89.31 105 LEU B CA 1
ATOM 2612 C C . LEU B 1 105 ? -9.164 0.424 -1.299 1 89.31 105 LEU B C 1
ATOM 2614 O O . LEU B 1 105 ? -9.188 1.511 -0.715 1 89.31 105 LEU B O 1
ATOM 2618 N N . SER B 1 106 ? -8.102 -0.224 -1.523 1 92.44 106 SER B N 1
ATOM 2619 C CA . SER B 1 106 ? -6.824 0.159 -0.935 1 92.44 106 SER B CA 1
ATOM 2620 C C . SER B 1 106 ? -6.172 1.292 -1.72 1 92.44 106 SER B C 1
ATOM 2622 O O . SER B 1 106 ? -5.613 2.219 -1.131 1 92.44 106 SER B O 1
ATOM 2624 N N . TYR B 1 107 ? -6.27 1.17 -3.082 1 93.38 107 TYR B N 1
ATOM 2625 C CA . TYR B 1 107 ? -5.426 2.047 -3.883 1 93.38 107 TYR B CA 1
ATOM 2626 C C . TYR B 1 107 ? -6.266 2.91 -4.816 1 93.38 107 TYR B C 1
ATOM 2628 O O . TYR B 1 107 ? -5.762 3.873 -5.402 1 93.38 107 TYR B O 1
ATOM 2636 N N . GLY B 1 108 ? -7.578 2.578 -4.988 1 90.25 108 GLY B N 1
ATOM 2637 C CA . GLY B 1 108 ? -8.445 3.309 -5.898 1 90.25 108 GLY B CA 1
ATOM 2638 C C . GLY B 1 108 ? -8.609 2.627 -7.246 1 90.25 108 GLY B C 1
ATOM 2639 O O . GLY B 1 108 ? -7.922 1.646 -7.535 1 90.25 108 GLY B O 1
ATOM 2640 N N . PRO B 1 109 ? -9.539 3.043 -8.188 1 87.81 109 PRO B N 1
ATOM 2641 C CA . PRO B 1 109 ? -9.914 2.373 -9.43 1 87.81 109 PRO B CA 1
ATOM 2642 C C . PRO B 1 109 ? -8.875 2.551 -10.531 1 87.81 109 PRO B C 1
ATOM 2644 O O . PRO B 1 109 ? -9.016 1.984 -11.617 1 87.81 109 PRO B O 1
ATOM 2647 N N . HIS B 1 110 ? -7.707 3.027 -10.406 1 90.5 110 HIS B N 1
ATOM 2648 C CA . HIS B 1 110 ? -6.805 3.322 -11.516 1 90.5 110 HIS B CA 1
ATOM 2649 C C . HIS B 1 110 ? -5.418 2.742 -11.266 1 90.5 110 HIS B C 1
ATOM 2651 O O . HIS B 1 110 ? -4.504 2.951 -12.07 1 90.5 110 HIS B O 1
ATOM 2657 N N . TYR B 1 111 ? -5.355 2.018 -10.305 1 94.5 111 TYR B N 1
ATOM 2658 C CA . TYR B 1 111 ? -4 1.643 -9.922 1 94.5 111 TYR B CA 1
ATOM 2659 C C . TYR B 1 111 ? -3.85 0.127 -9.859 1 94.5 111 TYR B C 1
ATOM 2661 O O . TYR B 1 111 ? -4.805 -0.586 -9.539 1 94.5 111 TYR B O 1
ATOM 2669 N N . THR B 1 112 ? -2.67 -0.365 -10.203 1 96.38 112 THR B N 1
ATOM 2670 C CA . THR B 1 112 ? -2.293 -1.773 -10.148 1 96.38 112 THR B CA 1
ATOM 2671 C C . THR B 1 112 ? -1.514 -2.078 -8.875 1 96.38 112 THR B C 1
ATOM 2673 O O . THR B 1 112 ? -0.654 -1.295 -8.469 1 96.38 112 THR B O 1
ATOM 2676 N N . ALA B 1 113 ? -1.832 -3.188 -8.227 1 97.12 113 ALA B N 1
ATOM 2677 C CA . ALA B 1 113 ? -1.016 -3.65 -7.109 1 97.12 113 ALA B CA 1
ATOM 2678 C C . ALA B 1 113 ? 0.038 -4.648 -7.574 1 97.12 113 ALA B C 1
ATOM 2680 O O . ALA B 1 113 ? -0.284 -5.641 -8.234 1 97.12 113 ALA B O 1
ATOM 2681 N N . LEU B 1 114 ? 1.287 -4.348 -7.27 1 97.75 114 LEU B N 1
ATOM 2682 C CA . LEU B 1 114 ? 2.379 -5.297 -7.445 1 97.75 114 LEU B CA 1
ATOM 2683 C C . LEU B 1 114 ? 2.645 -6.062 -6.152 1 97.75 114 LEU B C 1
ATOM 2685 O O . LEU B 1 114 ? 3.068 -5.477 -5.152 1 97.75 114 LEU B O 1
ATOM 2689 N N . VAL B 1 115 ? 2.322 -7.344 -6.184 1 97.81 115 VAL B N 1
ATOM 2690 C CA . VAL B 1 115 ? 2.586 -8.211 -5.043 1 97.81 115 VAL B CA 1
ATOM 2691 C C . VAL B 1 115 ? 3.682 -9.219 -5.402 1 97.81 115 VAL B C 1
ATOM 2693 O O . VAL B 1 115 ? 3.477 -10.094 -6.246 1 97.81 115 VAL B O 1
ATOM 2696 N N . SER B 1 116 ? 4.824 -9.102 -4.719 1 97.94 116 SER B N 1
ATOM 2697 C CA . SER B 1 116 ? 5.977 -9.898 -5.121 1 97.94 116 SER B CA 1
ATOM 2698 C C . SER B 1 116 ? 6.461 -10.789 -3.982 1 97.94 116 SER B C 1
ATOM 2700 O O . SER B 1 116 ? 6.258 -10.469 -2.809 1 97.94 116 SER B O 1
ATOM 2702 N N . ASN B 1 117 ? 7.039 -11.953 -4.391 1 98.06 117 ASN B N 1
ATOM 2703 C CA . ASN B 1 117 ? 7.684 -12.789 -3.385 1 98.06 117 ASN B CA 1
ATOM 2704 C C . ASN B 1 117 ? 9.055 -12.242 -2.996 1 98.06 117 ASN B C 1
ATOM 2706 O O . ASN B 1 117 ? 9.477 -11.203 -3.504 1 98.06 117 ASN B O 1
ATOM 2710 N N . GLY B 1 118 ? 9.688 -12.906 -2.061 1 96.62 118 GLY B N 1
ATOM 2711 C CA . GLY B 1 118 ? 10.953 -12.461 -1.501 1 96.62 118 GLY B CA 1
ATOM 2712 C C . GLY B 1 118 ? 12.023 -12.242 -2.551 1 96.62 118 GLY B C 1
ATOM 2713 O O . GLY B 1 118 ? 12.625 -11.164 -2.613 1 96.62 118 GLY B O 1
ATOM 2714 N N . PRO B 1 119 ? 12.281 -13.195 -3.395 1 97.88 119 PRO B N 1
ATOM 2715 C CA . PRO B 1 119 ? 13.305 -13.047 -4.426 1 97.88 119 PRO B CA 1
ATOM 2716 C C . PRO B 1 119 ? 13.078 -11.836 -5.32 1 97.88 119 PRO B C 1
ATOM 2718 O O . PRO B 1 119 ? 14.023 -11.117 -5.656 1 97.88 119 PRO B O 1
ATOM 2721 N N . ALA B 1 120 ? 11.867 -11.625 -5.711 1 98.06 120 ALA B N 1
ATOM 2722 C CA . ALA B 1 120 ? 11.562 -10.461 -6.535 1 98.06 120 ALA B CA 1
ATOM 2723 C C . ALA B 1 120 ? 11.812 -9.164 -5.766 1 98.06 120 ALA B C 1
ATOM 2725 O O . ALA B 1 120 ? 12.391 -8.219 -6.305 1 98.06 120 ALA B O 1
ATOM 2726 N N . GLN B 1 121 ? 11.383 -9.117 -4.531 1 95.31 121 GLN B N 1
ATOM 2727 C CA . GLN B 1 121 ? 11.602 -7.934 -3.705 1 95.31 121 GLN B CA 1
ATOM 2728 C C . GLN B 1 121 ? 13.086 -7.617 -3.572 1 95.31 121 GLN B C 1
ATOM 2730 O O . GLN B 1 121 ? 13.492 -6.465 -3.715 1 95.31 121 GLN B O 1
ATOM 2735 N N . ARG B 1 122 ? 13.844 -8.625 -3.33 1 94.06 122 ARG B N 1
ATOM 2736 C CA . ARG B 1 122 ? 15.273 -8.469 -3.104 1 94.06 122 ARG B CA 1
ATOM 2737 C C . ARG B 1 122 ? 15.977 -7.988 -4.367 1 94.06 122 ARG B C 1
ATOM 2739 O O . ARG B 1 122 ? 16.984 -7.273 -4.293 1 94.06 122 ARG B O 1
ATOM 2746 N N . SER B 1 123 ? 15.508 -8.336 -5.441 1 95 123 SER B N 1
ATOM 2747 C CA . SER B 1 123 ? 16.141 -7.977 -6.707 1 95 123 SER B CA 1
ATOM 2748 C C . SER B 1 123 ? 15.875 -6.52 -7.062 1 95 123 SER B C 1
ATOM 2750 O O . SER B 1 123 ? 16.531 -5.961 -7.945 1 95 123 SER B O 1
ATOM 2752 N N . GLY B 1 124 ? 14.867 -5.867 -6.461 1 94 124 GLY B N 1
ATOM 2753 C CA . GLY B 1 124 ? 14.516 -4.488 -6.754 1 94 124 GLY B CA 1
ATOM 2754 C C . GLY B 1 124 ? 13.555 -4.355 -7.926 1 94 124 GLY B C 1
ATOM 2755 O O . GLY B 1 124 ? 13.25 -3.244 -8.359 1 94 124 GLY B O 1
ATOM 2756 N N . VAL B 1 125 ? 13.008 -5.453 -8.359 1 95.19 125 VAL B N 1
ATOM 2757 C CA . VAL B 1 125 ? 12.219 -5.445 -9.586 1 95.19 125 VAL B CA 1
ATOM 2758 C C . VAL B 1 125 ? 10.906 -4.695 -9.359 1 95.19 125 VAL B C 1
ATOM 2760 O O . VAL B 1 125 ? 10.367 -4.07 -10.273 1 95.19 125 VAL B O 1
ATOM 2763 N N . ASN B 1 126 ? 10.383 -4.703 -8.18 1 95.25 126 ASN B N 1
ATOM 2764 C CA . ASN B 1 126 ? 9.148 -3.982 -7.891 1 95.25 126 ASN B CA 1
ATOM 2765 C C . ASN B 1 126 ? 9.281 -2.492 -8.188 1 95.25 126 ASN B C 1
ATOM 2767 O O . ASN B 1 126 ? 8.422 -1.904 -8.844 1 95.25 126 ASN B O 1
ATOM 2771 N N . GLU B 1 127 ? 10.336 -1.944 -7.688 1 93.75 127 GLU B N 1
ATOM 2772 C CA . GLU B 1 127 ? 10.609 -0.527 -7.918 1 93.75 127 GLU B CA 1
ATOM 2773 C C . GLU B 1 127 ? 10.844 -0.243 -9.398 1 93.75 127 GLU B C 1
ATOM 2775 O O . GLU B 1 127 ? 10.375 0.769 -9.922 1 93.75 127 GLU B O 1
ATOM 2780 N N . GLU B 1 128 ? 11.523 -1.146 -10.016 1 95.62 128 GLU B N 1
ATOM 2781 C CA . GLU B 1 128 ? 11.797 -0.978 -11.438 1 95.62 128 GLU B CA 1
ATOM 2782 C C . GLU B 1 128 ? 10.508 -0.988 -12.258 1 95.62 128 GLU B C 1
ATOM 2784 O O . GLU B 1 128 ? 10.336 -0.171 -13.164 1 95.62 128 GLU B O 1
ATOM 2789 N N . LEU B 1 129 ? 9.641 -1.913 -11.953 1 97.38 129 LEU B N 1
ATOM 2790 C CA . LEU B 1 129 ? 8.359 -2.008 -12.648 1 97.38 129 LEU B CA 1
ATOM 2791 C C . LEU B 1 129 ? 7.5 -0.779 -12.375 1 97.38 129 LEU B C 1
ATOM 2793 O O . LEU B 1 129 ? 6.91 -0.214 -13.297 1 97.38 129 LEU B O 1
ATOM 2797 N N . ARG B 1 130 ? 7.438 -0.39 -11.125 1 95.94 130 ARG B N 1
ATOM 2798 C CA . ARG B 1 130 ? 6.691 0.805 -10.75 1 95.94 130 ARG B CA 1
ATOM 2799 C C . ARG B 1 130 ? 7.191 2.029 -11.508 1 95.94 130 ARG B C 1
ATOM 2801 O O . ARG B 1 130 ? 6.398 2.764 -12.102 1 95.94 130 ARG B O 1
ATOM 2808 N N . ASP B 1 131 ? 8.5 2.207 -11.492 1 94.69 131 ASP B N 1
ATOM 2809 C CA . ASP B 1 131 ? 9.086 3.377 -12.133 1 94.69 131 ASP B CA 1
ATOM 2810 C C . ASP B 1 131 ? 8.883 3.338 -13.648 1 94.69 131 ASP B C 1
ATOM 2812 O O . ASP B 1 131 ? 8.539 4.352 -14.258 1 94.69 131 ASP B O 1
ATOM 2816 N N . ALA B 1 132 ? 9.062 2.193 -14.211 1 96.69 132 ALA B N 1
ATOM 2817 C CA . ALA B 1 132 ? 8.859 2.037 -15.648 1 96.69 132 ALA B CA 1
ATOM 2818 C C . ALA B 1 132 ? 7.422 2.355 -16.047 1 96.69 132 ALA B C 1
ATOM 2820 O O . ALA B 1 132 ? 7.184 3.021 -17.047 1 96.69 132 ALA B O 1
ATOM 2821 N N . GLY B 1 133 ? 6.461 1.817 -15.289 1 96.81 133 GLY B N 1
ATOM 2822 C CA . GLY B 1 133 ? 5.062 2.096 -15.562 1 96.81 133 GLY B CA 1
ATOM 2823 C C . GLY B 1 133 ? 4.711 3.566 -15.453 1 96.81 133 GLY B C 1
ATOM 2824 O O . GLY B 1 133 ? 3.971 4.102 -16.281 1 96.81 133 GLY B O 1
ATOM 2825 N N . SER B 1 134 ? 5.289 4.238 -14.492 1 93.94 134 SER B N 1
ATOM 2826 C CA . SER B 1 134 ? 4.977 5.641 -14.234 1 93.94 134 SER B CA 1
ATOM 2827 C C . SER B 1 134 ? 5.41 6.523 -15.398 1 93.94 134 SER B C 1
ATOM 2829 O O . SER B 1 134 ? 4.801 7.566 -15.656 1 93.94 134 SER B O 1
ATOM 2831 N N . LEU B 1 135 ? 6.41 6.137 -16.109 1 94.56 135 LEU B N 1
ATOM 2832 C CA . LEU B 1 135 ? 6.934 6.902 -17.234 1 94.56 135 LEU B CA 1
ATOM 2833 C C . LEU B 1 135 ? 5.902 6.984 -18.359 1 94.56 135 LEU B C 1
ATOM 2835 O O . LEU B 1 135 ? 5.953 7.898 -19.188 1 94.56 135 LEU B O 1
ATOM 2839 N N . LEU B 1 136 ? 5.012 6.027 -18.375 1 94.69 136 LEU B N 1
ATOM 2840 C CA . LEU B 1 136 ? 4.051 5.996 -19.484 1 94.69 136 LEU B CA 1
ATOM 2841 C C . LEU B 1 136 ? 2.621 6.023 -18.953 1 94.69 136 LEU B C 1
ATOM 2843 O O . LEU B 1 136 ? 1.683 5.672 -19.672 1 94.69 136 LEU B O 1
ATOM 2847 N N . GLY B 1 137 ? 2.469 6.27 -17.719 1 92.88 137 GLY B N 1
ATOM 2848 C CA . GLY B 1 137 ? 1.145 6.52 -17.172 1 92.88 137 GLY B CA 1
ATOM 2849 C C . GLY B 1 137 ? 0.491 5.273 -16.609 1 92.88 137 GLY B C 1
ATOM 2850 O O . GLY B 1 137 ? -0.7 5.277 -16.297 1 92.88 137 GLY B O 1
ATOM 2851 N N . ASP B 1 138 ? 1.133 4.102 -16.609 1 95.12 138 ASP B N 1
ATOM 2852 C CA . ASP B 1 138 ? 0.682 2.928 -15.867 1 95.12 138 ASP B CA 1
ATOM 2853 C C . ASP B 1 138 ? 1.117 3.002 -14.406 1 95.12 138 ASP B C 1
ATOM 2855 O O . ASP B 1 138 ? 2.256 2.664 -14.07 1 95.12 138 ASP B O 1
ATOM 2859 N N . MET B 1 139 ? 0.19 3.287 -13.578 1 95.5 139 MET B N 1
ATOM 2860 C CA . MET B 1 139 ? 0.551 3.574 -12.195 1 95.5 139 MET B CA 1
ATOM 2861 C C . MET B 1 139 ? 0.398 2.334 -11.32 1 95.5 139 MET B C 1
ATOM 2863 O O . MET B 1 139 ? -0.652 1.688 -11.336 1 95.5 139 MET B O 1
ATOM 2867 N N . HIS B 1 140 ? 1.448 2.025 -10.57 1 96.88 140 HIS B N 1
ATOM 2868 C CA . HIS B 1 140 ? 1.476 0.831 -9.734 1 96.88 140 HIS B CA 1
ATOM 2869 C C . HIS B 1 140 ? 1.739 1.188 -8.273 1 96.88 140 HIS B C 1
ATOM 2871 O O . HIS B 1 140 ? 2.367 2.209 -7.984 1 96.88 140 HIS B O 1
ATOM 2877 N N . GLU B 1 141 ? 1.191 0.407 -7.449 1 96.38 141 GLU B N 1
ATOM 2878 C CA . GLU B 1 141 ? 1.516 0.394 -6.023 1 96.38 141 GLU B CA 1
ATOM 2879 C C . GLU B 1 141 ? 2.215 -0.904 -5.629 1 96.38 141 GLU B C 1
ATOM 2881 O O . GLU B 1 141 ? 1.813 -1.987 -6.059 1 96.38 141 GLU B O 1
ATOM 2886 N N . ILE B 1 142 ? 3.303 -0.748 -4.902 1 95.75 142 ILE B N 1
ATOM 2887 C CA . ILE B 1 142 ? 3.971 -1.935 -4.379 1 95.75 142 ILE B CA 1
ATOM 2888 C C . ILE B 1 142 ? 3.291 -2.383 -3.088 1 95.75 142 ILE B C 1
ATOM 2890 O O . ILE B 1 142 ? 3.123 -1.589 -2.16 1 95.75 142 ILE B O 1
ATOM 2894 N N . SER B 1 143 ? 2.822 -3.578 -3.102 1 95.75 143 SER B N 1
ATOM 2895 C CA . SER B 1 143 ? 2.172 -4.18 -1.941 1 95.75 143 SER B CA 1
ATOM 2896 C C . SER B 1 143 ? 2.99 -5.344 -1.391 1 95.75 143 SER B C 1
ATOM 2898 O O . SER B 1 143 ? 3.326 -6.277 -2.125 1 95.75 143 SER B O 1
ATOM 2900 N N . THR B 1 144 ? 3.229 -5.359 -0.092 1 95.19 144 THR B N 1
ATOM 2901 C CA . THR B 1 144 ? 4.188 -6.289 0.493 1 95.19 144 THR B CA 1
ATOM 2902 C C . THR B 1 144 ? 3.488 -7.559 0.971 1 95.19 144 THR B C 1
ATOM 2904 O O . THR B 1 144 ? 2.502 -7.488 1.707 1 95.19 144 THR B O 1
ATOM 2907 N N . LEU B 1 145 ? 3.992 -8.656 0.519 1 95.81 145 LEU B N 1
ATOM 2908 C CA . LEU B 1 145 ? 3.551 -9.938 1.052 1 95.81 145 LEU B CA 1
ATOM 2909 C C . LEU B 1 145 ? 4.105 -10.164 2.455 1 95.81 145 LEU B C 1
ATOM 2911 O O . LEU B 1 145 ? 5.262 -9.836 2.729 1 95.81 145 LEU B O 1
ATOM 2915 N N . ARG B 1 146 ? 3.268 -10.703 3.258 1 94.81 146 ARG B N 1
ATOM 2916 C CA . ARG B 1 146 ? 3.637 -10.977 4.645 1 94.81 146 ARG B CA 1
ATOM 2917 C C . ARG B 1 146 ? 3.354 -12.43 5.016 1 94.81 146 ARG B C 1
ATOM 2919 O O . ARG B 1 146 ? 2.654 -13.133 4.289 1 94.81 146 ARG B O 1
ATOM 2926 N N . ARG B 1 147 ? 3.918 -12.891 6.164 1 93.44 147 ARG B N 1
ATOM 2927 C CA . ARG B 1 147 ? 3.73 -14.258 6.637 1 93.44 147 ARG B CA 1
ATOM 2928 C C . ARG B 1 147 ? 2.254 -14.562 6.855 1 93.44 147 ARG B C 1
ATOM 2930 O O . ARG B 1 147 ? 1.805 -15.688 6.617 1 93.44 147 ARG B O 1
ATOM 2937 N N . GLU B 1 148 ? 1.501 -13.586 7.305 1 93.19 148 GLU B N 1
ATOM 2938 C CA . GLU B 1 148 ? 0.089 -13.789 7.613 1 93.19 148 GLU B CA 1
ATOM 2939 C C . GLU B 1 148 ? -0.713 -14.102 6.355 1 93.19 148 GLU B C 1
ATOM 2941 O O . GLU B 1 148 ? -1.76 -14.75 6.426 1 93.19 148 GLU B O 1
ATOM 2946 N N . ASP B 1 149 ? -0.225 -13.656 5.234 1 95.5 149 ASP B N 1
ATOM 2947 C CA . ASP B 1 149 ? -0.918 -13.961 3.984 1 95.5 149 ASP B CA 1
ATOM 2948 C C . ASP B 1 149 ? -0.896 -15.461 3.695 1 95.5 149 ASP B C 1
ATOM 2950 O O . ASP B 1 149 ? -1.887 -16.016 3.223 1 95.5 149 ASP B O 1
ATOM 2954 N N . PHE B 1 150 ? 0.233 -16.109 3.951 1 96.5 150 PHE B N 1
ATOM 2955 C CA . PHE B 1 150 ? 0.373 -17.547 3.773 1 96.5 150 PHE B CA 1
ATOM 2956 C C . PHE B 1 150 ? -0.424 -18.297 4.828 1 96.5 150 PHE B C 1
ATOM 2958 O O . PHE B 1 150 ? -1.139 -19.25 4.512 1 96.5 150 PHE B O 1
ATOM 2965 N N . GLU B 1 151 ? -0.359 -17.797 6.043 1 94.88 151 GLU B N 1
ATOM 2966 C CA . GLU B 1 151 ? -1.059 -18.438 7.16 1 94.88 151 GLU B CA 1
ATOM 2967 C C . GLU B 1 151 ? -2.568 -18.406 6.945 1 94.88 151 GLU B C 1
ATOM 2969 O O . GLU B 1 151 ? -3.27 -19.344 7.348 1 94.88 151 GLU B O 1
ATOM 2974 N N . ALA B 1 152 ? -3.008 -17.406 6.328 1 94.25 152 ALA B N 1
ATOM 2975 C CA . ALA B 1 152 ? -4.441 -17.234 6.113 1 94.25 152 ALA B CA 1
ATOM 2976 C C . ALA B 1 152 ? -4.996 -18.344 5.211 1 94.25 152 ALA B C 1
ATOM 2978 O O . ALA B 1 152 ? -6.203 -18.609 5.211 1 94.25 152 ALA B O 1
ATOM 2979 N N . HIS B 1 153 ? -4.184 -18.984 4.449 1 96.12 153 HIS B N 1
ATOM 2980 C CA . HIS B 1 153 ? -4.629 -20.016 3.525 1 96.12 153 HIS B CA 1
ATOM 2981 C C . HIS B 1 153 ? -4.312 -21.406 4.062 1 96.12 153 HIS B C 1
ATOM 2983 O O . HIS B 1 153 ? -4.738 -22.406 3.488 1 96.12 153 HIS B O 1
ATOM 2989 N N . ALA B 1 154 ? -3.543 -21.453 5.117 1 95.31 154 ALA B N 1
ATOM 2990 C CA . ALA B 1 154 ? -3.172 -22.75 5.668 1 95.31 154 ALA B CA 1
ATOM 2991 C C . ALA B 1 154 ? -4.398 -23.5 6.184 1 95.31 154 ALA B C 1
ATOM 2993 O O . ALA B 1 154 ? -5.223 -22.938 6.91 1 95.31 154 ALA B O 1
ATOM 2994 N N . SER B 1 155 ? -4.473 -24.734 5.758 1 94.31 155 SER B N 1
ATOM 2995 C CA . SER B 1 155 ? -5.582 -25.547 6.227 1 94.31 155 SER B CA 1
ATOM 2996 C C . SER B 1 155 ? -5.445 -25.875 7.711 1 94.31 155 SER B C 1
ATOM 2998 O O . SER B 1 155 ? -4.332 -25.938 8.234 1 94.31 155 SER B O 1
ATOM 3000 N N . GLN B 1 156 ? -6.602 -26.062 8.312 1 90 156 GLN B N 1
ATOM 3001 C CA . GLN B 1 156 ? -6.633 -26.422 9.719 1 90 156 GLN B CA 1
ATOM 3002 C C . GLN B 1 156 ? -7.074 -27.875 9.914 1 90 156 GLN B C 1
ATOM 3004 O O . GLN B 1 156 ? -7.414 -28.281 11.023 1 90 156 GLN B O 1
ATOM 3009 N N . ASP B 1 157 ? -7.156 -28.641 8.852 1 88.38 157 ASP B N 1
ATOM 3010 C CA . ASP B 1 157 ? -7.535 -30.047 8.922 1 88.38 157 ASP B CA 1
ATOM 3011 C C . ASP B 1 157 ? -6.453 -30.938 8.305 1 88.38 157 ASP B C 1
ATOM 3013 O O . ASP B 1 157 ? -5.469 -30.438 7.758 1 88.38 157 ASP B O 1
ATOM 3017 N N . GLU B 1 158 ? -6.676 -32.25 8.492 1 89.81 158 GLU B N 1
ATOM 3018 C CA . GLU B 1 158 ? -5.637 -33.188 8.062 1 89.81 158 GLU B CA 1
ATOM 3019 C C . GLU B 1 158 ? -5.832 -33.594 6.609 1 89.81 158 GLU B C 1
ATOM 3021 O O . GLU B 1 158 ? -4.938 -34.188 6 1 89.81 158 GLU B O 1
ATOM 3026 N N . TYR B 1 159 ? -6.895 -33.25 5.996 1 92.25 159 TYR B N 1
ATOM 3027 C CA . TYR B 1 159 ? -7.246 -33.781 4.688 1 92.25 159 TYR B CA 1
ATOM 3028 C C . TYR B 1 159 ? -6.77 -32.875 3.568 1 92.25 159 TYR B C 1
ATOM 3030 O O . TYR B 1 159 ? -6.68 -33.281 2.412 1 92.25 159 TYR B O 1
ATOM 3038 N N . SER B 1 160 ? -6.555 -31.641 3.893 1 95.56 160 SER B N 1
ATOM 3039 C CA . SER B 1 160 ? -6.117 -30.672 2.898 1 95.56 160 SER B CA 1
ATOM 3040 C C . SER B 1 160 ? -4.895 -29.891 3.383 1 95.56 160 SER B C 1
ATOM 3042 O O . SER B 1 160 ? -4.566 -29.922 4.57 1 95.56 160 SER B O 1
ATOM 3044 N N . ASP B 1 161 ? -4.191 -29.297 2.482 1 97 161 ASP B N 1
ATOM 3045 C CA . ASP B 1 161 ? -2.998 -28.516 2.807 1 97 161 ASP B CA 1
ATOM 3046 C C . ASP B 1 161 ? -3.305 -27.016 2.814 1 97 161 ASP B C 1
ATOM 3048 O O . ASP B 1 161 ? -2.697 -26.25 3.572 1 97 161 ASP B O 1
ATOM 3052 N N . LEU B 1 162 ? -4.215 -26.656 1.913 1 97.12 162 LEU B N 1
ATOM 3053 C CA . LEU B 1 162 ? -4.52 -25.234 1.681 1 97.12 162 LEU B CA 1
ATOM 3054 C C . LEU B 1 162 ? -6.02 -25.031 1.496 1 97.12 162 LEU B C 1
ATOM 3056 O O . LEU B 1 162 ? -6.727 -25.938 1.055 1 97.12 162 LEU B O 1
ATOM 3060 N N . VAL B 1 163 ? -6.465 -23.828 1.849 1 95.75 163 VAL B N 1
ATOM 3061 C CA . VAL B 1 163 ? -7.805 -23.406 1.459 1 95.75 163 VAL B CA 1
ATOM 3062 C C . VAL B 1 163 ? -7.715 -22.328 0.387 1 95.75 163 VAL B C 1
ATOM 3064 O O . VAL B 1 163 ? -6.809 -21.484 0.417 1 95.75 163 VAL B O 1
ATOM 3067 N N . ASN B 1 164 ? -8.672 -22.297 -0.51 1 94.12 164 ASN B N 1
ATOM 3068 C CA . ASN B 1 164 ? -8.531 -21.453 -1.69 1 94.12 164 ASN B CA 1
ATOM 3069 C C . ASN B 1 164 ? -8.906 -20 -1.393 1 94.12 164 ASN B C 1
ATOM 3071 O O . ASN B 1 164 ? -8.648 -19.109 -2.201 1 94.12 164 ASN B O 1
ATOM 3075 N N . SER B 1 165 ? -9.508 -19.734 -0.29 1 92.81 165 SER B N 1
ATOM 3076 C CA . SER B 1 165 ? -9.828 -18.375 0.134 1 92.81 165 SER B CA 1
ATOM 3077 C C . SER B 1 165 ? -9.328 -18.109 1.549 1 92.81 165 SER B C 1
ATOM 3079 O O . SER B 1 165 ? -9.484 -18.953 2.438 1 92.81 165 SER B O 1
ATOM 3081 N N . ALA B 1 166 ? -8.742 -16.938 1.695 1 91.81 166 ALA B N 1
ATOM 3082 C CA . ALA B 1 166 ? -8.109 -16.578 2.963 1 91.81 166 ALA B CA 1
ATOM 3083 C C . ALA B 1 166 ? -9.141 -16.484 4.082 1 91.81 166 ALA B C 1
ATOM 3085 O O . ALA B 1 166 ? -10.242 -15.969 3.881 1 91.81 166 ALA B O 1
ATOM 3086 N N . ARG B 1 167 ? -8.781 -16.969 5.164 1 89.81 167 ARG B N 1
ATOM 3087 C CA . ARG B 1 167 ? -9.617 -16.828 6.352 1 89.81 167 ARG B CA 1
ATOM 3088 C C . ARG B 1 167 ? -9.648 -15.375 6.82 1 89.81 167 ARG B C 1
ATOM 3090 O O . ARG B 1 167 ? -8.625 -14.68 6.781 1 89.81 167 ARG B O 1
ATOM 3097 N N . PRO B 1 168 ? -10.836 -14.961 7.293 1 85.12 168 PRO B N 1
ATOM 3098 C CA . PRO B 1 168 ? -10.906 -13.586 7.781 1 85.12 168 PRO B CA 1
ATOM 3099 C C . PRO B 1 168 ? -10.141 -13.383 9.094 1 85.12 168 PRO B C 1
ATOM 3101 O O . PRO B 1 168 ? -9.898 -14.344 9.82 1 85.12 168 PRO B O 1
ATOM 3104 N N . VAL B 1 169 ? -9.664 -12.227 9.281 1 76.12 169 VAL B N 1
ATOM 3105 C CA . VAL B 1 169 ? -9.047 -11.789 10.531 1 76.12 169 VAL B CA 1
ATOM 3106 C C . VAL B 1 169 ? -10.039 -10.953 11.336 1 76.12 169 VAL B C 1
ATOM 3108 O O . VAL B 1 169 ? -10.453 -9.883 10.891 1 76.12 169 VAL B O 1
ATOM 3111 N N . ASN B 1 170 ? -10.336 -11.383 12.531 1 73.19 170 ASN B N 1
ATOM 3112 C CA . ASN B 1 170 ? -11.32 -10.719 13.375 1 73.19 170 ASN B CA 1
ATOM 3113 C C . ASN B 1 170 ? -12.602 -10.406 12.609 1 73.19 170 ASN B C 1
ATOM 3115 O O . ASN B 1 170 ? -13.117 -9.297 12.688 1 73.19 170 ASN B O 1
ATOM 3119 N N . GLY B 1 171 ? -12.969 -11.289 11.789 1 77.38 171 GLY B N 1
ATOM 3120 C CA . GLY B 1 171 ? -14.234 -11.18 11.078 1 77.38 171 GLY B CA 1
ATOM 3121 C C . GLY B 1 171 ? -14.156 -10.305 9.844 1 77.38 171 GLY B C 1
ATOM 3122 O O . GLY B 1 171 ? -15.156 -10.094 9.156 1 77.38 171 GLY B O 1
ATOM 3123 N N . ARG B 1 172 ? -13 -9.742 9.555 1 82.25 172 ARG B N 1
ATOM 3124 C CA . ARG B 1 172 ? -12.852 -8.867 8.398 1 82.25 172 ARG B CA 1
ATOM 3125 C C . ARG B 1 172 ? -11.812 -9.414 7.426 1 82.25 172 ARG B C 1
ATOM 3127 O O . ARG B 1 172 ? -10.836 -10.039 7.84 1 82.25 172 ARG B O 1
ATOM 3134 N N . ARG B 1 173 ? -12.172 -9.203 6.16 1 83.06 173 ARG B N 1
ATOM 3135 C CA . ARG B 1 173 ? -11.172 -9.531 5.145 1 83.06 173 ARG B CA 1
ATOM 3136 C C . ARG B 1 173 ? -10.102 -8.453 5.055 1 83.06 173 ARG B C 1
ATOM 3138 O O . ARG B 1 173 ? -10.375 -7.344 4.586 1 83.06 173 ARG B O 1
ATOM 3145 N N . CYS B 1 174 ? -9.008 -8.758 5.633 1 90.38 174 CYS B N 1
ATOM 3146 C CA . CYS B 1 174 ? -7.859 -7.863 5.539 1 90.38 174 CYS B CA 1
ATOM 3147 C C . CYS B 1 174 ? -6.836 -8.383 4.539 1 90.38 174 CYS B C 1
ATOM 3149 O O . CYS B 1 174 ? -6.832 -9.57 4.211 1 90.38 174 CYS B O 1
ATOM 3151 N N . ARG B 1 175 ? -6.102 -7.441 4 1 92.62 175 ARG B N 1
ATOM 3152 C CA . ARG B 1 175 ? -5.035 -7.816 3.08 1 92.62 175 ARG B CA 1
ATOM 3153 C C . ARG B 1 175 ? -5.574 -8.664 1.932 1 92.62 175 ARG B C 1
ATOM 3155 O O . ARG B 1 175 ? -4.957 -9.664 1.546 1 92.62 175 ARG B O 1
ATOM 3162 N N . GLY B 1 176 ? -6.68 -8.266 1.43 1 91.69 176 GLY B N 1
ATOM 3163 C CA . GLY B 1 176 ? -7.426 -9.039 0.451 1 91.69 176 GLY B CA 1
ATOM 3164 C C . GLY B 1 176 ? -6.711 -9.172 -0.879 1 91.69 176 GLY B C 1
ATOM 3165 O O . GLY B 1 176 ? -6.906 -10.148 -1.603 1 91.69 176 GLY B O 1
ATOM 3166 N N . HIS B 1 177 ? -5.914 -8.242 -1.262 1 92.75 177 HIS B N 1
ATOM 3167 C CA . HIS B 1 177 ? -5.281 -8.305 -2.574 1 92.75 177 HIS B CA 1
ATOM 3168 C C . HIS B 1 177 ? -3.914 -8.977 -2.494 1 92.75 177 HIS B C 1
ATOM 3170 O O . HIS B 1 177 ? -3.344 -9.359 -3.518 1 92.75 177 HIS B O 1
ATOM 3176 N N . GLN B 1 178 ? -3.352 -9.164 -1.326 1 95.88 178 GLN B N 1
ATOM 3177 C CA . GLN B 1 178 ? -2.084 -9.859 -1.143 1 95.88 178 GLN B CA 1
ATOM 3178 C C . GLN B 1 178 ? -2.291 -11.375 -1.087 1 95.88 178 GLN B C 1
ATOM 3180 O O . GLN B 1 178 ? -1.484 -12.133 -1.624 1 95.88 178 GLN B O 1
ATOM 3185 N N . SER B 1 179 ? -3.408 -11.758 -0.549 1 93.19 179 SER B N 1
ATOM 3186 C CA . SER B 1 179 ? -3.666 -13.148 -0.187 1 93.19 179 SER B CA 1
ATOM 3187 C C . SER B 1 179 ? -3.656 -14.047 -1.416 1 93.19 179 SER B C 1
ATOM 3189 O O . SER B 1 179 ? -3.107 -15.156 -1.377 1 93.19 179 SER B O 1
ATOM 3191 N N . PRO B 1 180 ? -4.246 -13.641 -2.506 1 94.69 180 PRO B N 1
ATOM 3192 C CA . PRO B 1 180 ? -4.227 -14.531 -3.67 1 94.69 180 PRO B CA 1
ATOM 3193 C C . PRO B 1 180 ? -2.812 -14.859 -4.141 1 94.69 180 PRO B C 1
ATOM 3195 O O . PRO B 1 180 ? -2.553 -15.984 -4.582 1 94.69 180 PRO B O 1
ATOM 3198 N N . ALA B 1 181 ? -1.952 -13.922 -4.043 1 96.88 181 ALA B N 1
ATOM 3199 C CA . ALA B 1 181 ? -0.564 -14.18 -4.418 1 96.88 181 ALA B CA 1
ATOM 3200 C C . ALA B 1 181 ? 0.064 -15.234 -3.514 1 96.88 181 ALA B C 1
ATOM 3202 O O . ALA B 1 181 ? 0.764 -16.125 -3.99 1 96.88 181 ALA B O 1
ATOM 3203 N N . ALA B 1 182 ? -0.204 -15.117 -2.25 1 97.56 182 ALA B N 1
ATOM 3204 C CA . ALA B 1 182 ? 0.31 -16.094 -1.301 1 97.56 182 ALA B CA 1
ATOM 3205 C C . ALA B 1 182 ? -0.232 -17.5 -1.606 1 97.56 182 ALA B C 1
ATOM 3207 O O . ALA B 1 182 ? 0.512 -18.484 -1.577 1 97.56 182 ALA B O 1
ATOM 3208 N N . PHE B 1 183 ? -1.513 -17.562 -1.88 1 97.81 183 PHE B N 1
ATOM 3209 C CA . PHE B 1 183 ? -2.141 -18.812 -2.256 1 97.81 183 PHE B CA 1
ATOM 3210 C C . PHE B 1 183 ? -1.45 -19.422 -3.471 1 97.81 183 PHE B C 1
ATOM 3212 O O . PHE B 1 183 ? -1.07 -20.594 -3.451 1 97.81 183 PHE B O 1
ATOM 3219 N N . MET B 1 184 ? -1.257 -18.641 -4.52 1 98.06 184 MET B N 1
ATOM 3220 C CA . MET B 1 184 ? -0.696 -19.156 -5.77 1 98.06 184 MET B CA 1
ATOM 3221 C C . MET B 1 184 ? 0.758 -19.578 -5.586 1 98.06 184 MET B C 1
ATOM 3223 O O . MET B 1 184 ? 1.208 -20.547 -6.184 1 98.06 184 MET B O 1
ATOM 3227 N N . ILE B 1 185 ? 1.499 -18.828 -4.777 1 98.62 185 ILE B N 1
ATOM 3228 C CA . ILE B 1 185 ? 2.885 -19.172 -4.484 1 98.62 185 ILE B CA 1
ATOM 3229 C C . ILE B 1 185 ? 2.941 -20.562 -3.854 1 98.62 185 ILE B C 1
ATOM 3231 O O . ILE B 1 185 ? 3.697 -21.422 -4.309 1 98.62 185 ILE B O 1
ATOM 3235 N N . THR B 1 186 ? 2.057 -20.812 -2.898 1 98.44 186 THR B N 1
ATOM 3236 C CA . THR B 1 186 ? 2.068 -22.078 -2.18 1 98.44 186 THR B CA 1
ATOM 3237 C C . THR B 1 186 ? 1.509 -23.203 -3.053 1 98.44 186 THR B C 1
ATOM 3239 O O . THR B 1 186 ? 2.129 -24.25 -3.186 1 98.44 186 THR B O 1
ATOM 3242 N N . ALA B 1 187 ? 0.384 -22.984 -3.701 1 98.5 187 ALA B N 1
ATOM 3243 C CA . ALA B 1 187 ? -0.338 -24 -4.449 1 98.5 187 ALA B CA 1
ATOM 3244 C C . ALA B 1 187 ? 0.43 -24.406 -5.707 1 98.5 187 ALA B C 1
ATOM 3246 O O . ALA B 1 187 ? 0.235 -25.5 -6.234 1 98.5 187 ALA B O 1
ATOM 3247 N N . SER B 1 188 ? 1.276 -23.562 -6.199 1 98.44 188 SER B N 1
ATOM 3248 C CA . SER B 1 188 ? 2.057 -23.859 -7.395 1 98.44 188 SER B CA 1
ATOM 3249 C C . SER B 1 188 ? 3.396 -24.484 -7.039 1 98.44 188 SER B C 1
ATOM 3251 O O . SER B 1 188 ? 4.148 -24.906 -7.922 1 98.44 188 SER B O 1
ATOM 3253 N N . GLY B 1 189 ? 3.734 -24.531 -5.777 1 98.06 189 GLY B N 1
ATOM 3254 C CA . GLY B 1 189 ? 5.02 -25.062 -5.359 1 98.06 189 GLY B CA 1
ATOM 3255 C C . GLY B 1 189 ? 6.141 -24.047 -5.43 1 98.06 189 GLY B C 1
ATOM 3256 O O . GLY B 1 189 ? 7.312 -24.391 -5.238 1 98.06 189 GLY B O 1
ATOM 3257 N N . LEU B 1 190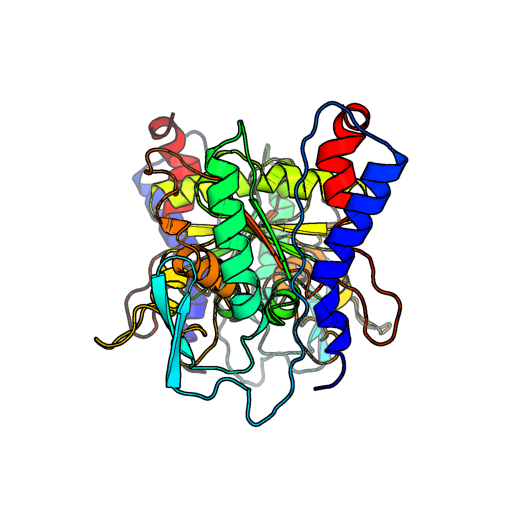 ? 5.828 -22.844 -5.668 1 98.31 190 LEU B N 1
ATOM 3258 C CA . LEU B 1 190 ? 6.824 -21.797 -5.793 1 98.31 190 LEU B CA 1
ATOM 3259 C C . LEU B 1 190 ? 7.445 -21.469 -4.438 1 98.31 190 LEU B C 1
ATOM 3261 O O . LEU B 1 190 ? 8.516 -20.844 -4.371 1 98.31 190 LEU B O 1
ATOM 3265 N N . ASP B 1 191 ? 6.777 -21.859 -3.365 1 97.5 191 ASP B N 1
ATOM 3266 C CA . ASP B 1 191 ? 7.293 -21.594 -2.025 1 97.5 191 ASP B CA 1
ATOM 3267 C C . ASP B 1 191 ? 8.617 -22.328 -1.792 1 97.5 191 ASP B C 1
ATOM 3269 O O . ASP B 1 191 ? 9.383 -21.953 -0.898 1 97.5 191 ASP B O 1
ATOM 3273 N N . ALA B 1 192 ? 8.922 -23.297 -2.592 1 97.31 192 ALA B N 1
ATOM 3274 C CA . ALA B 1 192 ? 10.195 -24 -2.527 1 97.31 192 ALA B CA 1
ATOM 3275 C C . ALA B 1 192 ? 11.32 -23.172 -3.131 1 97.31 192 ALA B C 1
ATOM 3277 O O . ALA B 1 192 ? 12.5 -23.5 -2.977 1 97.31 192 ALA B O 1
ATOM 3278 N N . HIS B 1 193 ? 11.055 -22.078 -3.74 1 98.19 193 HIS B N 1
ATOM 3279 C CA . HIS B 1 193 ? 12.023 -21.281 -4.477 1 98.19 193 HIS B CA 1
ATOM 3280 C C . HIS B 1 193 ? 12.047 -19.844 -3.975 1 98.19 193 HIS B C 1
ATOM 3282 O O . HIS B 1 193 ? 12.172 -18.906 -4.77 1 98.19 193 HIS B O 1
ATOM 3288 N N . MET B 1 194 ? 11.906 -19.703 -2.676 1 97.5 194 MET B N 1
ATOM 3289 C CA . MET B 1 194 ? 11.984 -18.406 -2.023 1 97.5 194 MET B CA 1
ATOM 3290 C C . MET B 1 194 ? 13.438 -18.016 -1.771 1 97.5 194 MET B C 1
ATOM 3292 O O . MET B 1 194 ? 14.352 -18.594 -2.352 1 97.5 194 MET B O 1
ATOM 3296 N N . CYS B 1 195 ? 13.68 -17 -1.008 1 96.06 195 CYS B N 1
ATOM 3297 C CA . CYS B 1 195 ? 14.984 -16.375 -0.861 1 96.06 195 CYS B CA 1
ATOM 3298 C C . CYS B 1 195 ? 16.016 -17.375 -0.33 1 96.06 195 CYS B C 1
ATOM 3300 O O . CYS B 1 195 ? 17.188 -17.312 -0.679 1 96.06 195 CYS B O 1
ATOM 3302 N N . ASN B 1 196 ? 15.578 -18.297 0.473 1 93.94 196 ASN B N 1
ATOM 3303 C CA . ASN B 1 196 ? 16.5 -19.234 1.104 1 93.94 196 ASN B CA 1
ATOM 3304 C C . ASN B 1 196 ? 16.609 -20.531 0.315 1 93.94 196 ASN B C 1
ATOM 3306 O O . ASN B 1 196 ? 17.297 -21.469 0.738 1 93.94 196 ASN B O 1
ATOM 3310 N N . GLY B 1 197 ? 15.945 -20.656 -0.776 1 93.88 197 GLY B N 1
ATOM 3311 C CA . GLY B 1 197 ? 16.016 -21.844 -1.605 1 93.88 197 GLY B CA 1
ATOM 3312 C C . GLY B 1 197 ? 17.281 -21.938 -2.426 1 93.88 197 GLY B C 1
ATOM 3313 O O . GLY B 1 197 ? 18.016 -20.953 -2.549 1 93.88 197 GLY B O 1
ATOM 3314 N N . LYS B 1 198 ? 17.547 -23.141 -2.941 1 94.62 198 LYS B N 1
ATOM 3315 C CA . LYS B 1 198 ? 18.719 -23.375 -3.781 1 94.62 198 LYS B CA 1
ATOM 3316 C C . LYS B 1 198 ? 18.641 -22.594 -5.082 1 94.62 198 LYS B C 1
ATOM 3318 O O . LYS B 1 198 ? 19.656 -22.141 -5.609 1 94.62 198 LYS B O 1
ATOM 3323 N N . ARG B 1 199 ? 17.422 -22.469 -5.516 1 96.19 199 ARG B N 1
ATOM 3324 C CA . ARG B 1 199 ? 17.156 -21.719 -6.746 1 96.19 199 ARG B CA 1
ATOM 3325 C C . ARG B 1 199 ? 16 -20.75 -6.559 1 96.19 199 ARG B C 1
ATOM 3327 O O . ARG B 1 199 ? 14.867 -21.031 -6.953 1 96.19 199 ARG B O 1
ATOM 3334 N N . PRO B 1 200 ? 16.312 -19.594 -6.055 1 97.75 200 PRO B N 1
ATOM 3335 C CA . PRO B 1 200 ? 15.25 -18.609 -5.895 1 97.75 200 PRO B CA 1
ATOM 3336 C C . PRO B 1 200 ? 14.664 -18.156 -7.23 1 97.75 200 PRO B C 1
ATOM 3338 O O . PRO B 1 200 ? 15.398 -17.984 -8.203 1 97.75 200 PRO B O 1
ATOM 3341 N N . LEU B 1 201 ? 13.406 -18.078 -7.297 1 98.44 201 LEU B N 1
ATOM 3342 C CA . LEU B 1 201 ? 12.703 -17.625 -8.492 1 98.44 201 LEU B CA 1
ATOM 3343 C C . LEU B 1 201 ? 11.883 -16.375 -8.203 1 98.44 201 LEU B C 1
ATOM 3345 O O . LEU B 1 201 ? 10.914 -16.422 -7.438 1 98.44 201 LEU B O 1
ATOM 3349 N N . PRO B 1 202 ? 12.234 -15.227 -8.805 1 98.56 202 PRO B N 1
ATOM 3350 C CA . PRO B 1 202 ? 11.414 -14.023 -8.625 1 98.56 202 PRO B CA 1
ATOM 3351 C C . PRO B 1 202 ? 10.031 -14.156 -9.25 1 98.56 202 PRO B C 1
ATOM 3353 O O . PRO B 1 202 ? 9.898 -14.656 -10.367 1 98.56 202 PRO B O 1
ATOM 3356 N N . TYR B 1 203 ? 9.078 -13.797 -8.484 1 98.81 203 TYR B N 1
ATOM 3357 C CA . TYR B 1 203 ? 7.68 -13.844 -8.898 1 98.81 203 TYR B CA 1
ATOM 3358 C C . TYR B 1 203 ? 6.953 -12.562 -8.508 1 98.81 203 TYR B C 1
ATOM 3360 O O . TYR B 1 203 ? 7.055 -12.109 -7.367 1 98.81 203 TYR B O 1
ATOM 3368 N N . THR B 1 204 ? 6.27 -11.922 -9.492 1 98.62 204 THR B N 1
ATOM 3369 C CA . THR B 1 204 ? 5.453 -10.742 -9.242 1 98.62 204 THR B CA 1
ATOM 3370 C C . THR B 1 204 ? 4.023 -10.953 -9.727 1 98.62 204 THR B C 1
ATOM 3372 O O . THR B 1 204 ? 3.807 -11.305 -10.891 1 98.62 204 THR B O 1
ATOM 3375 N N . HIS B 1 205 ? 3.062 -10.82 -8.852 1 98.12 205 HIS B N 1
ATOM 3376 C CA . HIS B 1 205 ? 1.652 -10.836 -9.227 1 98.12 205 HIS B CA 1
ATOM 3377 C C . HIS B 1 205 ? 1.124 -9.422 -9.453 1 98.12 205 HIS B C 1
ATOM 3379 O O . HIS B 1 205 ? 1.259 -8.555 -8.578 1 98.12 205 HIS B O 1
ATOM 3385 N N . PHE B 1 206 ? 0.543 -9.203 -10.625 1 97.38 206 PHE B N 1
ATOM 3386 C CA . PHE B 1 206 ? -0.137 -7.957 -10.953 1 97.38 206 PHE B CA 1
ATOM 3387 C C . PHE B 1 206 ? -1.639 -8.078 -10.727 1 97.38 206 PHE B C 1
ATOM 3389 O O . PHE B 1 206 ? -2.334 -8.766 -11.477 1 97.38 206 PHE B O 1
ATOM 3396 N N . ASP B 1 207 ? -2.098 -7.512 -9.695 1 96.19 207 ASP B N 1
ATOM 3397 C CA . ASP B 1 207 ? -3.543 -7.359 -9.578 1 96.19 207 ASP B CA 1
ATOM 3398 C C . ASP B 1 207 ? -4.023 -6.094 -10.281 1 96.19 207 ASP B C 1
ATOM 3400 O O . ASP B 1 207 ? -3.811 -4.98 -9.789 1 96.19 207 ASP B O 1
ATOM 3404 N N . ILE B 1 208 ? -4.695 -6.27 -11.375 1 94.69 208 ILE B N 1
ATOM 3405 C CA . ILE B 1 208 ? -5.039 -5.137 -12.227 1 94.69 208 ILE B CA 1
ATOM 3406 C C . ILE B 1 208 ? -6.535 -4.848 -12.133 1 94.69 208 ILE B C 1
ATOM 3408 O O . ILE B 1 208 ? -7.117 -4.238 -13.031 1 94.69 208 ILE B O 1
ATOM 3412 N N . ALA B 1 209 ? -7.145 -5.305 -11.078 1 90.75 209 ALA B N 1
ATOM 3413 C CA . ALA B 1 209 ? -8.578 -5.109 -10.898 1 90.75 209 ALA B CA 1
ATOM 3414 C C . ALA B 1 209 ? -8.938 -3.623 -10.898 1 90.75 209 ALA B C 1
ATOM 3416 O O . ALA B 1 209 ? -9.977 -3.23 -11.43 1 90.75 209 ALA B O 1
ATOM 3417 N N . GLY B 1 210 ? -8.102 -2.848 -10.375 1 89.69 210 GLY B N 1
ATOM 3418 C CA . GLY B 1 210 ? -8.352 -1.416 -10.336 1 89.69 210 GLY B CA 1
ATOM 3419 C C . GLY B 1 210 ? -8.062 -0.717 -11.648 1 89.69 210 GLY B C 1
ATOM 3420 O O . GLY B 1 210 ? -8.812 0.169 -12.062 1 89.69 210 GLY B O 1
ATOM 3421 N N . SER B 1 211 ? -7.102 -1.133 -12.289 1 92 211 SER B N 1
ATOM 3422 C CA . SER B 1 211 ? -6.547 -0.375 -13.406 1 92 211 SER B CA 1
ATOM 3423 C C . SER B 1 211 ? -7.07 -0.893 -14.742 1 92 211 SER B C 1
ATOM 3425 O O . SER B 1 211 ? -6.793 -0.31 -15.789 1 92 211 SER B O 1
ATOM 3427 N N . GLN B 1 212 ? -7.816 -1.908 -14.734 1 89.06 212 GLN B N 1
ATOM 3428 C CA . GLN B 1 212 ? -8.25 -2.545 -15.977 1 89.06 212 GLN B CA 1
ATOM 3429 C C . GLN B 1 212 ? -9.242 -1.67 -16.734 1 89.06 212 GLN B C 1
ATOM 3431 O O . GLN B 1 212 ? -9.539 -1.916 -17.906 1 89.06 212 GLN B O 1
ATOM 3436 N N . GLY B 1 213 ? -9.766 -0.598 -16.062 1 84.44 213 GLY B N 1
ATOM 3437 C CA . GLY B 1 213 ? -10.688 0.308 -16.719 1 84.44 213 GLY B CA 1
ATOM 3438 C C . GLY B 1 213 ? -12.133 0.095 -16.297 1 84.44 213 GLY B C 1
ATOM 3439 O O . GLY B 1 213 ? -12.453 -0.885 -15.617 1 84.44 213 GLY B O 1
ATOM 3440 N N . PRO B 1 214 ? -12.953 1.049 -16.75 1 78.31 214 PRO B N 1
ATOM 3441 C CA . PRO B 1 214 ? -14.352 1.015 -16.312 1 78.31 214 PRO B CA 1
ATOM 3442 C C . PRO B 1 214 ? -15.18 -0.015 -17.094 1 78.31 214 PRO B C 1
ATOM 3444 O O . PRO B 1 214 ? -14.797 -0.427 -18.188 1 78.31 214 PRO B O 1
ATOM 3447 N N . SER B 1 215 ? -16.25 -0.535 -16.453 1 72 215 SER B N 1
ATOM 3448 C CA . SER B 1 215 ? -17.266 -1.364 -17.094 1 72 215 SER B CA 1
ATOM 3449 C C . SER B 1 215 ? -18.672 -0.798 -16.875 1 72 215 SER B C 1
ATOM 3451 O O . SER B 1 215 ? -19.172 -0.782 -15.75 1 72 215 SER B O 1
ATOM 3453 N N . PRO B 1 216 ? -19.344 -0.293 -17.891 1 78.94 216 PRO B N 1
ATOM 3454 C CA . PRO B 1 216 ? -18.984 -0.364 -19.312 1 78.94 216 PRO B CA 1
ATOM 3455 C C . PRO B 1 216 ? -17.891 0.629 -19.703 1 78.94 216 PRO B C 1
ATOM 3457 O O . PRO B 1 216 ? -17.578 1.534 -18.922 1 78.94 216 PRO B O 1
ATOM 3460 N N . GLY B 1 217 ? -17.281 0.396 -20.812 1 80.94 217 GLY B N 1
ATOM 3461 C CA . GLY B 1 217 ? -16.219 1.266 -21.297 1 80.94 217 GLY B CA 1
ATOM 3462 C C . GLY B 1 217 ? -15.047 0.506 -21.875 1 80.94 217 GLY B C 1
ATOM 3463 O O . GLY B 1 217 ? -15.094 -0.719 -22 1 80.94 217 GLY B O 1
ATOM 3464 N N . PHE B 1 218 ? -14.016 1.275 -22.219 1 83.31 218 PHE B N 1
ATOM 3465 C CA . PHE B 1 218 ? -12.852 0.693 -22.875 1 83.31 218 PHE B CA 1
ATOM 3466 C C . PHE B 1 218 ? -11.828 0.208 -21.859 1 83.31 218 PHE B C 1
ATOM 3468 O O . PHE B 1 218 ? -11.508 0.924 -20.906 1 83.31 218 PHE B O 1
ATOM 3475 N N . PRO B 1 219 ? -11.406 -1.021 -22 1 87.06 219 PRO B N 1
ATOM 3476 C CA . PRO B 1 219 ? -10.305 -1.472 -21.141 1 87.06 219 PRO B CA 1
ATOM 3477 C C . PRO B 1 219 ? -9.016 -0.691 -21.375 1 87.06 219 PRO B C 1
ATOM 3479 O O . PRO B 1 219 ? -8.82 -0.117 -22.453 1 87.06 219 PRO B O 1
ATOM 3482 N N . THR B 1 220 ? -8.156 -0.634 -20.422 1 89.25 220 THR B N 1
ATOM 3483 C CA . THR B 1 220 ? -6.965 0.201 -20.5 1 89.25 220 THR B CA 1
ATOM 3484 C C . THR B 1 220 ? -5.805 -0.565 -21.125 1 89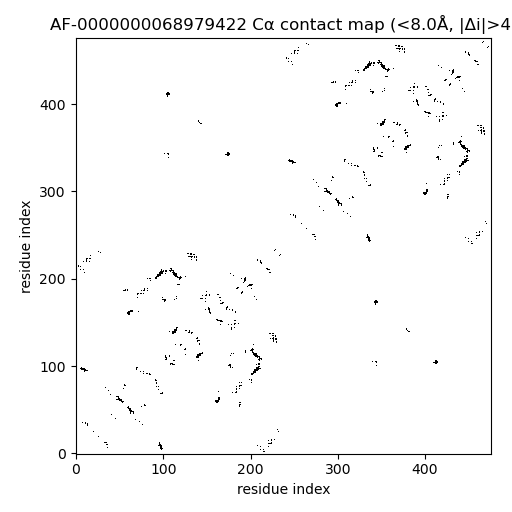.25 220 THR B C 1
ATOM 3486 O O . THR B 1 220 ? -4.875 0.038 -21.672 1 89.25 220 THR B O 1
ATOM 3489 N N . GLY B 1 221 ? -5.824 -1.959 -21.016 1 91.38 221 GLY B N 1
ATOM 3490 C CA . GLY B 1 221 ? -4.719 -2.764 -21.516 1 91.38 221 GLY B CA 1
ATOM 3491 C C . GLY B 1 221 ? -3.572 -2.867 -20.516 1 91.38 221 GLY B C 1
ATOM 3492 O O . GLY B 1 221 ? -2.523 -3.432 -20.828 1 91.38 221 GLY B O 1
ATOM 3493 N N . VAL B 1 222 ? -3.672 -2.33 -19.328 1 93.69 222 VAL B N 1
ATOM 3494 C CA . VAL B 1 222 ? -2.648 -2.467 -18.297 1 93.69 222 VAL B CA 1
ATOM 3495 C C . VAL B 1 222 ? -2.33 -3.943 -18.078 1 93.69 222 VAL B C 1
ATOM 3497 O O . VAL B 1 222 ? -3.217 -4.797 -18.156 1 93.69 222 VAL B O 1
ATOM 3500 N N . PRO B 1 223 ? -1.083 -4.297 -17.906 1 96.62 223 PRO B N 1
ATOM 3501 C CA . PRO B 1 223 ? 0.099 -3.453 -17.719 1 96.62 223 PRO B CA 1
ATOM 3502 C C . PRO B 1 223 ? 1.03 -3.471 -18.938 1 96.62 223 PRO B C 1
ATOM 3504 O O . PRO B 1 223 ? 2.254 -3.518 -18.766 1 96.62 223 PRO B O 1
ATOM 3507 N N . ILE B 1 224 ? 0.455 -3.467 -20.125 1 96.38 224 ILE B N 1
ATOM 3508 C CA . ILE B 1 224 ? 1.229 -3.605 -21.359 1 96.38 224 ILE B CA 1
ATOM 3509 C C . ILE B 1 224 ? 2.285 -2.504 -21.422 1 96.38 224 ILE B C 1
ATOM 3511 O O . ILE B 1 224 ? 3.447 -2.768 -21.734 1 96.38 224 ILE B O 1
ATOM 3515 N N . LEU B 1 225 ? 1.91 -1.286 -21.172 1 96.56 225 LEU B N 1
ATOM 3516 C CA . LEU B 1 225 ? 2.84 -0.166 -21.266 1 96.56 225 LEU B CA 1
ATOM 3517 C C . LEU B 1 225 ? 3.979 -0.317 -20.266 1 96.56 225 LEU B C 1
ATOM 3519 O O . LEU B 1 225 ? 5.125 0.027 -20.562 1 96.56 225 LEU B O 1
ATOM 3523 N N . THR B 1 226 ? 3.67 -0.778 -19.078 1 97.75 226 THR B N 1
ATOM 3524 C CA . THR B 1 226 ? 4.699 -1.036 -18.062 1 97.75 226 THR B CA 1
ATOM 3525 C C . THR B 1 226 ? 5.703 -2.064 -18.578 1 97.75 226 THR B C 1
ATOM 3527 O O . THR B 1 226 ? 6.914 -1.861 -18.469 1 97.75 226 THR B O 1
ATOM 3530 N N . LEU B 1 227 ? 5.184 -3.184 -19.156 1 97.5 227 LEU B N 1
ATOM 3531 C CA . LEU B 1 227 ? 6.047 -4.242 -19.656 1 97.5 227 LEU B CA 1
ATOM 3532 C C . LEU B 1 227 ? 6.914 -3.734 -20.812 1 97.5 227 LEU B C 1
ATOM 3534 O O . LEU B 1 227 ? 8.117 -4.016 -20.859 1 97.5 227 LEU B O 1
ATOM 3538 N N . CYS B 1 228 ? 6.332 -2.934 -21.656 1 97 228 CYS B N 1
ATOM 3539 C CA . CYS B 1 228 ? 7.094 -2.357 -22.766 1 97 228 CYS B CA 1
ATOM 3540 C C . CYS B 1 228 ? 8.172 -1.414 -22.25 1 97 228 CYS B C 1
ATOM 3542 O O . CYS B 1 228 ? 9.328 -1.488 -22.672 1 97 228 CYS B O 1
ATOM 3544 N N . SER B 1 229 ? 7.785 -0.567 -21.391 1 97.25 229 SER B N 1
ATOM 3545 C CA . SER B 1 229 ? 8.719 0.403 -20.828 1 97.25 229 SER B CA 1
ATOM 3546 C C . SER B 1 229 ? 9.891 -0.292 -20.156 1 97.25 229 SER B C 1
ATOM 3548 O O . SER B 1 229 ? 11.047 0.114 -20.328 1 97.25 229 SER B O 1
ATOM 3550 N N . ARG B 1 230 ? 9.633 -1.317 -19.406 1 96.31 230 ARG B N 1
ATOM 3551 C CA . ARG B 1 230 ? 10.648 -2.006 -18.609 1 96.31 230 ARG B CA 1
ATOM 3552 C C . ARG B 1 230 ? 11.531 -2.877 -19.5 1 96.31 230 ARG B C 1
ATOM 3554 O O . ARG B 1 230 ? 12.742 -2.961 -19.281 1 96.31 230 ARG B O 1
ATOM 3561 N N . TYR B 1 231 ? 10.977 -3.537 -20.484 1 95.5 231 TYR B N 1
ATOM 3562 C CA . TYR B 1 231 ? 11.727 -4.609 -21.125 1 95.5 231 TYR B CA 1
ATOM 3563 C C . TYR B 1 231 ? 12.094 -4.238 -22.562 1 95.5 231 TYR B C 1
ATOM 3565 O O . TYR B 1 231 ? 13.008 -4.82 -23.141 1 95.5 231 TYR B O 1
ATOM 3573 N N . LEU B 1 232 ? 11.367 -3.297 -23.141 1 95.19 232 LEU B N 1
ATOM 3574 C CA . LEU B 1 232 ? 11.602 -3.021 -24.547 1 95.19 232 LEU B CA 1
ATOM 3575 C C . LEU B 1 232 ? 12.18 -1.624 -24.734 1 95.19 232 LEU B C 1
ATOM 3577 O O . LEU B 1 232 ? 12.922 -1.381 -25.703 1 95.19 232 LEU B O 1
ATOM 3581 N N . LEU B 1 233 ? 11.859 -0.672 -23.844 1 92.69 233 LEU B N 1
ATOM 3582 C CA . LEU B 1 233 ? 12.18 0.727 -24.109 1 92.69 233 LEU B CA 1
ATOM 3583 C C . LEU B 1 233 ? 13.219 1.238 -23.109 1 92.69 233 LEU B C 1
ATOM 3585 O O . LEU B 1 233 ? 13.422 2.447 -22.984 1 92.69 233 LEU B O 1
ATOM 3589 N N . ARG B 1 234 ? 13.812 0.427 -22.359 1 86.94 234 ARG B N 1
ATOM 3590 C CA . ARG B 1 234 ? 14.719 0.825 -21.281 1 86.94 234 ARG B CA 1
ATOM 3591 C C . ARG B 1 234 ? 15.789 1.78 -21.797 1 86.94 234 ARG B C 1
ATOM 3593 O O . ARG B 1 234 ? 16.188 2.711 -21.078 1 86.94 234 ARG B O 1
ATOM 3600 N N . GLN B 1 235 ? 16.25 1.54 -23.016 1 83.12 235 GLN B N 1
ATOM 3601 C CA . GLN B 1 235 ? 17.328 2.338 -23.578 1 83.12 235 GLN B CA 1
A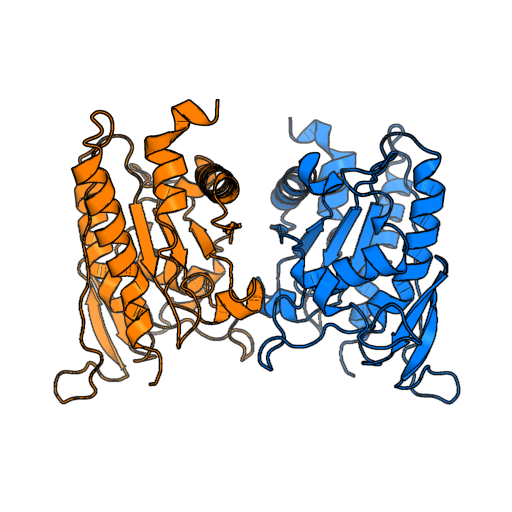TOM 3602 C C . GLN B 1 235 ? 16.891 3.783 -23.797 1 83.12 235 GLN B C 1
ATOM 3604 O O . GLN B 1 235 ? 17.734 4.688 -23.875 1 83.12 235 GLN B O 1
ATOM 3609 N N . PHE B 1 236 ? 15.625 4.012 -23.812 1 84.12 236 PHE B N 1
ATOM 3610 C CA . PHE B 1 236 ? 15.117 5.352 -24.078 1 84.12 236 PHE B CA 1
ATOM 3611 C C . PHE B 1 236 ? 14.969 6.145 -22.797 1 84.12 236 PHE B C 1
ATOM 3613 O O . PHE B 1 236 ? 14.742 7.355 -22.812 1 84.12 236 PHE B O 1
ATOM 3620 N N . TRP B 1 237 ? 15.023 5.496 -21.594 1 79.69 237 TRP B N 1
ATOM 3621 C CA . TRP B 1 237 ? 14.812 6.184 -20.328 1 79.69 237 TRP B CA 1
ATOM 3622 C C . TRP B 1 237 ? 16.141 6.621 -19.719 1 79.69 237 TRP B C 1
ATOM 3624 O O . TRP B 1 237 ? 16.172 7.418 -18.781 1 79.69 237 TRP B O 1
ATOM 3634 N N . ARG B 1 238 ? 17.297 6.051 -20.109 1 65.88 238 ARG B N 1
ATOM 3635 C CA . ARG B 1 238 ? 18.625 6.438 -19.656 1 65.88 238 ARG B CA 1
ATOM 3636 C C . ARG B 1 238 ? 19.094 7.707 -20.344 1 65.88 238 ARG B C 1
ATOM 3638 O O . ARG B 1 238 ? 18.734 7.957 -21.5 1 65.88 238 ARG B O 1
#